Protein AF-A0A4V5NDC3-F1 (afdb_monomer)

InterPro domains:
  IPR002625 Smr domain [PS50828] (465-559)
  IPR002625 Smr domain [SM00463] (462-559)
  IPR013899 Domain of unknown function DUF1771 [PF08590] (383-455)
  IPR013899 Domain of unknown function DUF1771 [SM01162] (382-456)
  IPR036063 Smr domain superfamily [G3DSA:3.30.1370.110] (439-559)
  IPR036063 Smr domain superfamily [SSF160443] (463-558)
  IPR053020 Smr domain-containing protein [PTHR47417] (372-498)

Structure (mmCIF, N/CA/C/O backbone):
data_AF-A0A4V5NDC3-F1
#
_entry.id   AF-A0A4V5NDC3-F1
#
loop_
_atom_site.group_PDB
_atom_site.id
_atom_site.type_symbol
_atom_site.label_atom_id
_atom_site.label_alt_id
_atom_site.label_comp_id
_atom_site.label_asym_id
_atom_site.label_entity_id
_atom_site.label_seq_id
_atom_site.pdbx_PDB_ins_code
_atom_site.Cartn_x
_atom_site.Cartn_y
_atom_site.Cartn_z
_atom_site.occupancy
_atom_site.B_iso_or_equiv
_atom_site.auth_seq_id
_atom_site.auth_comp_id
_atom_site.auth_asym_id
_atom_site.auth_atom_id
_atom_site.pdbx_PDB_model_num
ATOM 1 N N . MET A 1 1 ? 42.941 26.832 -2.303 1.00 35.41 1 MET A N 1
ATOM 2 C CA . MET A 1 1 ? 43.098 27.082 -3.750 1.00 35.41 1 MET A CA 1
ATOM 3 C C . MET A 1 1 ? 43.048 25.733 -4.449 1.00 35.41 1 MET A C 1
ATOM 5 O O . MET A 1 1 ? 44.017 24.991 -4.386 1.00 35.41 1 MET A O 1
ATOM 9 N N . MET A 1 2 ? 41.876 25.358 -4.972 1.00 37.81 2 MET A N 1
ATOM 10 C CA . MET A 1 2 ? 41.701 24.132 -5.755 1.00 37.81 2 MET A CA 1
ATOM 11 C C . MET A 1 2 ? 42.568 24.240 -7.010 1.00 37.81 2 MET A C 1
ATOM 13 O O . MET A 1 2 ? 42.322 25.101 -7.852 1.00 37.81 2 MET A O 1
ATOM 17 N N . ILE A 1 3 ? 43.592 23.397 -7.117 1.00 46.31 3 ILE A N 1
ATOM 18 C CA . ILE A 1 3 ? 44.354 23.224 -8.354 1.00 46.31 3 ILE A CA 1
ATOM 19 C C . ILE A 1 3 ? 43.431 22.452 -9.299 1.00 46.31 3 ILE A C 1
ATOM 21 O O . ILE A 1 3 ? 43.367 21.227 -9.270 1.00 46.31 3 ILE A O 1
ATOM 25 N N . PHE A 1 4 ? 42.626 23.194 -10.057 1.00 55.38 4 PHE A N 1
ATOM 26 C CA . PHE A 1 4 ? 41.799 22.645 -11.121 1.00 55.38 4 PHE A CA 1
ATOM 27 C C . PHE A 1 4 ? 42.724 22.112 -12.224 1.00 55.38 4 PHE A C 1
ATOM 29 O O . PHE A 1 4 ? 43.710 22.757 -12.585 1.00 55.38 4 PHE A O 1
ATOM 36 N N . LEU A 1 5 ? 42.421 20.902 -12.691 1.00 50.72 5 LEU A N 1
ATOM 37 C CA . LEU A 1 5 ? 43.172 20.109 -13.666 1.00 50.72 5 LEU A CA 1
ATOM 38 C C . LEU A 1 5 ? 43.708 20.963 -14.825 1.00 50.72 5 LEU A C 1
ATOM 40 O O . LEU A 1 5 ? 42.941 21.583 -15.557 1.00 50.72 5 LEU A O 1
ATOM 44 N N . LYS A 1 6 ? 45.036 20.984 -14.993 1.00 56.81 6 LYS A N 1
ATOM 45 C CA . LYS A 1 6 ? 45.716 21.796 -16.016 1.00 56.81 6 LYS A CA 1
ATOM 46 C C . LYS A 1 6 ? 45.683 21.156 -17.411 1.00 56.81 6 LYS A C 1
ATOM 48 O O . LYS A 1 6 ? 45.799 21.876 -18.392 1.00 56.81 6 LYS A O 1
ATOM 53 N N . ASN A 1 7 ? 45.484 19.837 -17.489 1.00 52.25 7 ASN A N 1
ATOM 54 C CA . ASN A 1 7 ? 45.302 19.071 -18.722 1.00 52.25 7 ASN A CA 1
ATOM 55 C C . ASN A 1 7 ? 44.159 18.066 -18.529 1.00 52.25 7 ASN A C 1
ATOM 57 O O . ASN A 1 7 ? 44.172 17.281 -17.584 1.00 52.25 7 ASN A O 1
ATOM 61 N N . TYR A 1 8 ? 43.174 18.076 -19.428 1.00 56.72 8 TYR A N 1
ATOM 62 C CA . TYR A 1 8 ? 42.046 17.139 -19.379 1.00 56.72 8 TYR A CA 1
ATOM 63 C C . TYR A 1 8 ? 42.469 15.692 -19.682 1.00 56.72 8 TYR A C 1
ATOM 65 O O . TYR A 1 8 ? 41.808 14.772 -19.226 1.00 56.72 8 TYR A O 1
ATOM 73 N N . SER A 1 9 ? 43.591 15.474 -20.377 1.00 53.72 9 SER A N 1
ATOM 74 C CA . SER A 1 9 ? 44.081 14.153 -20.809 1.00 53.72 9 SER A CA 1
ATOM 75 C C . SER A 1 9 ? 44.438 13.172 -19.684 1.00 53.72 9 SER A C 1
ATOM 77 O O . SER A 1 9 ? 44.513 11.975 -19.948 1.00 53.72 9 SER A O 1
ATOM 79 N N . ASP A 1 10 ? 44.632 13.649 -18.451 1.00 51.53 10 ASP A N 1
ATOM 80 C CA . ASP A 1 10 ? 44.987 12.803 -17.298 1.00 51.53 10 ASP A CA 1
ATOM 81 C C . ASP A 1 10 ? 43.757 12.291 -16.528 1.00 51.53 10 ASP A C 1
ATOM 83 O O . ASP A 1 10 ? 43.873 11.492 -15.596 1.00 51.53 10 ASP A O 1
ATOM 87 N N . LEU A 1 11 ? 42.556 12.727 -16.917 1.00 55.31 11 LEU A N 1
ATOM 88 C CA . LEU A 1 11 ? 41.309 12.294 -16.304 1.00 55.31 11 LEU A CA 1
ATOM 89 C C . LEU A 1 11 ? 40.883 10.936 -16.890 1.00 55.31 11 LEU A C 1
ATOM 91 O O . LEU A 1 11 ? 40.073 10.878 -17.808 1.00 55.31 11 LEU A O 1
ATOM 95 N N . ARG A 1 12 ? 41.405 9.816 -16.376 1.00 54.25 12 ARG A N 1
ATOM 96 C CA . ARG A 1 12 ? 40.835 8.490 -16.684 1.00 54.25 12 ARG A CA 1
ATOM 97 C C . ARG A 1 12 ? 39.505 8.330 -15.949 1.00 54.25 12 ARG A C 1
ATOM 99 O O . ARG A 1 12 ? 39.478 8.052 -14.753 1.00 54.25 12 ARG A O 1
ATOM 106 N N . LEU A 1 13 ? 38.393 8.543 -16.648 1.00 61.22 13 LEU A N 1
ATOM 107 C CA . LEU A 1 13 ? 37.051 8.408 -16.082 1.00 61.22 13 LEU A CA 1
ATOM 108 C C . LEU A 1 13 ? 36.567 6.948 -16.132 1.00 61.22 13 LEU A C 1
ATOM 110 O O . LEU A 1 13 ? 35.492 6.662 -16.656 1.00 61.22 13 LEU A O 1
ATOM 114 N N . ASP A 1 14 ? 37.279 6.031 -15.469 1.00 60.78 14 ASP A N 1
ATOM 115 C CA . ASP A 1 14 ? 36.770 4.667 -15.200 1.00 60.78 14 ASP A CA 1
ATOM 116 C C . ASP A 1 14 ? 35.414 4.702 -14.440 1.00 60.78 14 ASP A C 1
ATOM 118 O O . ASP A 1 14 ? 34.658 3.734 -14.394 1.00 60.78 14 ASP A O 1
ATOM 122 N N . ILE A 1 15 ? 35.062 5.875 -13.900 1.00 71.31 15 ILE A N 1
ATOM 123 C CA . ILE A 1 15 ? 33.800 6.239 -13.249 1.00 71.31 15 ILE A CA 1
ATOM 124 C C . ILE A 1 15 ? 32.589 6.222 -14.206 1.00 71.31 15 ILE A C 1
ATOM 126 O O . ILE A 1 15 ? 31.470 5.975 -13.751 1.00 71.31 15 ILE A O 1
ATOM 130 N N . VAL A 1 16 ? 32.753 6.451 -15.519 1.00 78.56 16 VAL A N 1
ATOM 131 C CA . VAL A 1 16 ? 31.592 6.551 -16.435 1.00 78.56 16 VAL A CA 1
ATOM 132 C C . VAL A 1 16 ? 30.824 5.230 -16.526 1.00 78.56 16 VAL A C 1
ATOM 134 O O . VAL A 1 16 ? 29.593 5.235 -16.537 1.00 78.56 16 VAL A O 1
ATOM 137 N N . GLY A 1 17 ? 31.529 4.095 -16.509 1.00 81.00 17 GLY A N 1
ATOM 138 C CA . GLY A 1 17 ? 30.901 2.772 -16.481 1.00 81.00 17 GLY A CA 1
ATOM 139 C C . GLY A 1 17 ? 30.006 2.567 -15.254 1.00 81.00 17 GLY A C 1
ATOM 140 O O . GLY A 1 17 ? 28.920 2.001 -15.366 1.00 81.00 17 GLY A O 1
ATOM 141 N N . PHE A 1 18 ? 30.399 3.111 -14.097 1.00 85.50 18 PHE A N 1
ATOM 142 C CA . PHE A 1 18 ? 29.582 3.057 -12.884 1.00 85.50 18 PHE A CA 1
ATOM 143 C C . PHE A 1 18 ? 28.307 3.898 -13.002 1.00 85.50 18 PHE A C 1
ATOM 145 O O . PHE A 1 18 ? 27.253 3.447 -12.566 1.00 85.50 18 PHE A O 1
ATOM 152 N N . LEU A 1 19 ? 28.348 5.072 -13.643 1.00 86.75 19 LEU A N 1
ATOM 153 C CA . LEU A 1 19 ? 27.149 5.900 -13.866 1.00 86.75 19 LEU A CA 1
ATOM 154 C C . LEU A 1 19 ? 26.082 5.192 -14.712 1.00 86.75 19 LEU A C 1
ATOM 156 O O . LEU A 1 19 ? 24.890 5.420 -14.498 1.00 86.75 19 LEU A O 1
ATOM 160 N N . ALA A 1 20 ? 26.499 4.322 -15.636 1.00 87.56 20 ALA A N 1
ATOM 161 C CA . ALA A 1 20 ? 25.584 3.501 -16.425 1.00 87.56 20 ALA A CA 1
ATOM 162 C C . ALA A 1 20 ? 24.888 2.411 -15.587 1.00 87.56 20 ALA A C 1
ATOM 164 O O . ALA A 1 20 ? 23.780 1.999 -15.922 1.00 87.56 20 ALA A O 1
ATOM 165 N N . ILE A 1 21 ? 25.520 1.960 -14.499 1.00 89.31 21 ILE A N 1
ATOM 166 C CA . ILE A 1 21 ? 25.045 0.881 -13.615 1.00 89.31 21 ILE A CA 1
ATOM 167 C C . ILE A 1 21 ? 24.306 1.448 -12.387 1.00 89.31 21 ILE A C 1
ATOM 169 O O . ILE A 1 21 ? 23.481 0.759 -11.790 1.00 89.31 21 ILE A O 1
ATOM 173 N N . LEU A 1 22 ? 24.551 2.706 -12.018 1.00 90.75 22 LEU A N 1
ATOM 174 C CA . LEU A 1 22 ? 23.858 3.403 -10.935 1.00 90.75 22 LEU A CA 1
ATOM 175 C C . LEU A 1 22 ? 22.402 3.737 -11.302 1.00 90.75 22 LEU A C 1
ATOM 177 O O . LEU A 1 22 ? 22.063 3.896 -12.472 1.00 90.75 22 LEU A O 1
ATOM 181 N N . GLY A 1 23 ? 21.548 3.856 -10.278 1.00 87.75 23 GLY A N 1
ATOM 182 C CA . GLY A 1 23 ? 20.134 4.231 -10.433 1.00 87.75 23 GLY A CA 1
ATOM 183 C C . GLY A 1 23 ? 19.128 3.078 -10.371 1.00 87.75 23 GLY A C 1
ATOM 184 O O . GLY A 1 23 ? 17.956 3.286 -10.685 1.00 87.75 23 GLY A O 1
ATOM 185 N N . GLU A 1 24 ? 19.548 1.884 -9.935 1.00 92.50 24 GLU A N 1
ATOM 186 C CA . GLU A 1 24 ? 18.703 0.680 -9.859 1.00 92.50 24 GLU A CA 1
ATOM 187 C C . GLU A 1 24 ? 17.352 0.931 -9.171 1.00 92.50 24 GLU A C 1
ATOM 189 O O . GLU A 1 24 ? 16.311 0.599 -9.736 1.00 92.50 24 GLU A O 1
ATOM 194 N N . GLY A 1 25 ? 17.336 1.590 -8.006 1.00 89.62 25 GLY A N 1
ATOM 195 C CA . GLY A 1 25 ? 16.095 1.877 -7.277 1.00 89.62 25 GLY A CA 1
ATOM 196 C C . GLY A 1 25 ? 15.080 2.698 -8.087 1.00 89.62 25 GLY A C 1
ATOM 197 O O . GLY A 1 25 ? 13.900 2.351 -8.128 1.00 89.62 25 GLY A O 1
ATOM 198 N N . SER A 1 26 ? 15.536 3.737 -8.793 1.00 90.31 26 SER A N 1
ATOM 199 C CA . SER A 1 26 ? 14.678 4.616 -9.606 1.00 90.31 26 SER A CA 1
ATOM 200 C C . SER A 1 26 ? 14.093 3.899 -10.827 1.00 90.31 26 SER A C 1
ATOM 202 O O . SER A 1 26 ? 12.954 4.152 -11.231 1.00 90.31 26 SER A O 1
ATOM 204 N N . VAL A 1 27 ? 14.869 2.992 -11.425 1.00 91.19 27 VAL A N 1
ATOM 205 C CA . VAL A 1 27 ? 14.442 2.191 -12.580 1.00 91.19 27 VAL A CA 1
ATOM 206 C C . VAL A 1 27 ? 13.472 1.098 -12.141 1.00 91.19 27 VAL A C 1
ATOM 208 O O . VAL A 1 27 ? 12.432 0.917 -12.776 1.00 91.19 27 VAL A O 1
ATOM 211 N N . LEU A 1 28 ? 13.754 0.421 -11.023 1.00 90.50 28 LEU A N 1
ATOM 212 C CA . LEU A 1 28 ? 12.879 -0.606 -10.457 1.00 90.50 28 LEU A CA 1
ATOM 213 C C . LEU A 1 28 ? 11.522 -0.058 -10.023 1.00 90.50 28 LEU A C 1
ATOM 215 O O . LEU A 1 28 ? 10.511 -0.707 -10.290 1.00 90.50 28 LEU A O 1
ATOM 219 N N . ALA A 1 29 ? 11.481 1.144 -9.442 1.00 87.06 29 ALA A N 1
ATOM 220 C CA . ALA A 1 29 ? 10.236 1.807 -9.048 1.00 87.06 29 ALA A CA 1
ATOM 221 C C . ALA A 1 29 ? 9.253 1.990 -10.221 1.00 87.06 29 ALA A C 1
ATOM 223 O O . ALA A 1 29 ? 8.039 1.991 -10.029 1.00 87.06 29 ALA A O 1
ATOM 224 N N . ASN A 1 30 ? 9.772 2.098 -11.448 1.00 87.75 30 ASN A N 1
ATOM 225 C CA . ASN A 1 30 ? 8.984 2.299 -12.664 1.00 87.75 30 ASN A CA 1
ATOM 226 C C . ASN A 1 30 ? 8.946 1.071 -13.587 1.00 87.75 30 ASN A C 1
ATOM 228 O O . ASN A 1 30 ? 8.315 1.121 -14.645 1.00 87.75 30 ASN A O 1
ATOM 232 N N . ALA A 1 31 ? 9.604 -0.033 -13.218 1.00 87.25 31 ALA A N 1
ATOM 233 C CA . ALA A 1 31 ? 9.833 -1.181 -14.094 1.00 87.25 31 ALA A CA 1
ATOM 234 C C . ALA A 1 31 ? 8.535 -1.818 -14.607 1.00 87.25 31 ALA A C 1
ATOM 236 O O . ALA A 1 31 ? 8.437 -2.144 -15.792 1.00 87.25 31 ALA A O 1
ATOM 237 N N . GLN A 1 32 ? 7.530 -1.952 -13.735 1.00 86.50 32 GLN A N 1
ATOM 238 C CA . GLN A 1 32 ? 6.230 -2.546 -14.068 1.00 86.50 32 GLN A CA 1
ATOM 239 C C . GLN A 1 32 ? 5.517 -1.744 -15.166 1.00 86.50 32 GLN A C 1
ATOM 241 O O . GLN A 1 32 ? 5.103 -2.300 -16.180 1.00 86.50 32 GLN A O 1
ATOM 246 N N . VAL A 1 33 ? 5.448 -0.416 -15.029 1.00 85.69 33 VAL A N 1
ATOM 247 C CA . VAL A 1 33 ? 4.772 0.428 -16.028 1.00 85.69 33 VAL A CA 1
ATOM 248 C C . VAL A 1 33 ? 5.618 0.622 -17.285 1.00 85.69 33 VAL A C 1
ATOM 250 O O . VAL A 1 33 ? 5.081 0.695 -18.393 1.00 85.69 33 VAL A O 1
ATOM 253 N N . ALA A 1 34 ? 6.946 0.667 -17.138 1.00 86.38 34 ALA A N 1
ATOM 254 C CA . ALA A 1 34 ? 7.872 0.763 -18.261 1.00 86.38 34 ALA A CA 1
ATOM 255 C C . ALA A 1 34 ? 7.699 -0.426 -19.210 1.00 86.38 34 ALA A C 1
ATOM 257 O O . ALA A 1 34 ? 7.495 -0.228 -20.406 1.00 86.38 34 ALA A O 1
ATOM 258 N N . SER A 1 35 ? 7.701 -1.644 -18.666 1.00 86.81 35 SER A N 1
ATOM 259 C CA . SER A 1 35 ? 7.533 -2.887 -19.425 1.00 86.81 35 SER A CA 1
ATOM 260 C C . SER A 1 35 ? 6.139 -3.032 -20.050 1.00 86.81 35 SER A C 1
ATOM 262 O O . SER A 1 35 ? 5.998 -3.585 -21.144 1.00 86.81 35 SER A O 1
ATOM 264 N N . LEU A 1 36 ? 5.105 -2.431 -19.456 1.00 86.62 36 LEU A N 1
ATOM 265 C CA . LEU A 1 36 ? 3.763 -2.372 -20.042 1.00 86.62 36 LEU A CA 1
ATOM 266 C C . LEU A 1 36 ? 3.677 -1.423 -21.262 1.00 86.62 36 LEU A C 1
ATOM 268 O O . LEU A 1 36 ? 2.870 -1.646 -22.171 1.00 86.62 36 LEU A O 1
ATOM 272 N N . SER A 1 37 ? 4.548 -0.413 -21.372 1.00 88.19 37 SER A N 1
ATOM 273 C CA . SER A 1 37 ? 4.581 0.523 -22.510 1.00 88.19 37 SER A CA 1
ATOM 274 C C . SER A 1 37 ? 5.154 -0.098 -23.792 1.00 88.19 37 SER A C 1
ATOM 276 O O . SER A 1 37 ? 6.009 -0.980 -23.762 1.00 88.19 37 SER A O 1
ATOM 278 N N . ARG A 1 38 ? 4.693 0.354 -24.967 1.00 86.62 38 ARG A N 1
ATOM 279 C CA . ARG A 1 38 ? 5.287 -0.037 -26.265 1.00 86.62 38 ARG A CA 1
ATOM 280 C C . ARG A 1 38 ? 6.624 0.657 -26.532 1.00 86.62 38 ARG A C 1
ATOM 282 O O . ARG A 1 38 ? 7.448 0.114 -27.255 1.00 86.62 38 ARG A O 1
ATOM 289 N N . LEU A 1 39 ? 6.866 1.810 -25.905 1.00 87.25 39 LEU A N 1
ATOM 290 C CA . LEU A 1 39 ? 8.145 2.527 -26.005 1.00 87.25 39 LEU A CA 1
ATOM 291 C C . LEU A 1 39 ? 9.305 1.752 -25.379 1.00 87.25 39 LEU A C 1
ATOM 293 O O . LEU A 1 39 ? 10.461 2.109 -25.565 1.00 87.25 39 LEU A O 1
ATOM 297 N N . PHE A 1 40 ? 9.008 0.677 -24.654 1.00 84.50 40 PHE A N 1
ATOM 298 C CA . PHE A 1 40 ? 10.022 -0.148 -24.032 1.00 84.50 40 PHE A CA 1
ATOM 299 C C . PHE A 1 40 ? 10.909 -0.884 -25.052 1.00 84.50 40 PHE A C 1
ATOM 301 O O . PHE A 1 40 ? 12.070 -1.129 -24.743 1.00 84.50 40 PHE A O 1
ATOM 308 N N . TYR A 1 41 ? 10.416 -1.130 -26.275 1.00 89.94 41 TYR A N 1
ATOM 309 C CA . TYR A 1 41 ? 11.205 -1.690 -27.384 1.00 89.94 41 TYR A CA 1
ATOM 310 C C . TYR A 1 41 ? 12.146 -0.686 -28.061 1.00 89.94 41 TYR A C 1
ATOM 312 O O . TYR A 1 41 ? 13.013 -1.096 -28.829 1.00 89.94 41 TYR A O 1
ATOM 3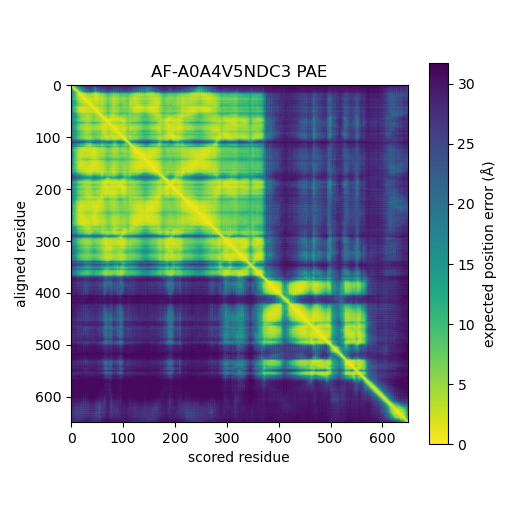20 N N . LEU A 1 42 ? 11.967 0.615 -27.823 1.00 93.06 42 LEU A N 1
ATOM 321 C CA . LEU A 1 42 ? 12.774 1.653 -28.457 1.00 93.06 42 LEU A CA 1
ATOM 322 C C . LEU A 1 42 ? 14.234 1.551 -27.977 1.00 93.06 42 LEU A C 1
ATOM 324 O O . LEU A 1 42 ? 14.437 1.644 -26.758 1.00 93.06 42 LEU A O 1
ATOM 328 N N . PRO A 1 43 ? 15.221 1.416 -28.889 1.00 95.00 43 PRO A N 1
ATOM 329 C CA . PRO A 1 43 ? 16.633 1.461 -28.531 1.00 95.00 43 PRO A CA 1
ATOM 330 C C . PRO A 1 43 ? 16.961 2.806 -27.886 1.00 95.00 43 PRO A C 1
ATOM 332 O O . PRO A 1 43 ? 16.733 3.864 -28.473 1.00 95.00 43 PRO A O 1
ATOM 335 N N . ARG A 1 44 ? 17.453 2.771 -26.653 1.00 95.25 44 ARG A N 1
ATOM 336 C CA . ARG A 1 44 ? 17.748 3.957 -25.850 1.00 95.25 44 ARG A CA 1
ATOM 337 C C . ARG A 1 44 ? 18.791 3.653 -24.792 1.00 95.25 44 ARG A C 1
ATOM 339 O O . ARG A 1 44 ? 18.903 2.517 -24.334 1.00 95.25 44 ARG A O 1
ATOM 346 N N . LEU A 1 45 ? 19.461 4.695 -24.314 1.00 94.88 45 LEU A N 1
ATOM 347 C CA . LEU A 1 45 ? 20.237 4.585 -23.086 1.00 94.88 45 LEU A CA 1
ATOM 348 C C . LEU A 1 45 ? 19.299 4.404 -21.886 1.00 94.88 45 LEU A C 1
ATOM 350 O O . LEU A 1 45 ? 18.375 5.191 -21.663 1.00 94.88 45 LEU A O 1
ATOM 354 N N . LEU A 1 46 ? 19.548 3.350 -21.117 1.00 93.69 46 LEU A N 1
ATOM 355 C CA . LEU A 1 46 ? 18.824 3.007 -19.900 1.00 93.69 46 LEU A CA 1
ATOM 356 C C . LEU A 1 46 ? 19.839 2.932 -18.749 1.00 93.69 46 LEU A C 1
ATOM 358 O O . LEU A 1 46 ? 20.777 2.143 -18.862 1.00 93.69 46 LEU A O 1
ATOM 362 N N . PRO A 1 47 ? 19.695 3.734 -17.679 1.00 93.38 47 PRO A N 1
ATOM 363 C CA . PRO A 1 47 ? 20.490 3.559 -16.465 1.00 93.38 47 PRO A CA 1
ATOM 364 C C . PRO A 1 47 ? 20.163 2.230 -15.779 1.00 93.38 47 PRO A C 1
ATOM 366 O O . PRO A 1 47 ? 19.040 1.742 -15.894 1.00 93.38 47 PRO A O 1
ATOM 369 N N . ALA A 1 48 ? 21.131 1.654 -15.073 1.00 93.62 48 ALA A N 1
ATOM 370 C CA . ALA A 1 48 ? 21.005 0.413 -14.308 1.00 93.62 48 ALA A CA 1
ATOM 371 C C . ALA A 1 48 ? 20.201 -0.715 -15.004 1.00 93.62 48 ALA A C 1
ATOM 373 O O . ALA A 1 48 ? 19.291 -1.293 -14.398 1.00 93.62 48 ALA A O 1
ATOM 374 N N . PRO A 1 49 ? 20.490 -1.057 -16.275 1.00 92.88 49 PRO A N 1
ATOM 375 C CA . PRO A 1 49 ? 19.692 -2.022 -17.034 1.00 92.88 49 PRO A CA 1
ATOM 376 C C . PRO A 1 49 ? 19.706 -3.429 -16.412 1.00 92.88 49 PRO A C 1
ATOM 378 O O . PRO A 1 49 ? 18.741 -4.179 -16.566 1.00 92.88 49 PRO A O 1
ATOM 381 N N . GLN A 1 50 ? 20.750 -3.771 -15.648 1.00 92.62 50 GLN A N 1
ATOM 382 C CA . GLN A 1 50 ? 20.860 -5.034 -14.913 1.00 92.62 50 GLN A CA 1
ATOM 383 C C . GLN A 1 50 ? 19.713 -5.268 -13.923 1.00 92.62 50 GLN A C 1
ATOM 385 O O . GLN A 1 50 ? 19.327 -6.411 -13.695 1.00 92.62 50 GLN A O 1
ATOM 390 N N . ALA A 1 51 ? 19.103 -4.201 -13.397 1.00 91.56 51 ALA A N 1
ATOM 391 C CA . ALA A 1 51 ? 17.974 -4.293 -12.474 1.00 91.56 51 ALA A CA 1
ATOM 392 C C . ALA A 1 51 ? 16.752 -5.006 -13.091 1.00 91.56 51 ALA A C 1
ATOM 394 O O . ALA A 1 51 ? 15.913 -5.588 -12.395 1.00 91.56 51 ALA A O 1
ATOM 395 N N . LEU A 1 52 ? 16.655 -4.967 -14.424 1.00 91.38 52 LEU A N 1
ATOM 396 C CA . LEU A 1 52 ? 15.577 -5.559 -15.212 1.00 91.38 52 LEU A CA 1
ATOM 397 C C . LEU A 1 52 ? 15.947 -6.934 -15.787 1.00 91.38 52 LEU A C 1
ATOM 399 O O . LEU A 1 52 ? 15.130 -7.537 -16.474 1.00 91.38 52 LEU A O 1
ATOM 403 N N . LEU A 1 53 ? 17.141 -7.459 -15.505 1.00 88.94 53 LEU A N 1
ATOM 404 C CA . LEU A 1 53 ? 17.631 -8.759 -15.981 1.00 88.94 53 LEU A CA 1
ATOM 405 C C . LEU A 1 53 ? 17.574 -9.817 -14.867 1.00 88.94 53 LEU A C 1
ATOM 407 O O . LEU A 1 53 ? 18.543 -10.515 -14.578 1.00 88.94 53 LEU A O 1
ATOM 411 N N . ARG A 1 54 ? 16.424 -9.930 -14.197 1.00 85.12 54 ARG A N 1
ATOM 412 C CA . ARG A 1 54 ? 16.264 -10.837 -13.048 1.00 85.12 54 ARG A CA 1
ATOM 413 C C . ARG A 1 54 ? 16.283 -12.310 -13.483 1.00 85.12 54 ARG A C 1
ATOM 415 O O . ARG A 1 54 ? 15.677 -12.624 -14.506 1.00 85.12 54 ARG A O 1
ATOM 422 N N . PRO A 1 55 ? 16.880 -13.238 -12.712 1.00 80.94 55 PRO A N 1
ATOM 423 C CA . PRO A 1 55 ? 16.851 -14.670 -13.037 1.00 80.94 55 PRO A CA 1
ATOM 424 C C . PRO A 1 55 ? 15.431 -15.248 -13.111 1.00 80.94 55 PRO A C 1
ATOM 426 O O . PRO A 1 55 ? 15.140 -16.085 -13.966 1.00 80.94 55 PRO A O 1
ATOM 429 N N . SER A 1 56 ? 14.541 -14.763 -12.243 1.00 82.75 56 SER A N 1
ATOM 430 C CA . SER A 1 56 ? 13.112 -15.069 -12.226 1.00 82.75 56 SER A CA 1
ATOM 431 C C . SER A 1 56 ? 12.292 -13.783 -12.340 1.00 82.75 56 SER A C 1
ATOM 433 O O . SER A 1 56 ? 12.627 -12.747 -11.758 1.00 82.75 56 SER A O 1
ATOM 435 N N . ARG A 1 57 ? 11.220 -13.842 -13.135 1.00 88.31 57 ARG A N 1
ATOM 436 C CA . ARG A 1 57 ? 10.278 -12.732 -13.315 1.00 88.31 57 ARG A CA 1
ATOM 437 C C . ARG A 1 57 ? 9.123 -12.864 -12.315 1.00 88.31 57 ARG A C 1
ATOM 439 O O . ARG A 1 57 ? 8.725 -13.990 -12.035 1.00 88.31 57 ARG A O 1
ATOM 446 N N . PRO A 1 58 ? 8.604 -11.753 -11.768 1.00 86.62 58 PRO A N 1
ATOM 447 C CA . PRO A 1 58 ? 7.441 -11.794 -10.888 1.00 86.62 58 PRO A CA 1
ATOM 448 C C . PRO A 1 58 ? 6.181 -12.204 -11.663 1.00 86.62 58 PRO A C 1
ATOM 450 O O . PRO A 1 58 ? 5.912 -11.658 -12.723 1.00 86.62 58 PRO A O 1
ATOM 453 N N . GLU A 1 59 ? 5.398 -13.135 -11.125 1.00 85.31 59 GLU A N 1
ATOM 454 C CA . GLU A 1 59 ? 4.146 -13.606 -11.751 1.00 85.31 59 GLU A CA 1
ATOM 455 C C . GLU A 1 59 ? 2.933 -12.746 -11.372 1.00 85.31 59 GLU A C 1
ATOM 457 O O . GLU A 1 59 ? 1.928 -12.730 -12.078 1.00 85.31 59 GLU A O 1
ATOM 462 N N . ILE A 1 60 ? 3.050 -11.997 -10.274 1.00 86.25 60 ILE A N 1
ATOM 463 C CA . ILE A 1 60 ? 2.018 -11.102 -9.752 1.00 86.25 60 ILE A CA 1
ATOM 464 C C . ILE A 1 60 ? 2.580 -9.700 -9.536 1.00 86.25 60 ILE A C 1
ATOM 466 O O . ILE A 1 60 ? 3.777 -9.514 -9.280 1.00 86.25 60 ILE A O 1
ATOM 470 N N . LEU A 1 61 ? 1.708 -8.697 -9.612 1.00 87.94 61 LEU A N 1
ATOM 471 C CA . LEU A 1 61 ? 2.065 -7.337 -9.221 1.00 87.94 61 LEU A CA 1
ATOM 472 C C . LEU A 1 61 ? 2.299 -7.262 -7.707 1.00 87.94 61 LEU A C 1
ATOM 474 O O . LEU A 1 61 ? 1.699 -7.998 -6.929 1.00 87.94 61 LEU A O 1
ATOM 478 N N . ALA A 1 62 ? 3.202 -6.371 -7.293 1.00 87.19 62 ALA A N 1
ATOM 479 C CA . ALA A 1 62 ? 3.563 -6.214 -5.887 1.00 87.19 62 ALA A CA 1
ATOM 480 C C . ALA A 1 62 ? 2.364 -5.653 -5.094 1.00 87.19 62 ALA A C 1
ATOM 482 O O . ALA A 1 62 ? 1.968 -4.510 -5.342 1.00 87.19 62 ALA A O 1
ATOM 483 N N . PRO A 1 63 ? 1.782 -6.427 -4.160 1.00 90.25 63 PRO A N 1
ATOM 484 C CA . PRO A 1 63 ? 0.621 -5.982 -3.405 1.00 90.25 63 PRO A CA 1
ATOM 485 C C . PRO A 1 63 ? 1.019 -5.022 -2.277 1.00 90.25 63 PRO A C 1
ATOM 487 O O . PRO A 1 63 ? 2.170 -5.000 -1.836 1.00 90.25 63 PRO A O 1
ATOM 490 N N . HIS A 1 64 ? 0.047 -4.268 -1.765 1.00 91.50 64 HIS A N 1
ATOM 491 C CA . HIS A 1 64 ? 0.241 -3.343 -0.645 1.00 91.50 64 HIS A CA 1
ATOM 492 C C . HIS A 1 64 ? -0.438 -3.859 0.629 1.00 91.50 64 HIS A C 1
ATOM 494 O O . HIS A 1 64 ? -1.489 -4.498 0.581 1.00 91.50 64 HIS A O 1
ATOM 500 N N . ILE A 1 65 ? 0.158 -3.571 1.787 1.00 93.19 65 ILE A N 1
ATOM 501 C CA . ILE A 1 65 ? -0.326 -4.058 3.085 1.00 93.19 65 ILE A CA 1
ATOM 502 C C . ILE A 1 65 ? -1.603 -3.305 3.477 1.00 93.19 65 ILE A C 1
ATOM 504 O O . ILE A 1 65 ? -1.566 -2.108 3.761 1.00 93.19 65 ILE A O 1
ATOM 508 N N . ALA A 1 66 ? -2.723 -4.021 3.514 1.00 94.06 66 ALA A N 1
ATOM 509 C CA . ALA A 1 66 ? -4.022 -3.547 3.983 1.00 94.06 66 ALA A CA 1
ATOM 510 C C . ALA A 1 66 ? -4.935 -4.753 4.236 1.00 94.06 66 ALA A C 1
ATOM 512 O O . ALA A 1 66 ? -4.825 -5.749 3.529 1.00 94.06 66 ALA A O 1
ATOM 513 N N . ASP A 1 67 ? -5.857 -4.672 5.189 1.00 94.56 67 ASP A N 1
ATOM 514 C CA . ASP A 1 67 ? -6.888 -5.699 5.358 1.00 94.56 67 ASP A CA 1
ATOM 515 C C . ASP A 1 67 ? -8.109 -5.333 4.517 1.00 94.56 67 ASP A C 1
ATOM 517 O O . ASP A 1 67 ? -8.725 -4.288 4.719 1.00 94.56 67 ASP A O 1
ATOM 521 N N . VAL A 1 68 ? -8.448 -6.192 3.565 1.00 95.56 68 VAL A N 1
ATOM 522 C CA . VAL A 1 68 ? -9.554 -6.024 2.626 1.00 95.56 68 VAL A CA 1
ATOM 523 C C . VAL A 1 68 ? -10.628 -7.047 2.962 1.00 95.56 68 VAL A C 1
ATOM 525 O O . VAL A 1 68 ? -10.375 -8.251 2.899 1.00 95.56 68 VAL A O 1
ATOM 528 N N . ALA A 1 69 ? -11.823 -6.582 3.309 1.00 95.12 69 ALA A N 1
ATOM 529 C CA . ALA A 1 69 ? -12.961 -7.423 3.664 1.00 95.12 69 ALA A CA 1
ATOM 530 C C . ALA A 1 69 ? -14.189 -7.047 2.827 1.00 95.12 69 ALA A C 1
ATOM 532 O O . ALA A 1 69 ? -14.533 -5.873 2.702 1.00 95.12 69 ALA A O 1
ATOM 533 N N . GLY A 1 70 ? -14.858 -8.043 2.254 1.00 94.06 70 GLY A N 1
ATOM 534 C CA . GLY A 1 70 ? -16.154 -7.867 1.610 1.00 94.06 70 GLY A CA 1
ATOM 535 C C . GLY A 1 70 ? -17.243 -7.697 2.663 1.00 94.06 70 GLY A C 1
ATOM 536 O O . GLY A 1 70 ? -17.292 -8.462 3.625 1.00 94.06 70 GLY A O 1
ATOM 537 N N . VAL A 1 71 ? -18.118 -6.706 2.486 1.00 92.25 71 VAL A N 1
ATOM 538 C CA . VAL A 1 71 ? -19.188 -6.390 3.449 1.00 92.25 71 VAL A CA 1
ATOM 539 C C . VAL A 1 71 ? -20.203 -7.526 3.531 1.00 92.25 71 VAL A C 1
ATOM 541 O O . VAL A 1 71 ? -20.583 -7.929 4.625 1.00 92.25 71 VAL A O 1
ATOM 544 N N . GLN A 1 72 ? -20.625 -8.046 2.375 1.00 89.44 72 GLN A N 1
ATOM 545 C CA . GLN A 1 72 ? -21.667 -9.076 2.278 1.00 89.44 72 GLN A CA 1
ATOM 546 C C . GLN A 1 72 ? -21.159 -10.397 1.693 1.00 89.44 72 GLN A C 1
ATOM 548 O O . GLN A 1 72 ? -21.730 -11.447 1.967 1.00 89.44 72 GLN A O 1
ATOM 553 N N . SER A 1 73 ? -20.080 -10.368 0.905 1.00 86.44 73 SER A N 1
ATOM 554 C CA . SER A 1 73 ? -19.521 -11.570 0.273 1.00 86.44 73 SER A CA 1
ATOM 555 C C . SER A 1 73 ? -18.733 -12.459 1.237 1.00 86.44 73 SER A C 1
ATOM 557 O O . SER A 1 73 ? -18.473 -13.616 0.925 1.00 86.44 73 SER A O 1
ATOM 559 N N . GLY A 1 74 ? -18.318 -11.929 2.393 1.00 86.88 74 GLY A N 1
ATOM 560 C CA . GLY A 1 74 ? -17.490 -12.643 3.368 1.00 86.88 74 GLY A CA 1
ATOM 561 C C . GLY A 1 74 ? -16.044 -12.900 2.916 1.00 86.88 74 GLY A C 1
ATOM 562 O O . GLY A 1 74 ? -15.260 -13.503 3.650 1.00 86.88 74 GLY A O 1
ATOM 563 N N . ASN A 1 75 ? -15.664 -12.427 1.725 1.00 91.44 75 ASN A N 1
ATOM 564 C CA . ASN A 1 75 ? -14.307 -12.550 1.206 1.00 91.44 75 ASN A CA 1
ATOM 565 C C . ASN A 1 75 ? -13.335 -11.696 2.023 1.00 91.44 75 ASN A C 1
ATOM 567 O O . ASN A 1 75 ? -13.652 -10.573 2.415 1.00 91.44 75 ASN A O 1
ATOM 571 N N . HIS A 1 76 ? -12.121 -12.200 2.247 1.00 93.81 76 HIS A N 1
ATOM 572 C CA . HIS A 1 76 ? -11.111 -11.472 3.005 1.00 93.81 76 HIS A CA 1
ATOM 573 C C . HIS A 1 76 ? -9.695 -11.734 2.512 1.00 93.81 76 HIS A C 1
ATOM 575 O O . HIS A 1 76 ? -9.313 -12.870 2.226 1.00 93.81 76 HIS A O 1
ATOM 581 N N . LYS A 1 77 ? -8.899 -10.666 2.454 1.00 93.62 77 LYS A N 1
ATOM 582 C CA . LYS A 1 77 ? -7.520 -10.672 1.974 1.00 93.62 77 LYS A CA 1
ATOM 583 C C . LYS A 1 77 ? -6.690 -9.701 2.808 1.00 93.62 77 LYS A C 1
ATOM 585 O O . LYS A 1 77 ? -7.121 -8.593 3.084 1.00 93.62 77 LYS A O 1
ATOM 590 N N . ARG A 1 78 ? -5.477 -10.102 3.194 1.00 93.56 78 ARG A N 1
ATOM 591 C CA . ARG A 1 78 ? -4.567 -9.285 4.032 1.00 93.56 78 ARG A CA 1
ATOM 592 C C . ARG A 1 78 ? -3.670 -8.334 3.236 1.00 93.56 78 ARG A C 1
ATOM 594 O O . ARG A 1 78 ? -2.608 -7.925 3.705 1.00 93.56 78 ARG A O 1
AT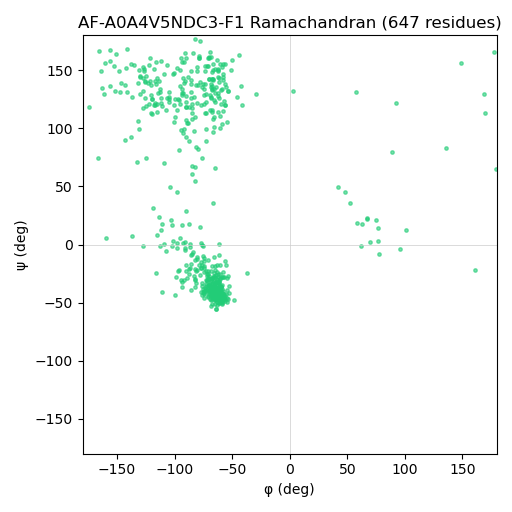OM 601 N N . HIS A 1 79 ? -4.039 -8.073 1.991 1.00 93.88 79 HIS A N 1
ATOM 602 C CA . HIS A 1 79 ? -3.380 -7.088 1.155 1.00 93.88 79 HIS A CA 1
ATOM 603 C C . HIS A 1 79 ? -4.361 -6.537 0.131 1.00 93.88 79 HIS A C 1
ATOM 605 O O . HIS A 1 79 ? -5.301 -7.223 -0.278 1.00 93.88 79 HIS A O 1
ATOM 611 N N . VAL A 1 80 ? -4.100 -5.311 -0.311 1.00 94.19 80 VAL A N 1
ATOM 612 C CA . VAL A 1 80 ? -4.759 -4.720 -1.469 1.00 94.19 80 VAL A CA 1
ATOM 613 C C . VAL A 1 80 ? -3.903 -4.965 -2.710 1.00 94.19 80 VAL A C 1
ATOM 615 O O . VAL A 1 80 ? -2.680 -4.801 -2.702 1.00 94.19 80 VAL A O 1
ATOM 618 N N . ASN A 1 81 ? -4.570 -5.397 -3.770 1.00 93.06 81 ASN A N 1
ATO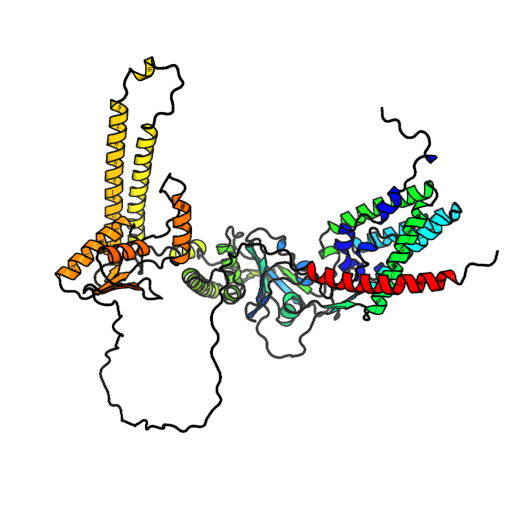M 619 C CA . ASN A 1 81 ? -4.003 -5.581 -5.098 1.00 93.06 81 ASN A CA 1
ATOM 620 C C . ASN A 1 81 ? -3.418 -4.263 -5.653 1.00 93.06 81 ASN A C 1
ATOM 622 O O . ASN A 1 81 ? -3.853 -3.167 -5.276 1.00 93.06 81 ASN A O 1
ATOM 626 N N . HIS A 1 82 ? -2.425 -4.349 -6.540 1.00 91.25 82 HIS A N 1
ATOM 627 C CA . HIS A 1 82 ? -1.659 -3.183 -6.978 1.00 91.25 82 HIS A CA 1
ATOM 628 C C . HIS A 1 82 ? -2.512 -2.201 -7.783 1.00 91.25 82 HIS A C 1
ATOM 630 O O . HIS A 1 82 ? -2.486 -1.002 -7.510 1.00 91.25 82 HIS A O 1
ATOM 636 N N . VAL A 1 83 ? -3.312 -2.682 -8.740 1.00 89.56 83 VAL A N 1
ATOM 637 C CA . VAL A 1 83 ? -4.151 -1.813 -9.581 1.00 89.56 83 VAL A CA 1
ATOM 638 C C . VAL A 1 83 ? -5.175 -1.069 -8.735 1.00 89.56 83 VAL A C 1
ATOM 640 O O . VAL A 1 83 ? -5.381 0.130 -8.929 1.00 89.56 83 VAL A O 1
ATOM 643 N N . ALA A 1 84 ? -5.769 -1.749 -7.754 1.00 91.00 84 ALA A N 1
ATOM 644 C CA . ALA A 1 84 ? -6.716 -1.136 -6.835 1.00 91.00 84 ALA A CA 1
ATOM 645 C C . ALA A 1 84 ? -6.059 -0.052 -5.960 1.00 91.00 84 ALA A C 1
ATOM 647 O O . ALA A 1 84 ? -6.631 1.025 -5.780 1.00 91.00 84 ALA A O 1
ATOM 648 N N . HIS A 1 85 ? -4.833 -0.290 -5.480 1.00 91.69 85 HIS A N 1
ATOM 649 C CA . HIS A 1 85 ? -4.056 0.710 -4.743 1.00 91.69 85 HIS A CA 1
ATOM 650 C C . HIS A 1 85 ? -3.658 1.912 -5.618 1.00 91.69 85 HIS A C 1
ATOM 652 O O . HIS A 1 85 ? -3.710 3.059 -5.171 1.00 91.69 85 HIS A O 1
ATOM 658 N N . VAL A 1 86 ? -3.294 1.682 -6.884 1.00 89.31 86 VAL A N 1
ATOM 659 C CA . VAL A 1 86 ? -3.006 2.771 -7.829 1.00 89.31 86 VAL A CA 1
ATOM 660 C C . VAL A 1 86 ? -4.268 3.580 -8.118 1.00 89.31 86 VAL A C 1
ATOM 662 O O . VAL A 1 86 ? -4.182 4.804 -8.197 1.00 89.31 86 VAL A O 1
ATOM 665 N N . LEU A 1 87 ? -5.436 2.942 -8.241 1.00 89.50 87 LEU A N 1
ATOM 666 C CA . LEU A 1 87 ? -6.708 3.625 -8.481 1.00 89.50 87 LEU A CA 1
ATOM 667 C C . LEU A 1 87 ? -7.054 4.575 -7.325 1.00 89.50 87 LEU A C 1
ATOM 669 O O . LEU A 1 87 ? -7.288 5.770 -7.540 1.00 89.50 87 LEU A O 1
ATOM 673 N N . ILE A 1 88 ? -7.000 4.076 -6.088 1.00 90.81 88 ILE A N 1
ATOM 674 C CA . ILE A 1 88 ? -7.238 4.854 -4.870 1.00 90.81 88 ILE A CA 1
ATOM 675 C C . ILE A 1 88 ? -6.113 4.564 -3.878 1.00 90.81 88 ILE A C 1
ATOM 677 O O . ILE A 1 88 ? -6.075 3.514 -3.238 1.00 90.81 88 ILE A O 1
ATOM 681 N N . ASN A 1 89 ? -5.209 5.535 -3.716 1.00 89.31 89 ASN A N 1
ATOM 682 C CA . ASN A 1 89 ? -4.128 5.428 -2.746 1.00 89.31 89 ASN A CA 1
ATOM 683 C C . ASN A 1 89 ? -4.653 5.757 -1.342 1.00 89.31 89 ASN A C 1
ATOM 685 O O . ASN A 1 89 ? -4.502 6.880 -0.858 1.00 89.31 89 ASN A O 1
ATOM 689 N N . GLY A 1 90 ? -5.271 4.765 -0.702 1.00 86.25 90 GLY A N 1
ATOM 690 C CA . GLY A 1 90 ? -5.788 4.916 0.653 1.00 86.25 90 GLY A CA 1
ATOM 691 C C . GLY A 1 90 ? -4.712 5.011 1.737 1.00 86.25 90 GLY A C 1
ATOM 692 O O . GLY A 1 90 ? -5.002 5.455 2.843 1.00 86.25 90 GLY A O 1
ATOM 693 N N . GLU A 1 91 ? -3.456 4.679 1.433 1.00 88.31 91 GLU A N 1
ATOM 694 C CA . GLU A 1 91 ? -2.340 4.838 2.373 1.00 88.31 91 GLU A CA 1
ATOM 695 C C . GLU A 1 91 ? -1.964 6.315 2.580 1.00 88.31 91 GLU A C 1
ATOM 697 O O . GLU A 1 91 ? -1.461 6.695 3.643 1.00 88.31 91 GLU A O 1
ATOM 702 N N . ALA A 1 92 ? -2.229 7.167 1.586 1.00 89.50 92 ALA A N 1
ATOM 703 C CA . ALA A 1 92 ? -1.977 8.604 1.663 1.00 89.50 92 ALA A CA 1
ATOM 704 C C . ALA A 1 92 ? -2.987 9.359 2.546 1.00 89.50 92 ALA A C 1
ATOM 706 O O . ALA A 1 92 ? -2.760 10.528 2.855 1.00 89.50 92 ALA A O 1
ATOM 707 N N . PHE A 1 93 ? -4.089 8.723 2.953 1.00 91.12 93 PHE A N 1
ATOM 708 C CA . PHE A 1 93 ? -5.117 9.387 3.747 1.00 91.12 93 PHE A CA 1
ATOM 709 C C . PHE A 1 93 ? -4.661 9.666 5.194 1.00 91.12 93 PHE A C 1
ATOM 711 O O . PHE A 1 93 ? -3.784 8.963 5.718 1.00 91.12 93 PHE A O 1
ATOM 718 N N . PRO A 1 94 ? -5.233 10.695 5.857 1.00 90.62 94 PRO A N 1
ATOM 719 C CA . PRO A 1 94 ? -4.935 11.004 7.252 1.00 90.62 94 PRO A CA 1
ATOM 720 C C . PRO A 1 94 ? -5.227 9.831 8.191 1.00 90.62 94 PRO A C 1
ATOM 722 O O . PRO A 1 94 ? -6.075 8.977 7.914 1.00 90.62 94 PRO A O 1
ATOM 725 N N . LYS A 1 95 ? -4.538 9.807 9.335 1.00 92.38 95 LYS A N 1
ATOM 726 C CA . LYS A 1 95 ? -4.739 8.794 10.377 1.00 92.38 95 LYS A CA 1
ATOM 727 C C . LYS A 1 95 ? -6.209 8.771 10.808 1.00 92.38 95 LYS A C 1
ATOM 729 O O . LYS A 1 95 ? -6.793 9.828 11.000 1.00 92.38 95 LYS A O 1
ATOM 734 N N . HIS A 1 96 ? -6.777 7.574 10.953 1.00 91.00 96 HIS A N 1
ATOM 735 C CA . HIS A 1 96 ? -8.179 7.348 11.330 1.00 91.00 96 HIS A CA 1
ATOM 736 C C . HIS A 1 96 ? -9.242 7.892 10.360 1.00 91.00 96 HIS A C 1
ATOM 738 O O . HIS A 1 96 ? -10.413 7.643 10.581 1.00 91.00 96 HIS A O 1
ATOM 744 N N . SER A 1 97 ? -8.894 8.551 9.254 1.00 92.19 97 SER A N 1
ATOM 745 C CA . SER A 1 97 ? -9.909 9.052 8.316 1.00 92.19 97 SER A CA 1
ATOM 746 C C . SER A 1 97 ? -10.752 7.931 7.690 1.00 92.19 97 SER A C 1
ATOM 748 O O . SER A 1 97 ? -10.283 6.803 7.502 1.00 92.19 97 SER A O 1
ATOM 750 N N . VAL A 1 98 ? -11.996 8.259 7.339 1.00 92.31 98 VAL A N 1
ATOM 751 C CA . VAL A 1 98 ? -12.900 7.371 6.601 1.00 92.31 98 VAL A CA 1
ATOM 752 C C . VAL A 1 98 ? -13.270 8.037 5.291 1.00 92.31 98 VAL A C 1
ATOM 754 O O . VAL A 1 98 ? -13.741 9.172 5.282 1.00 92.31 98 VAL A O 1
ATOM 757 N N . ARG A 1 99 ? -13.047 7.339 4.178 1.00 92.12 99 ARG A N 1
ATOM 758 C CA . ARG A 1 99 ? -13.467 7.805 2.853 1.00 92.12 99 ARG A CA 1
ATOM 759 C C . ARG A 1 99 ? -14.324 6.771 2.160 1.00 92.12 99 ARG A C 1
ATOM 761 O O . ARG A 1 99 ? -14.081 5.572 2.294 1.00 92.12 99 ARG A O 1
ATOM 768 N N . VAL A 1 100 ? -15.301 7.256 1.405 1.00 91.75 100 VAL A N 1
ATOM 769 C CA . VAL A 1 100 ? -16.247 6.423 0.672 1.00 91.75 100 VAL A CA 1
ATOM 770 C C . VAL A 1 100 ? -16.117 6.745 -0.804 1.00 91.75 100 VAL A C 1
ATOM 772 O O . VAL A 1 100 ? -16.221 7.903 -1.200 1.00 91.75 100 VAL A O 1
ATOM 775 N N . TYR A 1 101 ? -15.870 5.722 -1.610 1.00 92.38 101 TYR A N 1
ATOM 776 C CA . TYR A 1 101 ? -15.790 5.857 -3.056 1.00 92.38 101 TYR A CA 1
ATOM 777 C C . TYR A 1 101 ? -16.735 4.879 -3.724 1.00 92.38 101 TYR A C 1
ATOM 779 O O . TYR A 1 101 ? -16.846 3.726 -3.313 1.00 92.38 101 TYR A O 1
ATOM 787 N N . GLU A 1 102 ? -17.372 5.328 -4.789 1.00 91.81 102 GLU A N 1
ATOM 788 C CA . GLU A 1 102 ? -18.127 4.477 -5.682 1.00 91.81 102 GLU A CA 1
ATOM 789 C C . GLU A 1 102 ? -17.288 4.167 -6.918 1.00 91.81 102 GLU A C 1
ATOM 791 O O . GLU A 1 102 ? -16.762 5.070 -7.572 1.00 91.81 102 GLU A O 1
ATOM 796 N N . ILE A 1 103 ? -17.118 2.875 -7.210 1.00 92.06 103 ILE A N 1
ATOM 797 C CA . ILE A 1 103 ? -16.341 2.408 -8.357 1.00 92.06 103 ILE A CA 1
ATOM 798 C C . ILE A 1 103 ? -17.261 1.661 -9.310 1.00 92.06 103 ILE A C 1
ATOM 800 O O . ILE A 1 103 ? -17.834 0.621 -8.975 1.00 92.06 103 ILE A O 1
ATOM 804 N N . ARG A 1 104 ? -17.351 2.172 -10.538 1.00 88.19 104 ARG A N 1
ATOM 805 C CA . ARG A 1 104 ? -18.138 1.577 -11.619 1.00 88.19 104 ARG A CA 1
ATOM 806 C C . ARG A 1 104 ? -17.244 1.258 -12.806 1.00 88.19 104 ARG A C 1
ATOM 808 O O . ARG A 1 104 ? -16.367 2.039 -13.171 1.00 88.19 104 ARG A O 1
ATOM 815 N N . ARG A 1 105 ? -17.475 0.116 -13.454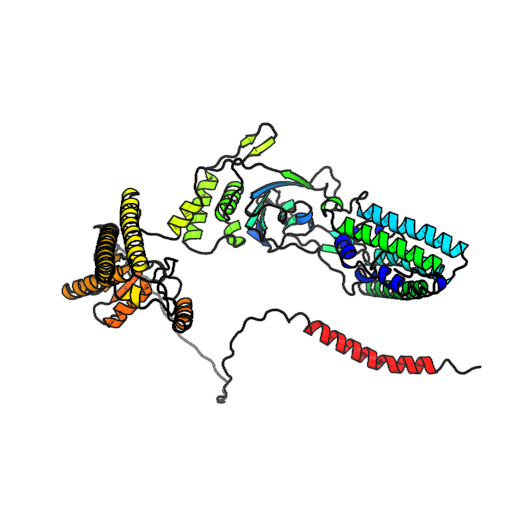 1.00 84.56 105 ARG A N 1
ATOM 816 C CA . ARG A 1 105 ? -16.820 -0.193 -14.729 1.00 84.56 105 ARG A CA 1
ATOM 817 C C . ARG A 1 105 ? -17.437 0.668 -15.830 1.00 84.56 105 ARG A C 1
ATOM 819 O O . ARG A 1 105 ? -18.656 0.706 -15.975 1.00 84.56 105 ARG A O 1
ATOM 826 N N . ASN A 1 106 ? -16.606 1.346 -16.613 1.00 81.81 106 ASN A N 1
ATOM 827 C CA . ASN A 1 106 ? -17.073 2.138 -17.745 1.00 81.81 106 ASN A CA 1
ATOM 828 C C . ASN A 1 106 ? -17.491 1.208 -18.897 1.00 81.81 106 ASN A C 1
ATOM 830 O O . ASN A 1 106 ? -16.640 0.547 -19.487 1.00 81.81 106 ASN A O 1
ATOM 834 N N . ALA A 1 107 ? -18.785 1.172 -19.227 1.00 70.00 107 ALA A N 1
ATOM 835 C CA . ALA A 1 107 ? -19.323 0.343 -20.311 1.00 70.00 107 ALA A CA 1
ATOM 836 C C . ALA A 1 107 ? -18.931 0.836 -21.719 1.00 70.00 107 ALA A C 1
ATOM 838 O O . ALA A 1 107 ? -18.929 0.051 -22.664 1.00 70.00 107 ALA A O 1
ATOM 839 N N . ASN A 1 108 ? -18.589 2.123 -21.853 1.00 66.44 108 ASN A N 1
ATOM 840 C CA . ASN A 1 108 ? -18.224 2.756 -23.125 1.00 66.44 108 ASN A CA 1
ATOM 841 C C . ASN A 1 108 ? -16.719 2.684 -23.411 1.00 66.44 108 ASN A C 1
ATOM 843 O O . ASN A 1 108 ? -16.288 2.875 -24.549 1.00 66.44 108 ASN A O 1
ATOM 847 N N . ALA A 1 109 ? -15.904 2.417 -22.389 1.00 60.75 109 ALA A N 1
ATOM 848 C CA . ALA A 1 109 ? -14.536 1.996 -22.621 1.00 60.75 109 ALA A CA 1
ATOM 849 C C . ALA A 1 109 ? -14.598 0.584 -23.221 1.00 60.75 109 ALA A C 1
ATOM 851 O O . ALA A 1 109 ? -15.264 -0.292 -22.674 1.00 60.75 109 ALA A O 1
ATOM 852 N N . ALA A 1 110 ? -13.913 0.363 -24.348 1.00 53.28 110 ALA A N 1
ATOM 853 C CA . ALA A 1 110 ? -13.669 -0.972 -24.902 1.00 53.28 110 ALA A CA 1
ATOM 854 C C . ALA A 1 110 ? -13.238 -1.957 -23.784 1.00 53.28 110 ALA A C 1
ATOM 856 O O . ALA A 1 110 ? -12.805 -1.496 -22.724 1.00 53.28 110 ALA A O 1
ATOM 857 N N . PRO A 1 111 ? -13.286 -3.292 -23.980 1.00 58.75 111 PRO A N 1
ATOM 858 C CA . PRO A 1 111 ? -12.857 -4.301 -22.991 1.00 58.75 111 PRO A CA 1
ATOM 859 C C . PRO A 1 111 ? -11.337 -4.287 -22.702 1.00 58.75 111 PRO A C 1
ATOM 861 O O . PRO A 1 111 ? -10.707 -5.321 -22.499 1.00 58.75 111 PRO A O 1
ATOM 864 N N . ASP A 1 112 ? -10.736 -3.108 -22.701 1.00 59.88 112 ASP A N 1
ATOM 865 C CA . ASP A 1 112 ? -9.351 -2.814 -22.464 1.00 59.88 112 ASP A CA 1
ATOM 866 C C . ASP A 1 112 ? -9.031 -2.946 -20.976 1.00 59.88 112 A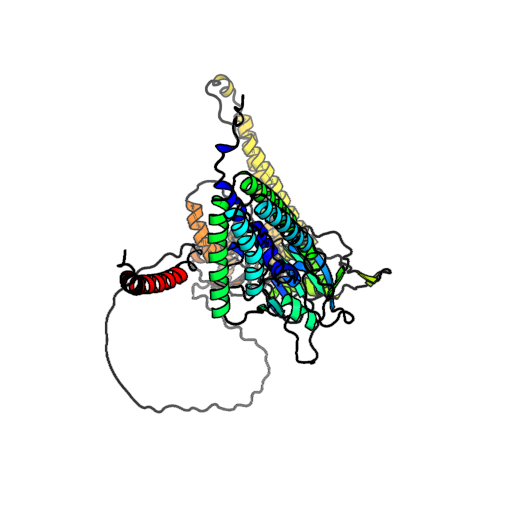SP A C 1
ATOM 868 O O . ASP A 1 112 ? -9.580 -2.265 -20.107 1.00 59.88 112 ASP A O 1
ATOM 872 N N . LEU A 1 113 ? -8.092 -3.847 -20.712 1.00 70.19 113 LEU A N 1
ATOM 873 C CA . LEU A 1 113 ? -7.397 -3.997 -19.440 1.00 70.19 113 LEU A CA 1
ATOM 874 C C . LEU A 1 113 ? -6.592 -2.717 -19.132 1.00 70.19 113 LEU A C 1
ATOM 876 O O . LEU A 1 113 ? -6.264 -1.967 -20.060 1.00 70.19 113 LEU A O 1
ATOM 880 N N . PRO A 1 114 ? -6.245 -2.457 -17.858 1.00 75.38 114 PRO A N 1
ATOM 881 C CA . PRO A 1 114 ? -5.313 -1.396 -17.483 1.00 75.38 114 PRO A CA 1
ATOM 882 C C . PRO A 1 114 ? -4.061 -1.381 -18.372 1.00 75.38 114 PRO A C 1
ATOM 884 O O . PRO A 1 114 ? -3.380 -2.393 -18.539 1.00 75.38 114 PRO A O 1
ATOM 887 N N . LYS A 1 115 ? -3.751 -0.223 -18.964 1.00 81.56 115 LYS A N 1
ATOM 888 C CA . LYS A 1 115 ? -2.613 -0.037 -19.887 1.00 81.56 115 LYS A CA 1
ATOM 889 C C . LYS A 1 115 ? -1.663 1.032 -19.359 1.00 81.56 115 LYS A C 1
ATOM 891 O O . LYS A 1 115 ? -2.052 1.900 -18.585 1.00 81.56 115 LYS A O 1
ATOM 896 N N . ALA A 1 116 ? -0.422 1.031 -19.841 1.00 79.56 116 ALA A N 1
ATOM 897 C CA . ALA A 1 116 ? 0.477 2.161 -19.629 1.00 79.56 116 ALA A CA 1
ATOM 898 C C . ALA A 1 116 ? -0.040 3.382 -20.404 1.00 79.56 116 ALA A C 1
ATOM 900 O O . ALA A 1 116 ? -0.396 3.279 -21.583 1.00 79.56 116 ALA A O 1
ATOM 901 N N . LYS A 1 117 ? -0.069 4.550 -19.760 1.00 80.31 117 LYS A N 1
ATOM 902 C CA . LYS A 1 117 ? -0.508 5.793 -20.398 1.00 80.31 117 LYS A CA 1
ATOM 903 C C . LYS A 1 117 ? 0.502 6.217 -21.468 1.00 80.31 117 LYS A C 1
ATOM 905 O O . LYS A 1 117 ? 1.691 6.355 -21.198 1.00 80.31 117 LYS A O 1
ATOM 910 N N . THR A 1 118 ? 0.019 6.463 -22.688 1.00 74.00 118 THR A N 1
ATOM 911 C CA . THR A 1 118 ? 0.866 6.789 -23.853 1.00 74.00 118 THR A CA 1
ATOM 912 C C . THR A 1 118 ? 1.626 8.108 -23.689 1.00 74.00 118 THR A C 1
ATOM 914 O O . THR A 1 118 ? 2.757 8.230 -24.142 1.00 74.00 118 THR A O 1
ATOM 917 N N . LYS A 1 119 ? 1.017 9.095 -23.019 1.00 77.50 119 LYS A N 1
ATOM 918 C CA . LYS A 1 119 ? 1.638 10.376 -22.649 1.00 77.50 119 LYS A CA 1
ATOM 919 C C . LYS A 1 119 ? 1.872 10.414 -21.137 1.00 77.50 119 LYS A C 1
ATOM 921 O O . LYS A 1 119 ? 1.162 11.106 -20.412 1.00 77.50 119 LYS A O 1
ATOM 926 N N . ALA A 1 120 ? 2.815 9.604 -20.665 1.00 83.88 120 ALA A N 1
ATOM 927 C CA . ALA A 1 120 ? 3.264 9.603 -19.273 1.00 83.88 120 ALA A CA 1
ATOM 928 C C . ALA A 1 120 ? 4.660 10.240 -19.155 1.00 83.88 120 ALA A C 1
ATOM 930 O O . ALA A 1 120 ? 5.436 10.135 -20.108 1.00 83.88 120 ALA A O 1
ATOM 931 N N . PRO A 1 121 ? 5.046 10.805 -17.995 1.00 87.56 121 PRO A N 1
ATOM 932 C CA . PRO A 1 121 ? 6.409 11.309 -17.782 1.00 87.56 121 PRO A CA 1
ATOM 933 C C . PRO A 1 121 ? 7.487 10.260 -18.101 1.00 87.56 121 PRO A C 1
ATOM 935 O O . PRO A 1 121 ? 8.495 10.557 -18.730 1.00 87.56 121 PRO A O 1
ATOM 938 N N . LEU A 1 122 ? 7.208 8.989 -17.799 1.00 87.69 122 LEU A N 1
ATOM 939 C CA . LEU A 1 122 ? 8.068 7.856 -18.147 1.00 87.69 122 LEU A CA 1
ATOM 940 C C . LEU A 1 122 ? 8.275 7.680 -19.664 1.00 87.69 122 LEU A C 1
ATOM 942 O O . LEU A 1 122 ? 9.350 7.285 -20.103 1.00 87.69 122 LEU A O 1
ATOM 946 N N . SER A 1 123 ? 7.262 8.004 -20.476 1.00 89.56 123 SER A N 1
ATOM 947 C CA . SER A 1 123 ? 7.373 7.978 -21.941 1.00 89.56 123 SER A CA 1
ATOM 948 C C . SER A 1 123 ? 8.316 9.072 -22.443 1.00 89.56 123 SER A C 1
ATOM 950 O O . SER A 1 123 ? 9.102 8.825 -23.351 1.00 89.56 123 SER A O 1
ATOM 952 N N . ILE A 1 124 ? 8.291 10.251 -21.812 1.00 91.06 124 ILE A N 1
ATOM 953 C CA . ILE A 1 124 ? 9.215 11.353 -22.116 1.00 91.06 124 ILE A CA 1
ATOM 954 C C . ILE A 1 124 ? 10.649 10.942 -21.777 1.00 91.06 124 ILE A C 1
ATOM 956 O O . ILE A 1 124 ? 11.537 11.123 -22.601 1.00 91.06 124 ILE A O 1
ATOM 960 N N . VAL A 1 125 ? 10.877 10.322 -20.614 1.00 92.25 125 VAL A N 1
ATOM 961 C CA . VAL A 1 125 ? 12.213 9.839 -20.222 1.00 92.25 125 VAL A CA 1
ATOM 962 C C . VAL A 1 125 ? 12.724 8.747 -21.168 1.00 92.25 125 VAL A C 1
ATOM 964 O O . VAL A 1 125 ? 13.898 8.752 -21.535 1.00 92.25 125 VAL A O 1
ATOM 967 N N . ALA A 1 126 ? 11.852 7.846 -21.631 1.00 91.69 126 ALA A N 1
ATOM 968 C CA . ALA A 1 126 ? 12.225 6.845 -22.630 1.00 91.69 126 ALA A CA 1
ATOM 969 C C . ALA A 1 126 ? 12.645 7.485 -23.968 1.00 91.69 126 ALA A C 1
ATOM 971 O O . ALA A 1 126 ? 13.658 7.088 -24.547 1.00 91.69 126 ALA A O 1
ATOM 972 N N . LEU A 1 127 ? 11.906 8.497 -24.434 1.00 93.56 127 LEU A N 1
ATOM 973 C CA . LEU A 1 127 ? 12.254 9.260 -25.637 1.00 93.56 127 LEU A CA 1
ATOM 974 C C . LEU A 1 127 ? 13.540 10.069 -25.450 1.00 93.56 127 LEU A C 1
ATOM 976 O O . LEU A 1 127 ? 14.347 10.131 -26.369 1.00 93.56 127 LEU A O 1
ATOM 980 N N . LEU A 1 128 ? 13.769 10.630 -24.263 1.00 94.19 128 LEU A N 1
ATOM 981 C CA . LEU A 1 128 ? 14.987 11.363 -23.920 1.00 94.19 128 LEU A CA 1
ATOM 982 C C . LEU A 1 128 ? 16.220 10.447 -23.946 1.00 94.19 128 LEU A C 1
ATOM 984 O O . LEU A 1 128 ? 17.248 10.826 -24.497 1.00 94.19 128 LEU A O 1
ATOM 988 N N . GLY A 1 129 ? 16.105 9.205 -23.464 1.00 94.50 129 GLY A N 1
ATOM 989 C CA . GLY A 1 129 ? 17.174 8.208 -23.595 1.00 94.50 129 GLY A CA 1
ATOM 990 C C . GLY A 1 129 ? 17.512 7.869 -25.051 1.00 94.50 129 GLY A C 1
ATOM 991 O O . GLY A 1 129 ? 18.684 7.700 -25.384 1.00 94.50 129 GLY A O 1
ATOM 992 N N . CYS A 1 130 ? 16.504 7.809 -25.927 1.00 95.25 130 CYS A N 1
ATOM 993 C CA . CYS A 1 130 ? 16.705 7.626 -27.369 1.00 95.25 130 CYS A CA 1
ATOM 994 C C . CYS A 1 130 ? 17.321 8.883 -28.010 1.00 95.25 130 CYS A C 1
ATOM 996 O O . CYS A 1 130 ? 18.217 8.801 -28.853 1.00 95.25 130 CYS A O 1
ATOM 998 N N . ALA A 1 131 ? 16.866 10.061 -27.582 1.00 95.31 131 ALA A N 1
ATOM 999 C CA . ALA A 1 131 ? 17.374 11.343 -28.042 1.00 95.31 131 ALA A CA 1
ATOM 1000 C C . ALA A 1 131 ? 18.828 11.578 -27.619 1.00 95.31 131 ALA A C 1
ATOM 1002 O O . ALA A 1 131 ? 19.529 12.277 -28.331 1.00 95.31 131 ALA A O 1
ATOM 1003 N N . PHE A 1 132 ? 19.304 10.985 -26.520 1.00 95.25 132 PHE A N 1
ATOM 1004 C CA . PHE A 1 132 ? 20.721 11.017 -26.140 1.00 95.25 132 PHE A CA 1
ATOM 1005 C C . PHE A 1 132 ? 21.564 9.974 -26.878 1.00 95.25 132 PHE A C 1
ATOM 1007 O O . PHE A 1 132 ? 22.714 10.257 -27.209 1.00 95.25 132 PHE A O 1
ATOM 1014 N N . SER A 1 133 ? 21.011 8.801 -27.212 1.00 95.25 133 SER A N 1
ATOM 1015 C CA . SER A 1 133 ? 21.759 7.806 -27.994 1.00 95.25 133 SER A CA 1
ATOM 1016 C C . SER A 1 133 ? 22.093 8.277 -29.414 1.00 95.25 133 SER A C 1
ATOM 1018 O O . SER A 1 133 ? 23.158 7.936 -29.919 1.00 95.25 133 SER A O 1
ATOM 1020 N N . LEU A 1 134 ? 21.234 9.081 -30.058 1.00 95.12 134 LEU A N 1
ATOM 1021 C CA . LEU A 1 134 ? 21.445 9.521 -31.445 1.00 95.12 134 LEU A CA 1
ATOM 1022 C C . LEU A 1 134 ? 22.647 10.480 -31.608 1.00 95.12 134 LEU A C 1
ATOM 1024 O O . LEU A 1 134 ? 23.516 10.182 -32.426 1.00 95.12 134 LEU A O 1
ATOM 1028 N N . PRO A 1 135 ? 22.781 11.579 -30.837 1.00 94.69 135 PRO A N 1
ATOM 1029 C CA . PRO A 1 135 ? 23.968 12.429 -30.867 1.00 94.69 135 PRO A CA 1
ATOM 1030 C C . PRO A 1 135 ? 25.239 11.678 -30.488 1.00 94.69 135 PRO A C 1
ATOM 1032 O O . PRO A 1 135 ? 26.259 11.878 -31.134 1.00 94.69 135 PRO A O 1
ATOM 1035 N N . LEU A 1 136 ? 25.192 10.789 -29.489 1.00 95.00 136 LEU A N 1
ATOM 1036 C CA . LEU A 1 136 ? 26.358 9.984 -29.113 1.00 95.00 136 LEU A CA 1
ATOM 1037 C C . LEU A 1 136 ? 26.804 9.063 -30.252 1.00 95.00 136 LEU A C 1
ATOM 1039 O O . LEU A 1 136 ? 28.002 8.924 -30.486 1.00 95.00 136 LEU A O 1
ATOM 1043 N N . LEU A 1 137 ? 25.856 8.492 -31.000 1.00 95.31 137 LEU A N 1
ATOM 1044 C CA . LEU A 1 137 ? 26.154 7.686 -32.181 1.00 95.31 137 LEU A CA 1
ATOM 1045 C C . LEU A 1 137 ? 26.813 8.535 -33.278 1.00 95.31 137 LEU A C 1
ATOM 1047 O O . LEU A 1 137 ? 27.849 8.151 -33.815 1.00 95.31 137 LEU A O 1
ATOM 1051 N N . ILE A 1 138 ? 26.245 9.710 -33.572 1.00 95.50 138 ILE A N 1
ATOM 1052 C CA . ILE A 1 138 ? 26.770 10.641 -34.584 1.00 95.50 138 ILE A CA 1
ATOM 1053 C C . ILE A 1 138 ? 28.176 11.123 -34.206 1.00 95.50 138 ILE A C 1
ATOM 1055 O O . ILE A 1 138 ? 29.070 11.117 -35.049 1.00 95.50 138 ILE A O 1
ATOM 1059 N N . LEU A 1 139 ? 28.393 11.502 -32.944 1.00 94.06 139 LEU A N 1
ATOM 1060 C CA . LEU A 1 139 ? 29.695 11.951 -32.453 1.00 94.06 139 LEU A CA 1
ATOM 1061 C C . LEU A 1 139 ? 30.730 10.824 -32.486 1.00 94.06 139 LEU A C 1
ATOM 1063 O O . LEU A 1 139 ? 31.859 11.063 -32.902 1.00 94.06 139 LEU A O 1
ATOM 1067 N N . SER A 1 140 ? 30.346 9.593 -32.136 1.00 95.12 140 SER A N 1
ATOM 1068 C CA . SER A 1 140 ? 31.245 8.432 -32.217 1.00 95.12 140 SER A CA 1
ATOM 1069 C C . SER A 1 140 ? 31.725 8.176 -33.647 1.00 95.12 140 SER A C 1
ATOM 1071 O O . SER A 1 140 ? 32.910 7.926 -33.864 1.00 95.12 140 SER A O 1
ATOM 1073 N N . ILE A 1 141 ? 30.830 8.312 -34.635 1.00 95.31 141 ILE A N 1
ATOM 1074 C CA . ILE A 1 141 ? 31.174 8.198 -36.061 1.00 95.31 141 ILE A CA 1
ATOM 1075 C C . ILE A 1 141 ? 32.050 9.378 -36.499 1.00 95.31 141 ILE A C 1
ATOM 1077 O O . ILE A 1 141 ? 33.090 9.175 -37.117 1.00 95.31 141 ILE A O 1
ATOM 1081 N N . SER A 1 142 ? 31.669 10.610 -36.151 1.00 94.88 142 SER A N 1
ATOM 1082 C CA . SER A 1 142 ? 32.405 11.816 -36.548 1.00 94.88 142 SER A CA 1
ATOM 1083 C C . SER A 1 142 ? 33.821 11.874 -35.971 1.00 94.88 142 SER A C 1
ATOM 1085 O O . SER A 1 142 ? 34.700 12.470 -36.589 1.00 94.88 142 SER A O 1
ATOM 1087 N N . MET A 1 143 ? 34.040 11.296 -34.789 1.00 92.12 143 MET A N 1
ATOM 1088 C CA . MET A 1 143 ? 35.342 11.257 -34.118 1.00 92.12 143 MET A CA 1
ATOM 1089 C C . MET A 1 143 ? 36.147 9.987 -34.440 1.00 92.12 143 MET A C 1
ATOM 1091 O O . MET A 1 143 ? 37.253 9.840 -33.928 1.00 92.12 143 MET A O 1
ATOM 1095 N N . ASN A 1 144 ? 35.625 9.092 -35.293 1.00 93.88 144 ASN A N 1
ATOM 1096 C CA . ASN A 1 144 ? 36.226 7.797 -35.642 1.00 93.88 144 ASN A CA 1
ATOM 1097 C C . ASN A 1 144 ? 36.600 6.936 -34.415 1.00 93.88 144 ASN A C 1
ATOM 1099 O O . ASN A 1 144 ? 37.602 6.220 -34.426 1.00 93.88 144 ASN A O 1
ATOM 1103 N N . ASP A 1 145 ? 35.793 6.992 -33.352 1.00 93.50 145 ASP A N 1
ATOM 1104 C CA . ASP A 1 145 ? 36.000 6.205 -32.135 1.00 93.50 145 ASP A CA 1
ATOM 1105 C C . ASP A 1 145 ? 35.190 4.902 -32.202 1.00 93.50 145 ASP A C 1
ATOM 1107 O O . ASP A 1 145 ? 33.987 4.862 -31.924 1.00 93.50 145 ASP A O 1
ATOM 1111 N N . GLY A 1 146 ? 35.867 3.816 -32.581 1.00 93.25 146 GLY A N 1
ATOM 1112 C CA . GLY A 1 146 ? 35.251 2.494 -32.699 1.00 93.25 146 GLY A CA 1
ATOM 1113 C C . GLY A 1 146 ? 34.743 1.931 -31.368 1.00 93.25 146 GLY A C 1
ATOM 1114 O O . GLY A 1 146 ? 33.722 1.243 -31.350 1.00 93.25 146 GLY A O 1
ATOM 1115 N N . MET A 1 147 ? 35.402 2.245 -30.247 1.00 93.56 147 MET A N 1
ATOM 1116 C CA . MET A 1 147 ? 34.996 1.740 -28.931 1.00 93.56 147 MET A CA 1
ATOM 1117 C C . MET A 1 147 ? 33.748 2.467 -28.434 1.00 93.56 147 MET A C 1
ATOM 1119 O O . MET A 1 147 ? 32.810 1.819 -27.965 1.00 93.56 147 MET A O 1
ATOM 1123 N N . ALA A 1 148 ? 33.678 3.787 -28.623 1.00 93.81 148 ALA A N 1
ATOM 1124 C CA . ALA A 1 148 ? 32.468 4.552 -28.337 1.00 93.81 148 ALA A CA 1
ATOM 1125 C C . ALA A 1 148 ? 31.291 4.129 -29.229 1.00 93.81 148 ALA A C 1
ATOM 1127 O O . ALA A 1 148 ? 30.185 3.950 -28.724 1.00 93.81 148 ALA A O 1
ATOM 1128 N N . LEU A 1 149 ? 31.535 3.881 -30.523 1.00 96.06 149 LEU A N 1
ATOM 1129 C CA . LEU A 1 149 ? 30.516 3.397 -31.457 1.00 96.06 149 LEU A CA 1
ATOM 1130 C C . LEU A 1 149 ? 29.911 2.063 -30.994 1.00 96.06 149 LEU A C 1
ATOM 1132 O O . LEU A 1 149 ? 28.686 1.929 -30.910 1.00 96.06 149 LEU A O 1
ATOM 1136 N N . LEU A 1 150 ? 30.763 1.089 -30.654 1.00 95.81 150 LEU A N 1
ATOM 1137 C CA . LEU A 1 150 ? 30.323 -0.204 -30.124 1.00 95.81 150 LEU A CA 1
ATOM 1138 C C . LEU A 1 150 ? 29.566 -0.041 -28.803 1.00 95.81 150 LEU A C 1
ATOM 1140 O O . LEU A 1 150 ? 28.511 -0.653 -28.631 1.00 95.81 150 LEU A O 1
ATOM 1144 N N . ALA A 1 151 ? 30.047 0.819 -27.900 1.00 95.06 151 ALA A N 1
ATOM 1145 C CA . ALA A 1 151 ? 29.369 1.108 -26.640 1.00 95.06 151 ALA A CA 1
ATOM 1146 C C . ALA A 1 151 ? 27.969 1.702 -26.865 1.00 95.06 151 ALA A C 1
ATOM 1148 O O . ALA A 1 151 ? 27.005 1.224 -26.266 1.00 95.06 151 ALA A O 1
ATOM 1149 N N . THR A 1 152 ? 27.820 2.694 -27.754 1.00 95.69 152 THR A N 1
ATOM 1150 C CA . THR A 1 152 ? 26.515 3.300 -28.061 1.00 95.69 152 THR A CA 1
ATOM 1151 C C . THR A 1 152 ? 25.542 2.265 -28.610 1.00 95.69 152 THR A C 1
ATOM 1153 O O . THR A 1 152 ? 24.396 2.219 -28.159 1.00 95.69 152 THR A O 1
ATOM 1156 N N . ILE A 1 153 ? 25.978 1.419 -29.548 1.00 96.12 153 ILE A N 1
ATOM 1157 C CA . ILE A 1 153 ? 25.131 0.376 -30.141 1.00 96.12 153 ILE A CA 1
ATOM 1158 C C . ILE A 1 153 ? 24.720 -0.635 -29.067 1.00 96.12 153 ILE A C 1
ATOM 1160 O O . ILE A 1 153 ? 23.527 -0.830 -28.836 1.00 96.12 153 ILE A O 1
ATOM 1164 N N . LEU A 1 154 ? 25.681 -1.235 -28.360 1.00 96.62 154 LEU A N 1
ATOM 1165 C CA . LEU A 1 154 ? 25.398 -2.266 -27.359 1.00 96.62 154 LEU A CA 1
ATOM 1166 C C . LEU A 1 154 ? 24.478 -1.747 -26.248 1.00 96.62 154 LEU A C 1
ATOM 1168 O O . LEU A 1 154 ? 23.468 -2.382 -25.953 1.00 96.62 154 LEU A O 1
ATOM 1172 N N . LEU A 1 155 ? 24.768 -0.574 -25.677 1.00 95.38 155 LEU A N 1
ATOM 1173 C CA . LEU A 1 155 ? 23.991 -0.014 -24.566 1.00 95.38 155 LEU A CA 1
ATOM 1174 C C . LEU A 1 155 ? 22.608 0.491 -25.002 1.00 95.38 155 LEU A C 1
ATOM 1176 O O . LEU A 1 155 ? 21.661 0.407 -24.220 1.00 95.38 155 LEU A O 1
ATOM 1180 N N . SER A 1 156 ? 22.453 0.960 -26.245 1.00 95.81 156 SER A N 1
ATOM 1181 C CA . SER A 1 156 ? 21.143 1.384 -26.759 1.00 95.81 156 SER A CA 1
ATOM 1182 C C . SER A 1 156 ? 20.251 0.186 -27.083 1.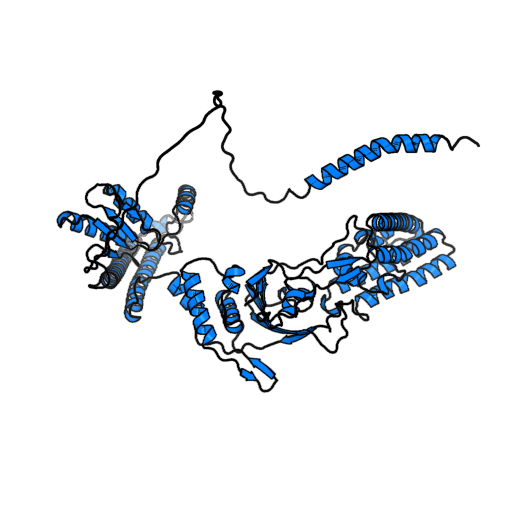00 95.81 156 SER A C 1
ATOM 1184 O O . SER A 1 156 ? 19.092 0.147 -26.664 1.00 95.81 156 SER A O 1
ATOM 1186 N N . PHE A 1 157 ? 20.783 -0.827 -27.773 1.00 95.94 157 PHE A N 1
ATOM 1187 C CA . PHE A 1 157 ? 20.031 -2.039 -28.119 1.00 95.94 157 PHE A CA 1
ATOM 1188 C C . PHE A 1 157 ? 19.782 -2.957 -26.918 1.00 95.94 157 PHE A C 1
ATOM 1190 O O . PHE A 1 157 ? 18.796 -3.695 -26.916 1.00 95.94 157 PHE A O 1
ATOM 1197 N N . LEU A 1 158 ? 20.599 -2.870 -25.865 1.00 95.50 158 LEU A N 1
ATOM 1198 C CA . LEU A 1 158 ? 20.357 -3.568 -24.602 1.00 95.50 158 LEU A CA 1
ATOM 1199 C C . LEU A 1 158 ? 18.950 -3.282 -24.054 1.00 95.50 158 LEU A C 1
ATOM 1201 O O . LEU A 1 158 ? 18.255 -4.200 -23.619 1.00 95.50 158 LEU A O 1
ATOM 1205 N N . SER A 1 159 ? 18.494 -2.029 -24.126 1.00 94.25 159 SER A N 1
ATOM 1206 C CA . SER A 1 159 ? 17.145 -1.657 -23.680 1.00 94.25 159 SER A CA 1
ATOM 1207 C C . SER A 1 159 ? 16.035 -2.371 -24.468 1.00 94.25 159 SER A C 1
ATOM 1209 O O . SER A 1 159 ? 15.034 -2.778 -23.879 1.00 94.25 159 SER A O 1
ATOM 1211 N N . THR A 1 160 ? 16.231 -2.596 -25.770 1.00 94.62 160 THR A N 1
ATOM 1212 C CA . THR A 1 160 ? 15.306 -3.346 -26.631 1.00 94.62 160 THR A CA 1
ATOM 1213 C C . THR A 1 160 ? 15.302 -4.833 -26.288 1.00 94.62 160 THR A C 1
ATOM 1215 O O . THR A 1 160 ? 14.227 -5.425 -26.199 1.00 94.62 160 THR A O 1
ATOM 1218 N N . VAL A 1 161 ? 16.472 -5.434 -26.042 1.00 95.00 161 VAL A N 1
ATOM 1219 C CA . VAL A 1 161 ? 16.594 -6.847 -25.628 1.00 95.00 161 VAL A CA 1
ATOM 1220 C C . VAL A 1 161 ? 15.881 -7.084 -24.297 1.00 95.00 161 VAL A C 1
ATOM 1222 O O . VAL A 1 161 ? 15.054 -7.993 -24.189 1.00 95.00 161 VAL A O 1
ATOM 1225 N N . ILE A 1 162 ? 16.115 -6.210 -23.314 1.00 93.19 162 ILE A N 1
ATOM 1226 C CA . ILE A 1 162 ? 15.374 -6.207 -22.045 1.00 93.19 162 ILE A CA 1
ATOM 1227 C C . ILE A 1 162 ? 13.876 -6.043 -22.308 1.00 93.19 162 ILE A C 1
ATOM 1229 O O . ILE A 1 162 ? 13.057 -6.716 -21.682 1.00 93.19 162 ILE A O 1
ATOM 1233 N N . GLY A 1 163 ? 13.508 -5.182 -23.258 1.00 91.75 163 GLY A N 1
ATOM 1234 C CA . GLY A 1 163 ? 12.117 -4.931 -23.595 1.00 91.75 163 GLY A CA 1
ATOM 1235 C C . GLY A 1 163 ? 11.364 -6.130 -24.144 1.00 91.75 163 GLY A C 1
ATOM 1236 O O . GLY A 1 163 ? 10.217 -6.346 -23.760 1.00 91.75 163 GLY A O 1
ATOM 1237 N N . ILE A 1 164 ? 12.019 -6.950 -24.960 1.00 92.19 164 ILE A N 1
ATOM 1238 C CA . ILE A 1 164 ? 11.460 -8.212 -25.453 1.00 92.19 164 ILE A CA 1
ATOM 1239 C C . ILE A 1 164 ? 11.283 -9.205 -24.299 1.00 92.19 164 ILE A C 1
ATOM 1241 O O . ILE A 1 164 ? 10.219 -9.808 -24.170 1.00 92.19 164 ILE A O 1
ATOM 1245 N N . GLY A 1 165 ? 12.289 -9.343 -23.429 1.00 90.38 165 GLY A N 1
ATOM 1246 C CA . GLY A 1 165 ? 12.245 -10.290 -22.311 1.00 90.38 165 GLY A CA 1
ATOM 1247 C C . GLY A 1 165 ? 11.235 -9.927 -21.217 1.00 90.38 165 GLY A C 1
ATOM 1248 O O . GLY A 1 165 ? 10.663 -10.820 -20.590 1.00 90.38 165 GLY A O 1
ATOM 1249 N N . GLN A 1 166 ? 11.000 -8.631 -20.997 1.00 90.44 166 GLN A N 1
ATOM 1250 C CA . GLN A 1 166 ? 10.137 -8.131 -19.924 1.00 90.44 166 GLN A CA 1
ATOM 1251 C C . GLN A 1 166 ? 8.751 -7.691 -20.384 1.00 90.44 166 GLN A C 1
ATOM 1253 O O . GLN A 1 166 ? 7.961 -7.272 -19.546 1.00 90.44 166 GLN A O 1
ATOM 1258 N N . LYS A 1 167 ? 8.411 -7.759 -21.677 1.00 91.38 167 LYS A N 1
ATOM 1259 C CA . LYS A 1 167 ? 7.075 -7.356 -22.119 1.00 91.38 167 LYS A CA 1
ATOM 1260 C C . LYS A 1 167 ? 6.000 -8.240 -21.494 1.00 91.38 167 LYS A C 1
ATOM 1262 O O . LYS A 1 167 ? 6.055 -9.461 -21.624 1.00 91.38 167 LYS A O 1
ATOM 1267 N N . TRP A 1 168 ? 4.978 -7.613 -20.924 1.00 91.25 168 TRP A N 1
ATOM 1268 C CA . TRP A 1 168 ? 3.830 -8.310 -20.357 1.00 91.25 168 TRP A CA 1
ATOM 1269 C C . TRP A 1 168 ? 2.507 -7.580 -20.615 1.00 91.25 168 TRP A C 1
ATOM 1271 O O . TRP A 1 168 ? 2.486 -6.432 -21.086 1.00 91.25 168 TRP A O 1
ATOM 1281 N N . LYS A 1 169 ? 1.409 -8.281 -20.331 1.00 87.94 169 LYS A N 1
ATOM 1282 C CA . LYS A 1 169 ? 0.033 -7.783 -20.291 1.00 87.94 169 LYS A CA 1
ATOM 1283 C C . LYS A 1 169 ? -0.615 -8.210 -18.976 1.00 87.94 169 LYS A C 1
ATOM 1285 O O . LYS A 1 169 ? -0.311 -9.279 -18.458 1.00 87.94 169 LYS A O 1
ATOM 1290 N N . LEU A 1 170 ? -1.477 -7.353 -18.441 1.00 86.56 170 LEU A N 1
ATOM 1291 C CA . LEU A 1 170 ? -2.238 -7.654 -17.234 1.00 86.56 170 LEU A CA 1
ATOM 1292 C C . LEU A 1 170 ? -3.474 -8.464 -17.607 1.00 86.56 170 LEU A C 1
ATOM 1294 O O . LEU A 1 170 ? -4.247 -7.980 -18.431 1.00 86.56 170 LEU A O 1
ATOM 1298 N N . GLU A 1 171 ? -3.696 -9.610 -16.974 1.00 82.38 171 GLU A N 1
ATOM 1299 C CA . GLU A 1 171 ? -4.962 -10.333 -17.066 1.00 82.38 171 GLU A CA 1
ATOM 1300 C C . GLU A 1 171 ? -5.760 -10.140 -15.775 1.00 82.38 171 GLU A C 1
ATOM 1302 O O . GLU A 1 171 ? -5.275 -10.368 -14.669 1.00 82.38 171 GLU A O 1
ATOM 1307 N N . LEU A 1 172 ? -6.997 -9.665 -15.918 1.00 79.31 172 LEU A N 1
ATOM 1308 C CA . LEU A 1 172 ? -7.916 -9.495 -14.802 1.00 79.31 172 LEU A CA 1
ATOM 1309 C C . LEU A 1 172 ? -9.002 -10.564 -14.900 1.00 79.31 172 LEU A C 1
ATOM 1311 O O . LEU A 1 172 ? -9.781 -10.586 -15.858 1.00 79.31 172 LEU A O 1
ATOM 1315 N N . THR A 1 173 ? -9.048 -11.451 -13.906 1.00 79.38 173 THR A N 1
ATOM 1316 C CA . THR A 1 173 ? -9.959 -12.601 -13.910 1.00 79.38 173 THR A CA 1
ATOM 1317 C C . THR A 1 173 ? -11.415 -12.140 -13.799 1.00 79.38 173 THR A C 1
ATOM 1319 O O . THR A 1 173 ? -11.847 -11.591 -12.781 1.00 79.38 173 THR A O 1
ATOM 1322 N N . LYS A 1 174 ? -12.207 -12.403 -14.843 1.00 75.00 174 LYS A N 1
ATOM 1323 C CA . LYS A 1 174 ? -13.643 -12.084 -14.888 1.00 75.00 174 LYS A CA 1
ATOM 1324 C C . LYS A 1 174 ? -14.493 -13.268 -14.443 1.00 75.00 174 LYS A C 1
ATOM 1326 O O . LYS A 1 174 ? -14.071 -14.418 -14.509 1.00 75.00 174 LYS A O 1
ATOM 1331 N N . ARG A 1 175 ? -15.720 -12.988 -13.995 1.00 72.50 175 ARG A N 1
ATOM 1332 C CA . ARG A 1 175 ? -16.690 -14.046 -13.684 1.00 72.50 175 ARG A CA 1
ATOM 1333 C C . ARG A 1 175 ? -17.200 -14.621 -14.989 1.00 72.50 175 ARG A C 1
ATOM 1335 O O . ARG A 1 175 ? -17.554 -13.860 -15.885 1.00 72.50 175 ARG A O 1
ATOM 1342 N N . THR A 1 176 ? -17.340 -15.935 -15.045 1.00 70.94 176 THR A N 1
ATOM 1343 C CA . THR A 1 176 ? -18.015 -16.595 -16.166 1.00 70.94 176 THR A CA 1
ATOM 1344 C C . THR A 1 176 ? -19.511 -16.797 -15.898 1.00 70.94 176 THR A C 1
ATOM 1346 O O . THR A 1 176 ? -20.300 -16.765 -16.838 1.00 70.94 176 THR A O 1
ATOM 1349 N N . SER A 1 177 ? -19.927 -16.977 -14.634 1.00 76.38 177 SER A N 1
ATOM 1350 C CA . SER A 1 177 ? -21.337 -17.212 -14.284 1.00 76.38 177 SER A CA 1
ATOM 1351 C C . SER A 1 177 ? -22.122 -15.914 -14.056 1.00 76.38 177 SER A C 1
ATOM 1353 O O . SER A 1 177 ? -21.588 -14.932 -13.543 1.00 76.38 177 SER A O 1
ATOM 1355 N N . LYS A 1 178 ? -23.402 -15.913 -14.451 1.00 74.62 178 LYS A N 1
ATOM 1356 C CA . LYS A 1 178 ? -24.318 -14.758 -14.370 1.00 74.62 178 LYS A CA 1
ATOM 1357 C C . LYS A 1 178 ? -25.305 -14.848 -13.200 1.00 74.62 178 LYS A C 1
ATOM 1359 O O . LYS A 1 178 ? -26.320 -14.160 -13.205 1.00 74.62 178 LYS A O 1
ATOM 1364 N N . ASP A 1 179 ? -25.043 -15.712 -12.221 1.00 80.12 179 ASP A N 1
ATOM 1365 C CA . ASP A 1 179 ? -25.979 -15.921 -11.112 1.00 80.12 179 ASP A CA 1
ATOM 1366 C C . ASP A 1 179 ? -26.082 -14.663 -10.247 1.00 80.12 179 ASP A C 1
ATOM 1368 O O . ASP A 1 179 ? -25.103 -13.919 -10.110 1.00 80.12 179 ASP A O 1
ATOM 1372 N N . ILE A 1 180 ? -27.250 -14.460 -9.635 1.00 77.88 180 ILE A N 1
ATOM 1373 C CA . ILE A 1 180 ? -27.493 -13.362 -8.696 1.00 77.88 180 ILE A CA 1
ATOM 1374 C C . ILE A 1 180 ? -26.476 -13.468 -7.558 1.00 77.88 180 ILE A C 1
ATOM 1376 O O . ILE A 1 180 ? -26.364 -14.502 -6.903 1.00 77.88 180 ILE A O 1
ATOM 1380 N N . VAL A 1 181 ? -25.716 -12.398 -7.357 1.00 81.81 181 VAL A N 1
ATOM 1381 C CA . VAL A 1 181 ? -24.682 -12.293 -6.326 1.00 81.81 181 VAL A CA 1
ATOM 1382 C C . VAL A 1 181 ? -25.020 -11.175 -5.357 1.00 81.81 181 VAL A C 1
ATOM 1384 O O . VAL A 1 181 ? -25.679 -10.209 -5.757 1.00 81.81 181 VAL A O 1
ATOM 1387 N N . PRO A 1 182 ? -24.578 -11.288 -4.094 1.00 83.69 182 PRO A N 1
ATOM 1388 C CA . PRO A 1 182 ? -24.702 -10.190 -3.155 1.00 83.69 182 PRO A CA 1
ATOM 1389 C C . PRO A 1 182 ? -23.938 -8.953 -3.665 1.00 83.69 182 PRO A C 1
ATOM 1391 O O . PRO A 1 182 ? -22.993 -9.087 -4.446 1.00 83.69 182 PRO A O 1
ATOM 1394 N N . PRO A 1 183 ? -24.336 -7.746 -3.236 1.00 86.19 183 PRO A N 1
ATOM 1395 C CA . PRO A 1 183 ? -23.563 -6.521 -3.397 1.00 86.19 183 PRO A CA 1
ATOM 1396 C C . PRO A 1 183 ? -22.062 -6.692 -3.116 1.00 86.19 183 PRO A C 1
ATOM 1398 O O . PRO A 1 183 ? -21.662 -7.303 -2.123 1.00 86.19 183 PRO A O 1
ATOM 1401 N N . GLY A 1 184 ? -21.236 -6.101 -3.981 1.00 87.94 184 GLY A N 1
ATOM 1402 C CA . GLY A 1 184 ? -19.777 -6.212 -3.949 1.00 87.94 184 GLY A CA 1
ATOM 1403 C C . GLY A 1 184 ? -19.089 -5.140 -3.118 1.00 87.94 184 GLY A C 1
ATOM 1404 O O . GLY A 1 184 ? -17.968 -4.757 -3.436 1.00 87.94 184 GLY A O 1
ATOM 1405 N N . ASP A 1 185 ? -19.748 -4.609 -2.094 1.00 93.81 185 ASP A N 1
ATOM 1406 C CA . ASP A 1 185 ? -19.164 -3.571 -1.249 1.00 93.81 185 ASP A CA 1
ATOM 1407 C C . ASP A 1 185 ? -17.932 -4.108 -0.505 1.00 93.81 185 ASP A C 1
ATOM 1409 O O . ASP A 1 185 ? -17.952 -5.208 0.059 1.00 93.81 185 ASP A O 1
ATOM 1413 N N . VAL A 1 186 ? -16.859 -3.317 -0.476 1.00 94.88 186 VAL A N 1
ATOM 1414 C CA . VAL A 1 186 ? -15.577 -3.691 0.136 1.00 94.88 186 VAL A CA 1
ATOM 1415 C C . VAL A 1 186 ? -15.149 -2.637 1.147 1.00 94.88 186 VAL A C 1
ATOM 1417 O O . VAL A 1 186 ? -15.262 -1.440 0.899 1.00 94.88 186 VAL A O 1
ATOM 1420 N N . VAL A 1 187 ? -14.608 -3.078 2.279 1.00 95.38 187 VAL A N 1
ATOM 1421 C CA . VAL A 1 187 ? -13.936 -2.216 3.253 1.00 95.38 187 VAL A CA 1
ATOM 1422 C C . VAL A 1 187 ? -12.460 -2.556 3.290 1.00 95.38 187 VAL A C 1
ATOM 1424 O O . VAL A 1 187 ? -12.072 -3.718 3.402 1.00 95.38 187 VAL A O 1
ATOM 1427 N N . ILE A 1 188 ? -11.635 -1.521 3.216 1.00 95.88 188 ILE A N 1
ATOM 1428 C CA . ILE A 1 188 ? -10.184 -1.619 3.249 1.00 95.88 188 ILE A CA 1
ATOM 1429 C C . ILE A 1 188 ? -9.693 -0.873 4.482 1.00 95.88 188 ILE A C 1
ATOM 1431 O O . ILE A 1 188 ? -9.917 0.330 4.623 1.00 95.88 188 ILE A O 1
ATOM 1435 N N . ARG A 1 189 ? -9.003 -1.582 5.372 1.00 94.94 189 ARG A N 1
ATOM 1436 C CA . ARG A 1 189 ? -8.343 -1.025 6.553 1.00 94.94 189 ARG A CA 1
ATOM 1437 C C . ARG A 1 189 ? -6.841 -0.965 6.314 1.00 94.94 189 ARG A C 1
ATOM 1439 O O . ARG A 1 189 ? -6.198 -1.991 6.095 1.00 94.94 189 ARG A O 1
ATOM 1446 N N . TYR A 1 190 ? -6.270 0.227 6.417 1.00 94.62 190 TYR A N 1
ATOM 1447 C CA . TYR A 1 190 ? -4.825 0.427 6.301 1.00 94.62 190 TYR A CA 1
ATOM 1448 C C . TYR A 1 190 ? -4.136 0.431 7.677 1.00 94.62 190 TYR A C 1
ATOM 1450 O O . TYR A 1 190 ? -4.782 0.707 8.693 1.00 94.62 190 TYR A O 1
ATOM 1458 N N . PRO A 1 191 ? -2.808 0.205 7.745 1.00 92.00 191 PRO A N 1
ATOM 1459 C CA . PRO A 1 191 ? -2.059 0.171 9.008 1.00 92.00 191 PRO A CA 1
ATOM 1460 C C . PRO A 1 191 ? -2.137 1.450 9.857 1.00 92.00 191 PRO A C 1
ATOM 1462 O O . PRO A 1 191 ? -1.964 1.393 11.071 1.00 92.00 191 PRO A O 1
ATOM 1465 N N . LYS A 1 192 ? -2.427 2.611 9.249 1.00 90.94 192 LYS A N 1
ATOM 1466 C CA . LYS A 1 192 ? -2.633 3.884 9.969 1.00 90.94 192 LYS A CA 1
ATOM 1467 C C . LYS A 1 192 ? -3.991 3.957 10.689 1.00 90.94 192 LYS A C 1
ATOM 1469 O O . LYS A 1 192 ? -4.284 4.965 11.328 1.00 90.94 192 LYS A O 1
ATOM 1474 N N . GLY A 1 193 ? -4.825 2.921 10.582 1.00 89.75 193 GLY A N 1
ATOM 1475 C CA . GLY A 1 193 ? -6.158 2.868 11.179 1.00 89.75 193 GLY A CA 1
ATOM 1476 C C . GLY A 1 193 ? -7.209 3.679 10.421 1.00 89.75 193 GLY A C 1
ATOM 1477 O O . GLY A 1 193 ? -8.265 3.942 10.980 1.00 89.75 193 GLY A O 1
ATOM 1478 N N . ASN A 1 194 ? -6.918 4.102 9.188 1.00 93.75 194 ASN A N 1
ATOM 1479 C CA . ASN A 1 194 ? -7.893 4.716 8.291 1.00 93.75 194 ASN A CA 1
ATOM 1480 C C . ASN A 1 194 ? -8.659 3.646 7.500 1.00 93.75 194 ASN A C 1
ATOM 1482 O O . ASN A 1 194 ? -8.116 2.578 7.188 1.00 93.75 194 ASN A O 1
ATOM 1486 N N . PHE A 1 195 ? -9.907 3.962 7.165 1.00 94.44 195 PHE A N 1
ATOM 1487 C CA . PHE A 1 195 ? -10.814 3.078 6.444 1.00 94.44 195 PHE A CA 1
ATOM 1488 C C . PHE A 1 195 ? -11.180 3.667 5.082 1.00 94.44 195 PHE A C 1
ATOM 1490 O O . PHE A 1 195 ? -11.452 4.858 4.937 1.00 94.44 195 PHE A O 1
ATOM 1497 N N . LEU A 1 196 ? -11.205 2.808 4.074 1.00 94.94 196 LEU A N 1
ATOM 1498 C CA . LEU A 1 196 ? -11.681 3.116 2.736 1.00 94.94 196 LEU A CA 1
ATOM 1499 C C . LEU A 1 196 ? -12.839 2.166 2.430 1.00 94.94 196 LEU A C 1
ATOM 1501 O O . LEU A 1 196 ? -12.640 0.957 2.331 1.00 94.94 196 LEU A O 1
ATOM 1505 N N . VAL A 1 197 ? -14.044 2.716 2.313 1.00 94.19 197 VAL A N 1
ATOM 1506 C CA . VAL A 1 197 ? -15.242 1.969 1.929 1.00 94.19 197 VAL A CA 1
ATOM 1507 C C . VAL A 1 197 ? -15.469 2.162 0.438 1.00 94.19 197 VAL A C 1
ATOM 1509 O O . VAL A 1 197 ? -15.540 3.286 -0.052 1.00 94.19 197 VAL A O 1
ATOM 1512 N N . VAL A 1 198 ? -15.570 1.060 -0.289 1.00 94.81 198 VAL A N 1
ATOM 1513 C CA . VAL A 1 198 ? -15.736 1.043 -1.737 1.00 94.81 198 VAL A CA 1
ATOM 1514 C C . VAL A 1 198 ? -17.090 0.436 -2.065 1.00 94.81 198 VAL A C 1
ATOM 1516 O O . VAL A 1 198 ? -17.322 -0.747 -1.817 1.00 94.81 198 VAL A O 1
ATOM 1519 N N . LYS A 1 199 ? -17.980 1.254 -2.623 1.00 92.62 199 LYS A N 1
ATOM 1520 C CA . LYS A 1 199 ? -19.274 0.835 -3.163 1.00 92.62 199 LYS A CA 1
ATOM 1521 C C . LYS A 1 199 ? -19.064 0.362 -4.594 1.00 92.62 199 LYS A C 1
ATOM 1523 O O . LYS A 1 199 ? -18.667 1.149 -5.454 1.00 92.62 199 LYS A O 1
ATOM 1528 N N . CYS A 1 200 ? -19.258 -0.928 -4.851 1.00 91.44 200 CYS A N 1
ATOM 1529 C CA . CYS A 1 200 ? -19.078 -1.476 -6.192 1.00 91.44 200 CYS A CA 1
ATOM 1530 C C . CYS A 1 200 ? -19.876 -2.766 -6.416 1.00 91.44 200 CYS A C 1
ATOM 1532 O O . CYS A 1 200 ? -20.412 -3.381 -5.496 1.00 91.44 200 CYS A O 1
ATOM 1534 N N . THR A 1 201 ? -19.975 -3.175 -7.679 1.00 90.25 201 THR A N 1
ATOM 1535 C CA . THR A 1 201 ? -20.587 -4.457 -8.053 1.00 90.25 201 THR A CA 1
ATOM 1536 C C . THR A 1 201 ? -19.657 -5.620 -7.707 1.00 90.25 201 THR A C 1
ATOM 1538 O O . THR A 1 201 ? -18.438 -5.463 -7.727 1.00 90.25 201 THR A O 1
ATOM 1541 N N . GLU A 1 202 ? -20.202 -6.814 -7.465 1.00 88.94 202 GLU A N 1
ATOM 1542 C CA . GLU A 1 202 ? -19.388 -7.991 -7.107 1.00 88.94 202 GLU A CA 1
ATOM 1543 C C . GLU A 1 202 ? -18.420 -8.432 -8.219 1.00 88.94 202 GLU A C 1
ATOM 1545 O O . GLU A 1 202 ? -17.379 -9.040 -7.978 1.00 88.94 202 GLU A O 1
ATOM 1550 N N . GLU A 1 203 ? -18.717 -8.097 -9.474 1.00 87.69 203 GLU A N 1
ATOM 1551 C CA . GLU A 1 203 ? -17.765 -8.305 -10.565 1.00 87.69 203 GLU A CA 1
ATOM 1552 C C . GLU A 1 203 ? -16.535 -7.407 -10.421 1.00 87.69 203 GLU A C 1
ATOM 1554 O O . GLU A 1 203 ? -15.413 -7.883 -10.582 1.00 87.69 203 GLU A O 1
ATOM 1559 N N . THR A 1 204 ? -16.752 -6.135 -10.074 1.00 89.12 204 THR A N 1
ATOM 1560 C CA . THR A 1 204 ? -15.688 -5.142 -9.881 1.00 89.12 204 THR A CA 1
ATOM 1561 C C . THR A 1 204 ? -14.900 -5.434 -8.606 1.00 89.12 204 THR A C 1
ATOM 1563 O O . THR A 1 204 ? -13.672 -5.365 -8.622 1.00 89.12 204 THR A O 1
ATOM 1566 N N . SER A 1 205 ? -15.586 -5.823 -7.525 1.00 91.31 205 SER A N 1
ATOM 1567 C CA . SER A 1 205 ? -14.966 -6.183 -6.247 1.00 91.31 205 SER A CA 1
ATOM 1568 C C . SER A 1 205 ? -14.003 -7.361 -6.420 1.00 91.31 205 SER A C 1
ATOM 1570 O O . SER A 1 205 ? -12.845 -7.304 -5.997 1.00 91.31 205 SER A O 1
ATOM 1572 N N . ARG A 1 206 ? -14.448 -8.419 -7.113 1.00 89.75 206 ARG A N 1
ATOM 1573 C CA . ARG A 1 206 ? -13.640 -9.610 -7.343 1.00 89.75 206 ARG A CA 1
ATOM 1574 C C . ARG A 1 206 ? -12.483 -9.304 -8.276 1.00 89.75 206 ARG A C 1
ATOM 1576 O O . ARG A 1 206 ? -11.378 -9.721 -7.967 1.00 89.75 206 ARG A O 1
ATOM 1583 N N . GLU A 1 207 ? -12.712 -8.571 -9.363 1.00 88.44 207 GLU A N 1
ATOM 1584 C CA . GLU A 1 207 ? -11.667 -8.221 -10.333 1.00 88.44 207 GLU A CA 1
ATOM 1585 C C . GLU A 1 207 ? -10.560 -7.354 -9.712 1.00 88.44 207 GLU A C 1
ATOM 1587 O O . GLU A 1 207 ? -9.382 -7.612 -9.944 1.00 88.44 207 GLU A O 1
ATOM 1592 N N . LEU A 1 208 ? -10.921 -6.346 -8.910 1.00 89.88 208 LEU A N 1
ATOM 1593 C CA . LEU A 1 208 ? -9.956 -5.400 -8.346 1.00 89.88 208 LEU A CA 1
ATOM 1594 C C . LEU A 1 208 ? -9.320 -5.872 -7.042 1.00 89.88 208 LEU A C 1
ATOM 1596 O O . LEU A 1 208 ? -8.136 -5.627 -6.844 1.00 89.88 208 LEU A O 1
ATOM 1600 N N . TYR A 1 209 ? -10.070 -6.511 -6.143 1.00 92.38 209 TYR A N 1
ATOM 1601 C CA . TYR A 1 209 ? -9.617 -6.730 -4.766 1.00 92.38 209 TYR A CA 1
ATOM 1602 C C . TYR A 1 209 ? -9.313 -8.190 -4.433 1.00 92.38 209 TYR A C 1
ATOM 1604 O O . TYR A 1 209 ? -8.327 -8.465 -3.747 1.00 92.38 209 TYR A O 1
ATOM 1612 N N . PHE A 1 210 ? -10.133 -9.135 -4.895 1.00 91.50 210 PHE A N 1
ATOM 1613 C CA . PHE A 1 210 ? -10.038 -10.525 -4.432 1.00 91.50 210 PHE A CA 1
ATOM 1614 C C . PHE A 1 210 ? -9.282 -11.441 -5.396 1.00 91.50 210 PHE A C 1
ATOM 1616 O O . PHE A 1 210 ? -8.414 -12.195 -4.946 1.00 91.50 210 PHE A O 1
ATOM 1623 N N . ALA A 1 211 ? -9.540 -11.342 -6.700 1.00 89.62 211 ALA A N 1
ATOM 1624 C CA . ALA A 1 211 ? -8.857 -12.121 -7.725 1.00 89.62 211 ALA A CA 1
ATOM 1625 C C . ALA A 1 211 ? -7.350 -11.804 -7.762 1.00 89.62 211 ALA A C 1
ATOM 1627 O O . ALA A 1 211 ? -6.940 -10.687 -7.420 1.00 89.62 211 ALA A O 1
ATOM 1628 N N . PRO A 1 212 ? -6.504 -12.779 -8.129 1.00 85.88 212 PRO A N 1
ATOM 1629 C CA . PRO A 1 212 ? -5.093 -12.523 -8.374 1.00 85.88 212 PRO A CA 1
ATOM 1630 C C . PRO A 1 212 ? -4.909 -11.636 -9.616 1.00 85.88 212 PRO A C 1
ATOM 1632 O O . PRO A 1 212 ? -5.623 -11.771 -10.608 1.00 85.88 212 PRO A O 1
ATOM 1635 N N . GLU A 1 213 ? -3.945 -10.718 -9.538 1.00 87.06 213 GLU A N 1
ATOM 1636 C CA . GLU A 1 213 ? -3.476 -9.919 -10.673 1.00 87.06 213 GLU A CA 1
ATOM 1637 C C . GLU A 1 213 ? -2.333 -10.675 -11.355 1.00 87.06 213 GLU A C 1
ATOM 1639 O O . GLU A 1 213 ? -1.175 -10.555 -10.945 1.00 87.06 213 GLU A O 1
ATOM 1644 N N . GLU A 1 214 ? -2.664 -11.484 -12.358 1.00 86.25 214 GLU A N 1
ATOM 1645 C CA . GLU A 1 214 ? -1.685 -12.311 -13.062 1.00 86.25 214 GLU A CA 1
ATOM 1646 C C . GLU A 1 214 ? -1.009 -11.533 -14.200 1.00 86.25 214 GLU A C 1
ATOM 1648 O O . GLU A 1 214 ? -1.629 -10.758 -14.941 1.00 86.25 214 GLU A O 1
ATOM 1653 N N . ILE A 1 215 ? 0.306 -11.724 -14.311 1.00 88.56 215 ILE A N 1
ATOM 1654 C CA . ILE A 1 215 ? 1.152 -11.107 -15.328 1.00 88.56 215 ILE A CA 1
ATOM 1655 C C . ILE A 1 215 ? 1.403 -12.124 -16.442 1.00 88.56 215 ILE A C 1
ATOM 1657 O O . ILE A 1 215 ? 2.186 -13.061 -16.284 1.00 88.56 215 ILE A O 1
ATOM 1661 N N . GLU A 1 216 ? 0.811 -11.892 -17.612 1.00 89.00 216 GLU A N 1
ATOM 1662 C CA . GLU A 1 216 ? 1.082 -12.703 -18.796 1.00 89.00 216 GLU A CA 1
ATOM 1663 C C . GLU A 1 216 ? 2.254 -12.098 -19.585 1.00 89.00 216 GLU A C 1
ATOM 1665 O O . GLU A 1 216 ? 2.149 -11.042 -20.225 1.00 89.00 216 GLU A O 1
ATOM 1670 N N . TYR A 1 217 ? 3.411 -12.758 -19.534 1.00 90.50 217 TYR A N 1
ATOM 1671 C CA . TYR A 1 217 ? 4.588 -12.354 -20.301 1.00 90.50 217 TYR A CA 1
ATOM 1672 C C . TYR A 1 217 ? 4.476 -12.764 -21.768 1.00 90.50 217 TYR A C 1
ATOM 1674 O O . TYR A 1 217 ? 4.116 -13.892 -22.087 1.00 90.50 217 TYR A O 1
ATOM 1682 N N . GLN A 1 218 ? 4.909 -11.884 -22.676 1.00 89.75 218 GLN A N 1
ATOM 1683 C CA . GLN A 1 218 ? 4.952 -12.198 -24.108 1.00 89.75 218 GLN A CA 1
ATOM 1684 C C . GLN A 1 218 ? 5.891 -13.377 -24.409 1.00 89.75 218 GLN A C 1
ATOM 1686 O O . GLN A 1 218 ? 5.613 -14.191 -25.286 1.00 89.75 218 GLN A O 1
ATOM 1691 N N . VAL A 1 219 ? 7.013 -13.462 -23.689 1.00 90.25 219 VAL A N 1
ATOM 1692 C CA . VAL A 1 219 ? 7.902 -14.628 -23.717 1.00 90.25 219 VAL A CA 1
ATOM 1693 C C . VAL A 1 219 ? 7.462 -15.573 -22.608 1.00 90.25 219 VAL A C 1
ATOM 1695 O O . VAL A 1 219 ? 7.809 -15.351 -21.447 1.00 90.25 219 VAL A O 1
ATOM 1698 N N . THR A 1 220 ? 6.708 -16.609 -22.963 1.00 87.50 220 THR A N 1
ATOM 1699 C CA . THR A 1 220 ? 6.143 -17.590 -22.023 1.00 87.50 220 THR A CA 1
ATOM 1700 C C . THR A 1 220 ? 7.185 -18.604 -21.547 1.00 87.50 220 THR A C 1
ATOM 1702 O O . THR A 1 220 ? 7.260 -18.905 -20.359 1.00 87.50 220 THR A O 1
ATOM 1705 N N . HIS A 1 221 ? 8.047 -19.087 -22.447 1.00 90.50 221 HIS A N 1
ATOM 1706 C CA . HIS A 1 221 ? 9.036 -20.121 -22.134 1.00 90.50 221 HIS A CA 1
ATOM 1707 C C . HIS A 1 221 ? 10.200 -19.588 -21.267 1.00 90.50 221 HIS A C 1
ATOM 1709 O O . HIS A 1 221 ? 10.932 -18.691 -21.710 1.00 90.50 221 HIS A O 1
ATOM 1715 N N . PRO A 1 222 ? 10.451 -20.168 -20.073 1.00 88.62 222 PRO A N 1
ATOM 1716 C CA . PRO A 1 222 ? 11.531 -19.731 -19.181 1.00 88.62 222 PRO A CA 1
ATOM 1717 C C . PRO A 1 222 ? 12.933 -19.854 -19.790 1.00 88.62 222 PRO A C 1
ATOM 1719 O O . PRO A 1 222 ? 13.807 -19.039 -19.504 1.00 88.62 222 PRO A O 1
ATOM 1722 N N . GLU A 1 223 ? 13.156 -20.851 -20.647 1.00 90.81 223 GLU A N 1
ATOM 1723 C CA . GLU A 1 223 ? 14.449 -21.093 -21.302 1.00 90.81 223 GLU A CA 1
ATOM 1724 C C . GLU A 1 223 ? 14.820 -19.964 -22.268 1.00 90.81 223 GLU A C 1
ATOM 1726 O O . GLU A 1 223 ? 15.938 -19.448 -22.230 1.00 90.81 223 GLU A O 1
ATOM 1731 N N . ILE A 1 224 ? 13.851 -19.511 -23.070 1.00 91.44 224 ILE A N 1
ATOM 1732 C CA . ILE A 1 224 ? 14.024 -18.386 -23.996 1.00 91.44 224 ILE A CA 1
ATOM 1733 C C . ILE A 1 224 ? 14.306 -17.107 -23.205 1.00 91.44 224 ILE A C 1
ATOM 1735 O O . ILE A 1 224 ? 15.211 -16.349 -23.553 1.00 91.44 224 ILE A O 1
ATOM 1739 N N . TYR A 1 225 ? 13.590 -16.884 -22.099 1.00 91.69 225 TYR A N 1
ATOM 1740 C CA . TYR A 1 225 ? 13.851 -15.742 -21.225 1.00 91.69 225 TYR A CA 1
ATOM 1741 C C . TYR A 1 225 ? 15.269 -15.771 -20.630 1.00 91.69 225 TYR A C 1
ATOM 1743 O O . TYR A 1 225 ? 15.951 -14.747 -20.635 1.00 91.69 225 TYR A O 1
ATOM 1751 N N . ARG A 1 226 ? 15.752 -16.935 -20.171 1.00 91.38 226 ARG A N 1
ATOM 1752 C CA . ARG A 1 226 ? 17.124 -17.083 -19.654 1.00 91.38 226 ARG A CA 1
ATOM 1753 C C . ARG A 1 226 ? 18.173 -16.773 -20.721 1.00 91.38 226 ARG A C 1
ATOM 1755 O O . ARG A 1 226 ? 19.158 -16.110 -20.409 1.00 91.38 226 ARG A O 1
ATOM 1762 N N . LEU A 1 227 ? 17.945 -17.180 -21.971 1.00 93.00 227 LEU A N 1
ATOM 1763 C CA . LEU A 1 227 ? 18.830 -16.848 -23.091 1.00 93.00 227 LEU A CA 1
ATOM 1764 C C . LEU A 1 227 ? 18.829 -15.343 -23.394 1.00 93.00 227 LEU A C 1
ATOM 1766 O O . LEU A 1 227 ? 19.896 -14.754 -23.552 1.00 93.00 227 LEU A O 1
ATOM 1770 N N . ILE A 1 228 ? 17.655 -14.704 -23.416 1.00 92.62 228 ILE A N 1
ATOM 1771 C CA . ILE A 1 228 ? 17.530 -13.247 -23.592 1.00 92.62 228 ILE A CA 1
ATOM 1772 C C . ILE A 1 228 ? 18.237 -12.502 -22.451 1.00 92.62 228 ILE A C 1
ATOM 1774 O O . ILE A 1 228 ? 18.945 -11.527 -22.698 1.00 92.62 228 ILE A O 1
ATOM 1778 N N . SER A 1 229 ? 18.087 -12.973 -21.211 1.00 92.19 229 SER A N 1
ATOM 1779 C CA . SER A 1 229 ? 18.734 -12.369 -20.045 1.00 92.19 229 SER A CA 1
ATOM 1780 C C . SER A 1 229 ? 20.259 -12.515 -20.087 1.00 92.19 229 SER A C 1
ATOM 1782 O O . SER A 1 229 ? 20.987 -11.552 -19.828 1.00 92.19 229 SER A O 1
ATOM 1784 N N . LEU A 1 230 ? 20.753 -13.688 -20.500 1.00 93.31 230 LEU A N 1
ATOM 1785 C CA . LEU A 1 230 ? 22.176 -13.928 -20.734 1.00 93.31 230 LEU A CA 1
ATOM 1786 C C . LEU A 1 230 ? 22.721 -12.988 -21.816 1.00 93.31 230 LEU A C 1
ATOM 1788 O O . LEU A 1 230 ? 23.739 -12.335 -21.597 1.00 93.31 230 LEU A O 1
ATOM 1792 N N . LEU A 1 231 ? 22.022 -12.873 -22.950 1.00 94.75 231 LEU A N 1
ATOM 1793 C CA . LEU A 1 231 ? 22.393 -11.963 -24.035 1.00 94.75 231 LEU A CA 1
ATOM 1794 C C . LEU A 1 231 ? 22.440 -10.508 -23.550 1.00 94.75 231 LEU A C 1
ATOM 1796 O O . LEU A 1 231 ? 23.426 -9.819 -23.793 1.00 94.75 231 LEU A O 1
ATOM 1800 N N . GLY A 1 232 ? 21.420 -10.055 -22.816 1.00 94.88 232 GLY A N 1
ATOM 1801 C CA . GLY A 1 232 ? 21.391 -8.714 -22.234 1.00 94.88 232 GLY A CA 1
ATOM 1802 C C . GLY A 1 232 ? 22.543 -8.468 -21.255 1.00 94.88 232 GLY A C 1
ATOM 1803 O O . GLY A 1 232 ? 23.192 -7.427 -21.308 1.00 94.88 232 GLY A O 1
ATOM 1804 N N . THR A 1 233 ? 22.866 -9.446 -20.408 1.00 94.06 233 THR A N 1
ATOM 1805 C CA . THR A 1 233 ? 23.984 -9.337 -19.457 1.00 94.06 233 THR A CA 1
ATOM 1806 C C . THR A 1 233 ? 25.329 -9.247 -20.182 1.00 94.06 233 THR A C 1
ATOM 1808 O O . THR A 1 233 ? 26.160 -8.408 -19.836 1.00 94.06 233 THR A O 1
ATOM 1811 N N . LEU A 1 234 ? 25.536 -10.048 -21.234 1.00 95.50 234 LEU A N 1
ATOM 1812 C CA . LEU A 1 234 ? 26.734 -9.967 -22.074 1.00 95.50 234 LEU A CA 1
ATOM 1813 C C . LEU A 1 234 ? 26.828 -8.609 -22.780 1.00 95.50 234 LEU A C 1
ATOM 1815 O O . LEU A 1 234 ? 27.878 -7.972 -22.730 1.00 95.50 234 LEU A O 1
ATOM 1819 N N . MET A 1 235 ? 25.734 -8.130 -23.381 1.00 95.88 235 MET A N 1
ATOM 1820 C CA . MET A 1 235 ? 25.682 -6.813 -24.028 1.00 95.88 235 MET A CA 1
ATOM 1821 C C . MET A 1 235 ? 25.999 -5.674 -23.055 1.00 95.88 235 MET A C 1
ATOM 1823 O O . MET A 1 235 ? 26.697 -4.738 -23.437 1.00 95.88 235 MET A O 1
ATOM 1827 N N . LEU A 1 236 ? 25.535 -5.759 -21.804 1.00 95.25 236 LEU A N 1
ATOM 1828 C CA . LEU A 1 236 ? 25.872 -4.789 -20.764 1.00 95.25 236 LEU A CA 1
ATOM 1829 C C . LEU A 1 236 ? 27.364 -4.815 -20.428 1.00 95.25 236 LEU A C 1
ATOM 1831 O O . LEU A 1 236 ? 28.005 -3.767 -20.445 1.00 95.25 236 LEU A O 1
ATOM 1835 N N . MET A 1 237 ? 27.924 -5.997 -20.147 1.00 93.94 237 MET A N 1
ATOM 1836 C CA . MET A 1 237 ? 29.341 -6.130 -19.792 1.00 93.94 237 MET A CA 1
ATOM 1837 C C . MET A 1 237 ? 30.246 -5.633 -20.922 1.00 93.94 237 MET A C 1
ATOM 1839 O O . MET A 1 237 ? 31.107 -4.788 -20.685 1.00 93.94 237 MET A O 1
ATOM 1843 N N . PHE A 1 238 ? 30.014 -6.082 -22.159 1.00 95.19 238 PHE A N 1
ATOM 1844 C CA . PHE A 1 238 ? 30.777 -5.608 -23.315 1.00 95.19 238 PHE A CA 1
ATOM 1845 C C . PHE A 1 238 ? 30.552 -4.117 -23.579 1.00 95.19 238 PHE A C 1
ATOM 1847 O O . PHE A 1 238 ? 31.514 -3.402 -23.840 1.00 95.19 238 PHE A O 1
ATOM 1854 N N . GLY A 1 239 ? 29.320 -3.619 -23.445 1.00 94.75 239 GLY A N 1
ATOM 1855 C CA . GLY A 1 239 ? 29.004 -2.202 -23.626 1.00 94.75 239 GLY A CA 1
ATOM 1856 C C . GLY A 1 239 ? 29.748 -1.296 -22.641 1.00 94.75 239 GLY A C 1
ATOM 1857 O O . GLY A 1 239 ? 30.312 -0.283 -23.048 1.00 94.75 239 GLY A O 1
ATOM 1858 N N . VAL A 1 240 ? 29.817 -1.681 -21.363 1.00 93.19 240 VAL A N 1
ATOM 1859 C CA . VAL A 1 240 ? 30.552 -0.936 -20.326 1.00 93.19 240 VAL A CA 1
ATOM 1860 C C . VAL A 1 240 ? 32.069 -1.035 -20.527 1.00 93.19 240 VAL A C 1
ATOM 1862 O O . VAL A 1 240 ? 32.762 -0.030 -20.376 1.00 93.19 240 VAL A O 1
ATOM 1865 N N . ILE A 1 241 ? 32.593 -2.199 -20.929 1.00 91.88 241 ILE A N 1
ATOM 1866 C CA . ILE A 1 241 ? 34.019 -2.360 -21.269 1.00 91.88 241 ILE A CA 1
ATOM 1867 C C . ILE A 1 241 ? 34.394 -1.477 -22.468 1.00 91.88 241 ILE A C 1
ATOM 1869 O O . ILE A 1 241 ? 35.426 -0.805 -22.439 1.00 91.88 241 ILE A O 1
ATOM 1873 N N . CYS A 1 242 ? 33.563 -1.437 -23.512 1.00 92.88 242 CYS A N 1
ATOM 1874 C CA . CYS A 1 242 ? 33.775 -0.559 -24.661 1.00 92.88 242 CYS A CA 1
ATOM 1875 C C . CYS A 1 242 ? 33.734 0.921 -24.257 1.00 92.88 242 CYS A C 1
ATOM 1877 O O . CYS A 1 242 ? 34.589 1.693 -24.681 1.00 92.88 242 CYS A O 1
ATOM 1879 N N . LEU A 1 243 ? 32.806 1.300 -23.374 1.00 92.25 243 LEU A N 1
ATOM 1880 C CA . LEU A 1 243 ? 32.687 2.662 -22.855 1.00 92.25 243 LEU A CA 1
ATOM 1881 C C . LEU A 1 243 ? 33.930 3.101 -22.062 1.00 92.25 243 LEU A C 1
ATOM 1883 O O . LEU A 1 243 ? 34.418 4.216 -22.248 1.00 92.25 243 LEU A O 1
ATOM 1887 N N . GLY A 1 244 ? 34.479 2.222 -21.218 1.00 88.94 244 GLY A N 1
ATOM 1888 C CA . GLY A 1 244 ? 35.703 2.493 -20.450 1.00 88.94 244 GLY A CA 1
ATOM 1889 C C . GLY A 1 244 ? 36.954 2.681 -21.316 1.00 88.94 244 GLY A C 1
ATOM 1890 O O . GLY A 1 244 ? 37.892 3.351 -20.901 1.00 88.94 244 GLY A O 1
ATOM 1891 N N . ASN A 1 245 ? 36.944 2.158 -22.544 1.00 89.50 245 ASN A N 1
ATOM 1892 C CA . ASN A 1 245 ? 38.040 2.292 -23.508 1.00 89.50 245 ASN A CA 1
ATOM 1893 C C . ASN A 1 245 ? 37.791 3.363 -24.588 1.00 89.50 245 ASN A C 1
ATOM 1895 O O . ASN A 1 245 ? 38.607 3.510 -25.496 1.00 89.50 245 ASN A O 1
ATOM 1899 N N . ALA A 1 246 ? 36.672 4.087 -24.524 1.00 90.12 246 ALA A N 1
ATOM 1900 C CA . ALA A 1 246 ? 36.381 5.191 -25.431 1.00 90.12 246 ALA A CA 1
ATOM 1901 C C . ALA A 1 246 ? 37.282 6.410 -25.166 1.00 90.12 246 ALA A C 1
ATOM 1903 O O . ALA A 1 246 ? 37.853 6.583 -24.088 1.00 90.12 246 ALA A O 1
ATOM 1904 N N . THR A 1 247 ? 37.366 7.301 -26.148 1.00 89.88 247 THR A N 1
ATOM 1905 C CA . THR A 1 247 ? 38.032 8.597 -26.016 1.00 89.88 247 THR A CA 1
ATOM 1906 C C . THR A 1 247 ? 37.410 9.425 -24.894 1.00 89.88 247 THR A C 1
ATOM 1908 O O . THR A 1 247 ? 36.194 9.435 -24.686 1.00 89.88 247 THR A O 1
ATOM 1911 N N . LEU A 1 248 ? 38.253 10.184 -24.190 1.00 85.81 248 LEU A N 1
ATOM 1912 C CA . LEU A 1 248 ? 37.835 10.984 -23.041 1.00 85.81 248 LEU A CA 1
ATOM 1913 C C . LEU A 1 248 ? 36.673 11.936 -23.364 1.00 85.81 248 LEU A C 1
ATOM 1915 O O . LEU A 1 248 ? 35.756 12.099 -22.562 1.00 85.81 248 LEU A O 1
ATOM 1919 N N . THR A 1 249 ? 36.685 12.549 -24.550 1.00 88.69 249 THR A N 1
ATOM 1920 C CA . THR A 1 249 ? 35.618 13.452 -24.994 1.00 88.69 249 THR A CA 1
ATOM 1921 C C . THR A 1 249 ? 34.262 12.748 -25.011 1.00 88.69 249 THR A C 1
ATOM 1923 O O . THR A 1 249 ? 33.295 13.266 -24.453 1.00 88.69 249 THR A O 1
ATOM 1926 N N . LEU A 1 250 ? 34.190 11.543 -25.586 1.00 90.81 250 LEU A N 1
ATOM 1927 C CA . LEU A 1 250 ? 32.947 10.777 -25.653 1.00 90.81 250 LEU A CA 1
ATOM 1928 C C . LEU A 1 250 ? 32.564 10.200 -24.291 1.00 90.81 250 LEU A C 1
ATOM 1930 O O . LEU A 1 250 ? 31.383 10.224 -23.947 1.00 90.81 250 LEU A O 1
ATOM 1934 N N . GLN A 1 251 ? 33.532 9.784 -23.470 1.00 91.31 251 GLN A N 1
ATOM 1935 C CA . GLN A 1 251 ? 33.272 9.379 -22.084 1.00 91.31 251 GLN A CA 1
ATOM 1936 C C . GLN A 1 251 ? 32.569 10.485 -21.287 1.00 91.31 251 GLN A C 1
ATOM 1938 O O . GLN A 1 251 ? 31.581 10.214 -20.604 1.00 91.31 251 GLN A O 1
ATOM 1943 N N . VAL A 1 252 ? 33.010 11.740 -21.416 1.00 90.38 252 VAL A N 1
ATOM 1944 C CA . VAL A 1 252 ? 32.358 12.888 -20.764 1.00 90.38 252 VAL A CA 1
ATOM 1945 C C . VAL A 1 252 ? 30.929 13.087 -21.283 1.00 90.38 252 VAL A C 1
ATOM 1947 O O . VAL A 1 252 ? 30.016 13.305 -20.484 1.00 90.38 252 VAL A O 1
ATOM 1950 N N . CYS A 1 253 ? 30.692 12.952 -22.593 1.00 92.94 253 CYS A N 1
ATOM 1951 C CA . CYS A 1 253 ? 29.342 13.034 -23.164 1.00 92.94 253 CYS A CA 1
ATOM 1952 C C . CYS A 1 253 ? 28.415 11.918 -22.646 1.00 92.94 253 CYS A C 1
ATOM 1954 O O . CYS A 1 253 ? 27.250 12.176 -22.323 1.00 92.94 253 CYS A O 1
ATOM 1956 N N . PHE A 1 254 ? 28.922 10.689 -22.521 1.00 93.50 254 PHE A N 1
ATOM 1957 C CA . PHE A 1 254 ? 28.194 9.575 -21.912 1.00 93.50 254 PHE A CA 1
ATOM 1958 C C . PHE A 1 254 ? 27.903 9.831 -20.433 1.00 93.50 254 PHE A C 1
ATOM 1960 O O . PHE A 1 254 ? 26.766 9.647 -20.001 1.00 93.50 254 PHE A O 1
ATOM 1967 N N . ALA A 1 255 ? 28.890 10.302 -19.665 1.00 92.31 255 ALA A N 1
ATOM 1968 C CA . ALA A 1 255 ? 28.716 10.639 -18.255 1.00 92.31 255 ALA A CA 1
ATOM 1969 C C . ALA A 1 255 ? 27.621 11.698 -18.071 1.00 92.31 255 ALA A C 1
ATOM 1971 O O . ALA A 1 255 ? 26.719 11.512 -17.256 1.00 92.31 255 ALA A O 1
ATOM 1972 N N . ALA A 1 256 ? 27.647 12.769 -18.871 1.00 93.06 256 ALA A N 1
ATOM 1973 C CA . ALA A 1 256 ? 26.613 13.802 -18.866 1.00 93.06 256 ALA A CA 1
ATOM 1974 C C . ALA A 1 256 ? 25.224 13.227 -19.190 1.00 93.06 256 ALA A C 1
ATOM 1976 O O . ALA A 1 256 ? 24.260 13.491 -18.470 1.00 93.06 256 ALA A O 1
ATOM 1977 N N . SER A 1 257 ? 25.133 12.382 -20.219 1.00 94.81 257 SER A N 1
ATOM 1978 C CA . SER A 1 257 ? 23.877 11.741 -20.627 1.00 94.81 257 SER A CA 1
ATOM 1979 C C . SER A 1 257 ? 23.310 10.838 -19.527 1.00 94.81 257 SER A C 1
ATOM 1981 O O . SER A 1 257 ? 22.127 10.934 -19.202 1.00 94.81 257 SER A O 1
ATOM 1983 N N . TYR A 1 258 ? 24.144 10.000 -18.904 1.00 95.00 258 TYR A N 1
ATOM 1984 C CA . TYR A 1 258 ? 23.726 9.120 -17.812 1.00 95.00 258 TYR A CA 1
ATOM 1985 C C . TYR A 1 258 ? 23.390 9.881 -16.530 1.00 95.00 258 TYR A C 1
ATOM 1987 O O . TYR A 1 258 ? 22.452 9.489 -15.842 1.00 95.00 258 TYR A O 1
ATOM 1995 N N . MET A 1 259 ? 24.087 10.973 -16.205 1.00 93.62 259 MET A N 1
ATOM 1996 C CA . MET A 1 259 ? 23.726 11.823 -15.064 1.00 93.62 259 MET A CA 1
ATOM 1997 C C . MET A 1 259 ? 22.348 12.463 -15.258 1.00 93.62 259 MET A C 1
ATOM 1999 O O . MET A 1 259 ? 21.505 12.387 -14.364 1.00 93.62 259 MET A O 1
ATOM 2003 N N . LEU A 1 260 ? 22.085 13.024 -16.443 1.00 95.25 260 LEU A N 1
ATOM 2004 C CA . LEU A 1 260 ? 20.783 13.606 -16.778 1.00 95.25 260 LEU A CA 1
ATOM 2005 C C . LEU A 1 260 ? 19.672 12.550 -16.791 1.00 95.25 260 LEU A C 1
ATOM 2007 O O . LEU A 1 260 ? 18.589 12.792 -16.261 1.00 95.25 260 LEU A O 1
ATOM 2011 N N . LEU A 1 261 ? 19.939 11.365 -17.346 1.00 94.81 261 LEU A N 1
ATOM 2012 C CA . LEU A 1 261 ? 18.984 10.258 -17.337 1.00 94.81 261 LEU A CA 1
ATOM 2013 C C . LEU A 1 261 ? 18.697 9.766 -15.921 1.00 94.81 261 LEU A C 1
ATOM 2015 O O . LEU A 1 261 ? 17.532 9.607 -15.573 1.00 94.81 261 LEU A O 1
ATOM 2019 N N . ASN A 1 262 ? 19.720 9.558 -15.091 1.00 94.38 262 ASN A N 1
ATOM 2020 C CA . ASN A 1 262 ? 19.539 9.149 -13.698 1.00 94.38 262 ASN A CA 1
ATOM 2021 C C . ASN A 1 262 ? 18.689 10.160 -12.919 1.00 94.38 262 ASN A C 1
ATOM 2023 O O . ASN A 1 262 ? 17.751 9.760 -12.228 1.00 94.38 262 ASN A O 1
ATOM 2027 N N . ALA A 1 263 ? 18.954 11.460 -13.087 1.00 94.62 263 ALA A N 1
ATOM 2028 C CA . ALA A 1 263 ? 18.135 12.515 -12.496 1.00 94.62 263 ALA A CA 1
ATOM 2029 C C . ALA A 1 263 ? 16.684 12.466 -13.008 1.00 94.62 263 ALA A C 1
ATOM 2031 O O . ALA A 1 263 ? 15.748 12.519 -12.213 1.00 94.62 263 ALA A O 1
ATOM 2032 N N . ALA A 1 264 ? 16.478 12.290 -14.316 1.00 94.44 264 ALA A N 1
ATOM 2033 C CA . ALA A 1 264 ? 15.145 12.197 -14.907 1.00 94.44 264 ALA A CA 1
ATOM 2034 C C . ALA A 1 264 ? 14.361 10.964 -14.415 1.00 94.44 264 ALA A C 1
ATOM 2036 O O . ALA A 1 264 ? 13.187 11.084 -14.066 1.00 94.44 264 ALA A O 1
ATOM 2037 N N . TYR A 1 265 ? 14.998 9.790 -14.332 1.00 92.81 265 TYR A N 1
ATOM 2038 C CA . TYR A 1 265 ? 14.384 8.578 -13.777 1.00 92.81 265 TYR A CA 1
ATOM 2039 C C . TYR A 1 265 ? 14.059 8.731 -12.291 1.00 92.81 265 TYR A C 1
ATOM 2041 O O . TYR A 1 265 ? 13.011 8.259 -11.857 1.00 92.81 265 TYR A O 1
ATOM 2049 N N . TRP A 1 266 ? 14.914 9.404 -11.518 1.00 93.69 266 TRP A N 1
ATOM 2050 C CA . TRP A 1 266 ? 14.645 9.695 -10.111 1.00 93.69 266 TRP A CA 1
ATOM 2051 C C . TRP A 1 266 ? 13.444 10.636 -9.938 1.00 93.69 266 TRP A C 1
ATOM 2053 O O . TRP A 1 266 ? 12.552 10.338 -9.149 1.00 93.69 266 TRP A O 1
ATOM 2063 N N . ILE A 1 267 ? 13.360 11.712 -10.733 1.00 93.31 267 ILE A N 1
ATOM 2064 C CA . ILE A 1 267 ? 12.205 12.626 -10.728 1.00 93.31 267 ILE A CA 1
ATOM 2065 C C . ILE A 1 267 ? 10.923 11.856 -11.050 1.00 93.31 267 ILE A C 1
ATOM 2067 O O . ILE A 1 267 ? 9.924 12.013 -10.357 1.00 93.31 267 ILE A O 1
ATOM 2071 N N . VAL A 1 268 ? 10.949 10.997 -12.073 1.00 90.81 268 VAL A N 1
ATOM 2072 C CA . VAL A 1 268 ? 9.783 10.183 -12.438 1.00 90.81 268 VAL A CA 1
ATOM 2073 C C . VAL A 1 268 ? 9.418 9.182 -11.341 1.00 90.81 268 VAL A C 1
ATOM 2075 O O . VAL A 1 268 ? 8.238 9.019 -11.062 1.00 90.81 268 VAL A O 1
ATOM 2078 N N . ALA A 1 269 ? 10.395 8.556 -10.680 1.00 88.44 269 ALA A N 1
ATOM 2079 C CA . ALA A 1 269 ? 10.147 7.662 -9.547 1.00 88.44 269 ALA A CA 1
ATOM 2080 C C . ALA A 1 269 ? 9.525 8.375 -8.332 1.00 88.44 269 ALA A C 1
ATOM 2082 O O . ALA A 1 269 ? 8.825 7.738 -7.552 1.00 88.44 269 ALA A O 1
ATOM 2083 N N . ALA A 1 270 ? 9.753 9.682 -8.177 1.00 88.56 270 ALA A N 1
ATOM 2084 C CA . ALA A 1 270 ? 9.143 10.488 -7.122 1.00 88.56 270 ALA A CA 1
ATOM 2085 C C . ALA A 1 270 ? 7.701 10.935 -7.442 1.00 88.56 270 ALA A C 1
ATOM 2087 O O . ALA A 1 270 ? 7.004 11.441 -6.561 1.00 88.56 270 ALA A O 1
ATOM 2088 N N . LEU A 1 271 ? 7.240 10.783 -8.689 1.00 88.56 271 LEU A N 1
ATOM 2089 C CA . LEU A 1 271 ? 5.892 11.182 -9.091 1.00 88.56 271 LEU A CA 1
ATOM 2090 C C . LEU A 1 271 ? 4.835 10.131 -8.699 1.00 88.56 271 LEU A C 1
ATOM 2092 O O . LEU A 1 271 ? 5.122 8.935 -8.656 1.00 88.56 271 LEU A O 1
ATOM 2096 N N . PRO A 1 272 ? 3.570 10.540 -8.474 1.00 84.31 272 PRO A N 1
ATOM 2097 C CA . PRO A 1 272 ? 2.496 9.604 -8.155 1.00 84.31 272 PRO A CA 1
ATOM 2098 C C . PRO A 1 272 ? 2.270 8.559 -9.258 1.00 84.31 272 PRO A C 1
ATOM 2100 O O . PRO A 1 272 ? 2.071 8.906 -10.426 1.00 84.31 272 PRO A O 1
ATOM 2103 N N . HIS A 1 273 ? 2.163 7.281 -8.875 1.00 80.62 273 HIS A N 1
ATOM 2104 C CA . HIS A 1 273 ? 1.951 6.161 -9.807 1.00 80.62 273 HIS A CA 1
ATOM 2105 C C . HIS A 1 273 ? 0.722 6.333 -10.721 1.00 80.62 273 HIS A C 1
ATOM 2107 O O . HIS A 1 273 ? 0.745 5.895 -11.874 1.00 80.62 273 HIS A O 1
ATOM 2113 N N . LYS A 1 274 ? -0.316 7.052 -10.266 1.00 81.75 274 LYS A N 1
ATOM 2114 C CA . LYS A 1 274 ? -1.518 7.399 -11.051 1.00 81.75 274 LYS A CA 1
ATOM 2115 C C . LYS A 1 274 ? -1.216 8.078 -12.392 1.00 81.75 274 LYS A C 1
ATOM 2117 O O . LYS A 1 274 ? -2.004 7.966 -13.323 1.00 81.75 274 LYS A O 1
ATOM 2122 N N . LEU A 1 275 ? -0.086 8.779 -12.518 1.00 82.00 275 LEU A N 1
ATOM 2123 C CA . LEU A 1 275 ? 0.288 9.466 -13.760 1.00 82.00 275 LEU A CA 1
ATOM 2124 C C . LEU A 1 275 ? 0.764 8.510 -14.863 1.00 82.00 275 LEU A C 1
ATOM 2126 O O . LEU A 1 275 ? 0.759 8.879 -16.041 1.00 82.00 275 LEU A O 1
ATOM 2130 N N . HIS A 1 276 ? 1.179 7.298 -14.494 1.00 82.69 276 HIS A N 1
ATOM 2131 C CA . HIS A 1 276 ? 1.776 6.322 -15.404 1.00 82.69 276 HIS A CA 1
ATOM 2132 C C . HIS A 1 276 ? 0.775 5.269 -15.889 1.00 82.69 276 HIS A C 1
ATOM 2134 O O . HIS A 1 276 ? 0.903 4.764 -17.009 1.00 82.69 276 HIS A O 1
ATOM 2140 N N . TRP A 1 277 ? -0.245 4.984 -15.085 1.00 86.44 277 TRP A N 1
ATOM 2141 C CA . TRP A 1 277 ? -1.297 4.028 -15.403 1.00 86.44 277 TRP A CA 1
ATOM 2142 C C . TRP A 1 277 ? -2.484 4.696 -16.097 1.00 86.44 277 TRP A C 1
ATOM 2144 O O . TRP A 1 277 ? -2.898 5.800 -15.751 1.00 86.44 277 TRP A O 1
ATOM 2154 N N . ASN A 1 278 ? -3.047 4.011 -17.088 1.00 83.94 278 ASN A N 1
ATOM 2155 C CA . ASN A 1 278 ? -4.330 4.356 -17.674 1.00 83.94 278 ASN A CA 1
ATOM 2156 C C . ASN A 1 278 ? -5.412 3.434 -17.097 1.00 83.94 278 ASN A C 1
ATOM 2158 O O . ASN A 1 278 ? -5.483 2.260 -17.464 1.00 83.94 278 ASN A O 1
ATOM 2162 N N . LEU A 1 279 ? -6.228 3.987 -16.197 1.00 83.69 279 LEU A N 1
ATOM 2163 C CA . LEU A 1 279 ? -7.308 3.295 -15.489 1.00 83.69 279 LEU A CA 1
ATOM 2164 C C . LEU A 1 279 ? -8.698 3.825 -15.878 1.00 83.69 279 LEU A C 1
ATOM 2166 O O . LEU A 1 279 ? -9.645 3.675 -15.117 1.00 83.69 279 LEU A O 1
ATOM 2170 N N . THR A 1 280 ? -8.851 4.424 -17.066 1.00 81.94 280 THR A N 1
ATOM 2171 C CA . THR A 1 280 ? -10.140 4.968 -17.554 1.00 81.94 280 THR A CA 1
ATOM 2172 C C . THR A 1 280 ? -11.246 3.919 -17.718 1.00 81.94 280 THR A C 1
ATOM 2174 O O . THR A 1 280 ? -12.397 4.271 -17.973 1.00 81.94 280 THR A O 1
ATOM 2177 N N . CYS A 1 281 ? -10.908 2.632 -17.601 1.00 83.00 281 CYS A N 1
ATOM 2178 C CA . CYS A 1 281 ? -11.868 1.536 -17.520 1.00 83.00 281 CYS A CA 1
ATOM 2179 C C . CYS A 1 281 ? -12.697 1.555 -16.221 1.00 83.00 281 CYS A C 1
ATOM 2181 O O . CYS A 1 281 ? -13.772 0.955 -16.195 1.00 83.00 281 CYS A O 1
ATOM 2183 N N . PHE A 1 282 ? -12.246 2.270 -15.184 1.00 86.81 282 PHE A N 1
ATOM 2184 C CA . PHE A 1 282 ? -12.966 2.469 -13.929 1.00 86.81 282 PHE A CA 1
ATOM 2185 C C . PHE A 1 282 ? -13.340 3.946 -13.750 1.00 86.81 282 PHE A C 1
ATOM 2187 O O . PHE A 1 282 ? -12.501 4.835 -13.886 1.00 86.81 282 PHE A O 1
ATOM 2194 N N . MET A 1 283 ? -14.608 4.200 -13.439 1.00 86.25 283 MET A N 1
ATOM 2195 C CA . MET A 1 283 ? -15.113 5.494 -12.983 1.00 86.25 283 MET A CA 1
ATOM 2196 C C . MET A 1 283 ? -15.102 5.489 -11.459 1.00 86.25 283 MET A C 1
ATOM 2198 O O . MET A 1 283 ? -15.554 4.519 -10.853 1.00 86.25 283 MET A O 1
ATOM 2202 N N . VAL A 1 284 ? -14.538 6.540 -10.866 1.00 89.19 284 VAL A N 1
ATOM 2203 C CA . VAL A 1 284 ? -14.367 6.677 -9.418 1.00 89.19 284 VAL A CA 1
ATOM 2204 C C . VAL A 1 284 ? -15.014 7.980 -8.983 1.00 89.19 284 VAL A C 1
ATOM 2206 O O . VAL A 1 284 ? -14.588 9.049 -9.421 1.00 89.19 284 VAL A O 1
ATOM 2209 N N . GLU A 1 285 ? -16.008 7.882 -8.111 1.00 88.12 285 GLU A N 1
ATOM 2210 C CA . GLU A 1 285 ? -16.752 9.019 -7.570 1.00 88.12 285 GLU A CA 1
ATOM 2211 C C . GLU A 1 285 ? -16.602 9.036 -6.045 1.00 88.12 285 GLU A C 1
ATOM 2213 O O . GLU A 1 285 ? -16.772 8.013 -5.385 1.00 88.12 285 GLU A O 1
ATOM 2218 N N . GLU A 1 286 ? -16.213 10.177 -5.473 1.00 88.06 286 GLU A N 1
ATOM 2219 C CA . GLU A 1 286 ? -16.075 10.331 -4.019 1.00 88.06 286 GLU A CA 1
ATOM 2220 C C . GLU A 1 286 ? -17.428 10.702 -3.407 1.00 88.06 286 GLU A C 1
ATOM 2222 O O . GLU A 1 286 ? -18.053 11.678 -3.822 1.00 88.06 286 GLU A O 1
ATOM 2227 N N . GLN A 1 287 ? -17.866 9.938 -2.407 1.00 85.31 287 GLN A N 1
ATOM 2228 C CA . GLN A 1 287 ? -19.071 10.221 -1.629 1.00 85.31 287 GLN A CA 1
ATOM 2229 C C . GLN A 1 287 ? -18.698 10.987 -0.350 1.00 85.31 287 GLN A C 1
ATOM 2231 O O . GLN A 1 287 ? -17.598 10.827 0.188 1.00 85.31 287 GLN A O 1
ATOM 2236 N N . LYS A 1 288 ? -19.607 11.834 0.150 1.00 79.94 288 LYS A N 1
ATOM 2237 C CA . LYS A 1 288 ? -19.355 12.694 1.319 1.00 79.94 288 LYS A CA 1
ATOM 2238 C C . LYS A 1 288 ? -19.975 12.123 2.596 1.00 79.94 288 LYS A C 1
ATOM 2240 O O . LYS A 1 288 ? -21.038 11.508 2.581 1.00 79.94 288 LYS A O 1
ATOM 2245 N N . ILE A 1 289 ? -19.306 12.372 3.719 1.00 78.75 289 ILE A N 1
ATOM 2246 C CA . ILE A 1 289 ? -19.800 12.098 5.074 1.00 78.75 289 ILE A CA 1
ATOM 2247 C C . ILE A 1 289 ? -20.012 13.456 5.757 1.00 78.75 289 ILE A C 1
ATOM 2249 O O . ILE A 1 289 ? -19.160 14.332 5.644 1.00 78.75 289 ILE A O 1
ATOM 2253 N N . GLU A 1 290 ? -21.152 13.646 6.427 1.00 67.75 290 GLU A N 1
ATOM 2254 C CA . GLU A 1 290 ? -21.595 14.965 6.913 1.00 67.75 290 GLU A CA 1
ATOM 2255 C C . GLU A 1 290 ? -20.804 15.498 8.129 1.00 67.75 290 GLU A C 1
ATOM 2257 O O . GLU A 1 290 ? -20.649 16.710 8.273 1.00 67.75 290 GLU A O 1
ATOM 2262 N N . LYS A 1 291 ? -20.280 14.625 9.007 1.00 68.06 291 LYS A N 1
ATOM 2263 C CA . LYS A 1 291 ? -19.537 15.040 10.222 1.00 68.06 291 LYS A CA 1
ATOM 2264 C C . LYS A 1 291 ? -18.026 15.183 9.993 1.00 68.06 291 LYS A C 1
ATOM 2266 O O . LYS A 1 291 ? -17.474 14.688 9.014 1.00 68.06 291 LYS A O 1
ATOM 2271 N N . SER A 1 292 ? -17.365 15.844 10.954 1.00 66.62 292 SER A N 1
ATOM 2272 C CA . SER A 1 292 ? -15.914 16.057 10.974 1.00 66.62 292 SER A CA 1
ATOM 2273 C C . SER A 1 292 ? -15.119 14.753 10.903 1.00 66.62 292 SER A C 1
ATOM 2275 O O . SER A 1 292 ? -15.583 13.690 11.327 1.00 66.62 292 SER A O 1
ATOM 2277 N N . GLU A 1 293 ? -13.883 14.864 10.410 1.00 79.50 293 GLU A N 1
ATOM 2278 C CA . GLU A 1 293 ? -12.944 13.748 10.384 1.00 79.50 293 GLU A CA 1
ATOM 2279 C C . GLU A 1 293 ? -12.788 13.147 11.795 1.00 79.50 293 GLU A C 1
ATOM 2281 O O . GLU A 1 293 ? -12.624 13.893 12.768 1.00 79.50 293 GLU A O 1
ATOM 2286 N N . PRO A 1 294 ? -12.877 11.814 11.927 1.00 83.00 294 PRO A N 1
ATOM 2287 C CA . PRO A 1 294 ? -12.768 11.138 13.211 1.00 83.00 294 PRO A CA 1
ATOM 2288 C C . PRO A 1 294 ? -11.352 11.292 13.771 1.00 83.00 294 PRO A C 1
ATOM 2290 O O . PRO A 1 294 ? -10.354 11.228 13.050 1.00 83.00 294 PRO A O 1
ATOM 2293 N N . THR A 1 295 ? -11.256 11.463 15.084 1.00 86.00 295 THR A N 1
ATOM 2294 C CA . THR A 1 295 ? -9.981 11.638 15.789 1.00 86.00 295 THR A CA 1
ATOM 2295 C C . THR A 1 295 ? -9.448 10.313 16.326 1.00 86.00 295 THR A C 1
ATOM 2297 O O . THR A 1 295 ? -8.229 10.097 16.386 1.00 86.00 295 THR A O 1
ATOM 2300 N N . THR A 1 296 ? -10.346 9.387 16.669 1.00 89.94 296 THR A N 1
ATOM 2301 C CA . THR A 1 296 ? -10.004 8.082 17.242 1.00 89.94 296 THR A CA 1
ATOM 2302 C C . THR A 1 296 ? -10.307 6.926 16.292 1.00 89.94 296 THR A C 1
ATOM 2304 O O . THR A 1 296 ? -11.137 7.017 15.391 1.00 89.94 296 THR A O 1
ATOM 2307 N N . PHE A 1 297 ? -9.632 5.793 16.507 1.00 91.38 297 PHE A N 1
ATOM 2308 C CA . PHE A 1 297 ? -9.895 4.570 15.746 1.00 91.38 297 PHE A CA 1
ATOM 2309 C C . PHE A 1 297 ? -11.336 4.072 15.931 1.00 91.38 297 PHE A C 1
ATOM 2311 O O . PHE A 1 297 ? -11.942 3.600 14.976 1.00 91.38 297 PHE A O 1
ATOM 2318 N N . THR A 1 298 ? -11.895 4.191 17.138 1.00 91.44 298 THR A N 1
ATOM 2319 C CA . THR A 1 298 ? -13.267 3.757 17.435 1.00 91.44 298 THR A CA 1
ATOM 2320 C C . THR A 1 298 ? -14.295 4.608 16.686 1.00 91.44 298 THR A C 1
ATOM 2322 O O . THR A 1 298 ? -15.237 4.058 16.125 1.00 91.44 298 THR A O 1
ATOM 2325 N N . GLU A 1 299 ? -14.083 5.926 16.595 1.00 90.62 299 GLU A N 1
ATOM 2326 C CA . GLU A 1 299 ? -14.908 6.820 15.767 1.00 90.62 299 GLU A CA 1
ATOM 2327 C C . GLU A 1 299 ? -14.802 6.483 14.275 1.00 90.62 299 GLU A C 1
ATOM 2329 O O . GLU A 1 299 ? -15.808 6.461 13.571 1.00 90.62 299 GLU A O 1
ATOM 2334 N N . ALA A 1 300 ? -13.598 6.177 13.791 1.00 92.25 300 ALA A N 1
ATOM 2335 C CA . ALA A 1 300 ? -13.376 5.777 12.405 1.00 92.25 300 ALA A CA 1
ATOM 2336 C C . ALA A 1 300 ? -14.062 4.447 12.065 1.00 92.25 300 ALA A C 1
ATOM 2338 O O . ALA A 1 300 ? -14.734 4.316 11.042 1.00 92.25 300 ALA A O 1
ATOM 2339 N N . LEU A 1 301 ? -13.931 3.460 12.953 1.00 93.44 301 LEU A N 1
ATOM 2340 C CA . LEU A 1 301 ? -14.605 2.174 12.827 1.00 93.44 301 LEU A CA 1
ATOM 2341 C C . LEU A 1 301 ? -16.125 2.363 12.831 1.00 93.44 301 LEU A C 1
ATOM 2343 O O . LEU A 1 301 ? -16.816 1.791 11.991 1.00 93.44 301 LEU A O 1
ATOM 2347 N N . TRP A 1 302 ? -16.633 3.214 13.721 1.00 91.44 302 TRP A N 1
ATOM 2348 C CA . TRP A 1 302 ? -18.043 3.574 13.778 1.00 91.44 302 TRP A CA 1
ATOM 2349 C C . TRP A 1 302 ? -18.542 4.187 12.466 1.00 91.44 302 TRP A C 1
ATOM 2351 O O . TRP A 1 302 ? -19.515 3.702 11.892 1.00 91.44 302 TRP A O 1
ATOM 2361 N N . GLN A 1 303 ? -17.846 5.194 11.934 1.00 90.62 303 GLN A N 1
ATOM 2362 C CA . GLN A 1 303 ? -18.207 5.812 10.656 1.00 90.62 303 GLN A CA 1
ATOM 2363 C C . GLN A 1 303 ? -18.221 4.790 9.507 1.00 90.62 303 GLN A C 1
ATOM 2365 O O . GLN A 1 303 ? -19.155 4.779 8.705 1.00 90.62 303 GLN A O 1
ATOM 2370 N N . ALA A 1 304 ? -17.243 3.881 9.452 1.00 92.00 304 ALA A N 1
ATOM 2371 C CA . ALA A 1 304 ? -17.227 2.807 8.459 1.00 92.00 304 ALA A CA 1
ATOM 2372 C C . ALA A 1 304 ? -18.426 1.846 8.613 1.00 92.00 304 ALA A C 1
ATOM 2374 O O . ALA A 1 304 ? -19.020 1.435 7.612 1.00 92.00 304 ALA A O 1
ATOM 2375 N N . ILE A 1 305 ? -18.834 1.520 9.845 1.00 92.12 305 ILE A N 1
ATOM 2376 C CA . ILE A 1 305 ? -20.027 0.700 10.126 1.00 92.12 305 ILE A CA 1
ATOM 2377 C C . ILE A 1 305 ? -21.308 1.427 9.688 1.00 92.12 305 ILE A C 1
ATOM 2379 O O . ILE A 1 305 ? -22.171 0.820 9.057 1.00 92.12 305 ILE A O 1
ATOM 2383 N N . VAL A 1 306 ? -21.418 2.738 9.918 1.00 90.06 306 VAL A N 1
ATOM 2384 C CA . VAL A 1 306 ? -22.582 3.541 9.489 1.00 90.06 306 VAL A CA 1
ATOM 2385 C C . VAL A 1 306 ? -22.746 3.563 7.969 1.00 90.06 306 VAL A C 1
ATOM 2387 O O . VAL A 1 306 ? -23.875 3.509 7.474 1.00 90.06 306 VAL A O 1
ATOM 2390 N N . VAL A 1 307 ? -21.641 3.607 7.221 1.00 89.31 307 VAL A N 1
ATOM 2391 C CA . VAL A 1 307 ? -21.654 3.577 5.747 1.00 89.31 307 VAL A CA 1
ATOM 2392 C C . VAL A 1 307 ? -21.986 2.177 5.211 1.00 89.31 307 VAL A C 1
ATOM 2394 O O . VAL A 1 307 ? -22.674 2.027 4.196 1.00 89.31 307 VAL A O 1
ATOM 2397 N N . THR A 1 308 ? -21.492 1.133 5.873 1.00 90.50 308 THR A N 1
ATOM 2398 C CA . THR A 1 308 ? -21.646 -0.262 5.423 1.00 90.50 308 THR A CA 1
ATOM 2399 C C . THR A 1 308 ? -22.932 -0.923 5.907 1.00 90.50 308 THR A C 1
ATOM 2401 O O . THR A 1 308 ? -23.376 -1.883 5.282 1.00 90.50 308 THR A O 1
ATOM 2404 N N . LYS A 1 309 ? -23.548 -0.408 6.981 1.00 89.56 309 LYS A N 1
ATOM 2405 C CA . LYS A 1 309 ? -24.762 -0.941 7.630 1.00 89.56 309 LYS A CA 1
ATOM 2406 C C . LYS A 1 309 ? -24.628 -2.392 8.120 1.00 89.56 309 LYS A C 1
ATOM 2408 O O . LYS A 1 309 ? -25.632 -3.064 8.344 1.00 89.56 309 LYS A O 1
ATOM 2413 N N . SER A 1 310 ? -23.399 -2.881 8.272 1.00 89.88 310 SER A N 1
ATOM 2414 C CA . SER A 1 310 ? -23.083 -4.256 8.662 1.00 89.88 310 SER A CA 1
ATOM 2415 C C . SER A 1 310 ? -21.793 -4.284 9.475 1.00 89.88 310 SER A C 1
ATOM 2417 O O . SER A 1 310 ? -20.899 -3.473 9.236 1.00 89.88 310 SER A O 1
ATOM 2419 N N . THR A 1 311 ? -21.683 -5.233 10.406 1.00 91.50 311 THR A N 1
ATOM 2420 C CA . THR A 1 311 ? -20.475 -5.451 11.221 1.00 91.50 311 THR A CA 1
ATOM 2421 C C . THR A 1 311 ? -19.759 -6.768 10.929 1.00 91.50 311 THR A C 1
ATOM 2423 O O . THR A 1 311 ? -18.687 -7.031 11.478 1.00 91.50 311 THR A O 1
ATOM 2426 N N . GLU A 1 312 ? -20.285 -7.590 10.018 1.00 89.06 312 GLU A N 1
ATOM 2427 C CA . GLU A 1 312 ? -19.717 -8.908 9.704 1.00 89.06 312 GLU A CA 1
ATOM 2428 C C . GLU A 1 312 ? -18.288 -8.802 9.152 1.00 89.06 312 GLU A C 1
ATOM 2430 O O . GLU A 1 312 ? -17.385 -9.531 9.572 1.00 89.06 312 GLU A O 1
ATOM 2435 N N . TRP A 1 313 ? -18.028 -7.802 8.307 1.00 92.19 313 TRP A N 1
ATOM 2436 C CA . TRP A 1 313 ? -16.683 -7.523 7.800 1.00 92.19 313 TRP A CA 1
ATOM 2437 C C . TRP A 1 313 ? -15.691 -7.144 8.912 1.00 92.19 313 TRP A C 1
ATOM 2439 O O . TRP A 1 313 ? -14.497 -7.423 8.780 1.00 92.19 313 TRP A O 1
ATOM 2449 N N . CYS A 1 314 ? -16.153 -6.565 10.029 1.00 91.38 314 CYS A N 1
ATOM 2450 C CA . CYS A 1 314 ? -15.297 -6.254 11.174 1.00 91.38 314 CYS A CA 1
ATOM 2451 C C . CYS A 1 314 ? -14.788 -7.533 11.849 1.00 91.38 314 CYS A C 1
ATOM 2453 O O . CYS A 1 314 ? -13.622 -7.595 12.245 1.00 91.38 314 CYS A O 1
ATOM 2455 N N . LYS A 1 315 ? -15.640 -8.562 11.950 1.00 87.44 315 LYS A N 1
ATOM 2456 C CA . LYS A 1 315 ? -15.285 -9.868 12.528 1.00 87.44 315 LYS A CA 1
ATOM 2457 C C . LYS A 1 315 ? -14.303 -10.611 11.625 1.00 87.44 315 LYS A C 1
ATOM 2459 O O . LYS A 1 315 ? -13.264 -11.081 12.089 1.00 87.44 315 LYS A O 1
ATOM 2464 N N . ILE A 1 316 ? -14.594 -10.650 10.324 1.00 88.00 316 ILE A N 1
ATOM 2465 C CA . ILE A 1 316 ? -13.772 -11.340 9.321 1.00 88.00 316 ILE A CA 1
ATOM 2466 C C . ILE A 1 316 ? -12.393 -10.675 9.195 1.00 88.00 316 ILE A C 1
ATOM 2468 O O . ILE A 1 316 ? -11.362 -11.349 9.264 1.00 88.00 316 ILE A O 1
ATOM 2472 N N . GLY A 1 317 ? -12.369 -9.345 9.075 1.00 85.00 317 GLY A N 1
ATOM 2473 C CA . GLY A 1 317 ? -11.147 -8.548 8.960 1.00 85.00 317 GLY A CA 1
ATOM 2474 C C . GLY A 1 317 ? -10.377 -8.363 10.269 1.00 85.00 317 GLY A C 1
ATOM 2475 O O . GLY A 1 317 ? -9.349 -7.687 10.279 1.00 85.00 317 GLY A O 1
ATOM 2476 N N . LYS A 1 318 ? -10.864 -8.924 11.390 1.00 87.50 318 LYS A N 1
ATOM 2477 C CA . LYS A 1 318 ? -10.310 -8.709 12.741 1.00 87.50 318 LYS A CA 1
ATOM 2478 C C . LYS A 1 318 ? -10.083 -7.215 13.018 1.00 87.50 318 LYS A C 1
ATOM 2480 O O . LYS A 1 318 ? -9.011 -6.789 13.464 1.00 87.50 318 LYS A O 1
ATOM 2485 N N . ALA A 1 319 ? -11.088 -6.410 12.668 1.00 87.69 319 ALA A N 1
ATOM 2486 C CA . ALA A 1 319 ? -11.080 -4.964 12.842 1.00 87.69 319 ALA A CA 1
ATOM 2487 C C . ALA A 1 319 ? -11.114 -4.579 14.328 1.00 87.69 319 ALA A C 1
ATOM 2489 O O . ALA A 1 319 ? -10.462 -3.613 14.719 1.00 87.69 319 ALA A O 1
ATOM 2490 N N . ALA A 1 320 ? -11.814 -5.381 15.135 1.00 88.31 320 ALA A N 1
ATOM 2491 C CA . ALA A 1 320 ? -11.955 -5.239 16.578 1.00 88.31 320 ALA A CA 1
ATOM 2492 C C . ALA A 1 320 ? -11.472 -6.505 17.324 1.00 88.31 320 ALA A C 1
ATOM 2494 O O . ALA A 1 320 ? -11.479 -7.600 16.747 1.00 88.31 320 ALA A O 1
ATOM 2495 N N . PRO A 1 321 ? -11.044 -6.383 18.595 1.00 87.12 321 PRO A N 1
ATOM 2496 C CA . PRO A 1 321 ? -10.771 -7.522 19.469 1.00 87.12 321 PRO A CA 1
ATOM 2497 C C . PRO A 1 321 ? -11.988 -8.439 19.645 1.00 87.12 321 PRO A C 1
ATOM 2499 O O . PRO A 1 321 ? -13.122 -7.982 19.714 1.00 87.12 321 PRO A O 1
ATOM 2502 N N . MET A 1 322 ? -11.739 -9.742 19.789 1.00 81.00 322 MET A N 1
ATOM 2503 C CA . MET A 1 322 ? -12.774 -10.741 20.080 1.00 81.00 322 MET A CA 1
ATOM 2504 C C . MET A 1 322 ? -13.027 -10.813 21.591 1.00 81.00 322 MET A C 1
ATOM 2506 O O . MET A 1 322 ? -12.660 -11.789 22.242 1.00 81.00 322 MET A O 1
ATOM 2510 N N . THR A 1 323 ? -13.587 -9.748 22.162 1.00 85.25 323 THR A N 1
ATOM 2511 C CA . THR A 1 323 ? -14.047 -9.722 23.559 1.00 85.25 323 THR A CA 1
ATOM 2512 C C . THR A 1 323 ? -15.554 -9.519 23.606 1.00 85.25 323 THR A C 1
ATOM 2514 O O . THR A 1 323 ? -16.139 -8.985 22.668 1.00 85.25 323 THR A O 1
ATOM 2517 N N . GLU A 1 324 ? -16.187 -9.922 24.705 1.00 82.12 324 GLU A N 1
ATOM 2518 C CA . GLU A 1 324 ? -17.632 -9.763 24.900 1.00 82.12 324 GLU A CA 1
ATOM 2519 C C . GLU A 1 324 ? -18.072 -8.296 24.790 1.00 82.12 324 GLU A C 1
ATOM 2521 O O . GLU A 1 324 ? -18.971 -7.991 24.013 1.00 82.12 324 GLU A O 1
ATOM 2526 N N . ALA A 1 325 ? -17.337 -7.378 25.428 1.00 83.69 325 ALA A N 1
ATOM 2527 C CA . ALA A 1 325 ? -17.565 -5.937 25.310 1.00 83.69 325 ALA A CA 1
ATOM 2528 C C . ALA A 1 325 ? -17.529 -5.437 23.853 1.00 83.69 325 ALA A C 1
ATOM 2530 O O . ALA A 1 325 ? -18.379 -4.653 23.444 1.00 83.69 325 ALA A O 1
ATOM 2531 N N . TRP A 1 326 ? -16.571 -5.902 23.041 1.00 87.38 326 TRP A N 1
ATOM 2532 C CA . TRP A 1 326 ? -16.497 -5.519 21.627 1.00 87.38 326 TRP A CA 1
ATOM 2533 C C . TRP A 1 326 ? -17.592 -6.174 20.784 1.00 87.38 326 TRP A C 1
ATOM 2535 O O . TRP A 1 326 ? -18.085 -5.547 19.852 1.00 87.38 326 TRP A O 1
ATOM 2545 N N . ASN A 1 327 ? -17.997 -7.403 21.104 1.00 88.25 327 ASN A N 1
ATOM 2546 C CA . ASN A 1 327 ? -19.109 -8.066 20.426 1.00 88.25 327 ASN A CA 1
ATOM 2547 C C . ASN A 1 327 ? -20.432 -7.335 20.685 1.00 88.25 327 ASN A C 1
ATOM 2549 O O . ASN A 1 327 ? -21.182 -7.108 19.736 1.00 88.25 327 ASN A O 1
ATOM 2553 N N . GLN A 1 328 ? -20.678 -6.921 21.932 1.00 87.62 328 GLN A N 1
ATOM 2554 C CA . GLN A 1 328 ? -21.847 -6.122 22.293 1.00 87.62 328 GLN A CA 1
ATOM 2555 C C . GLN A 1 328 ? -21.793 -4.742 21.629 1.00 87.62 328 GLN A C 1
ATOM 2557 O O . GLN A 1 328 ? -22.745 -4.345 20.967 1.00 87.62 328 GLN A O 1
ATOM 2562 N N . TRP A 1 329 ? -20.641 -4.065 21.680 1.00 92.44 329 TRP A N 1
ATOM 2563 C CA . TRP A 1 329 ? -20.457 -2.770 21.021 1.00 92.44 329 TRP A CA 1
ATOM 2564 C C . TRP A 1 329 ? -20.717 -2.836 19.510 1.00 92.44 329 TRP A C 1
ATOM 2566 O O . TRP A 1 329 ? -21.361 -1.951 18.954 1.00 92.44 329 TRP A O 1
ATOM 2576 N N . LEU A 1 330 ? -20.240 -3.889 18.831 1.00 92.19 330 LEU A N 1
ATOM 2577 C CA . LEU A 1 330 ? -20.514 -4.103 17.408 1.00 92.19 330 LEU A CA 1
ATOM 2578 C C . LEU A 1 330 ? -22.007 -4.345 17.159 1.00 92.19 330 LEU A C 1
ATOM 2580 O O . LEU A 1 330 ? -22.548 -3.821 16.190 1.00 92.19 330 LEU A O 1
ATOM 2584 N N . HIS A 1 331 ? -22.682 -5.103 18.023 1.00 90.56 331 HIS A N 1
ATOM 2585 C CA . HIS A 1 331 ? -24.122 -5.316 17.912 1.00 90.56 331 HIS A CA 1
ATOM 2586 C C . HIS A 1 331 ? -24.899 -3.996 18.030 1.00 90.56 331 HIS A C 1
ATOM 2588 O O . HIS A 1 331 ? -25.691 -3.671 17.143 1.00 90.56 331 HIS A O 1
ATOM 2594 N N . ASP A 1 332 ? -24.608 -3.204 19.061 1.00 89.31 332 ASP A N 1
ATOM 2595 C CA . ASP A 1 332 ? -25.253 -1.911 19.300 1.00 89.31 332 ASP A CA 1
ATOM 2596 C C . ASP A 1 332 ? -24.971 -0.936 18.148 1.00 89.31 332 ASP A C 1
ATOM 2598 O O . ASP A 1 332 ? -25.885 -0.288 17.629 1.00 89.31 332 ASP A O 1
ATOM 2602 N N . ALA A 1 333 ? -23.722 -0.899 17.670 1.00 90.50 333 ALA A N 1
ATOM 2603 C CA . ALA A 1 333 ? -23.333 -0.130 16.495 1.00 90.50 333 ALA A CA 1
ATOM 2604 C C . ALA A 1 333 ? -24.131 -0.555 15.250 1.00 90.50 333 ALA A C 1
ATOM 2606 O O . ALA A 1 333 ? -24.604 0.291 14.496 1.00 90.50 333 ALA A O 1
ATOM 2607 N N . GLU A 1 334 ? -24.329 -1.850 15.011 1.00 90.44 334 GLU A N 1
ATOM 2608 C CA . GLU A 1 334 ? -25.098 -2.312 13.855 1.00 90.44 334 GLU A CA 1
ATOM 2609 C C . GLU A 1 334 ? -26.563 -1.864 13.910 1.00 90.44 334 GLU A C 1
ATOM 2611 O O . GLU A 1 334 ? -27.120 -1.429 12.896 1.00 90.44 334 GLU A O 1
ATOM 2616 N N . VAL A 1 335 ? -27.181 -1.940 15.091 1.00 89.50 335 VAL A N 1
ATOM 2617 C CA . VAL A 1 335 ? -28.559 -1.485 15.311 1.00 89.50 335 VAL A CA 1
ATOM 2618 C C . VAL A 1 335 ? -28.668 0.014 15.031 1.00 89.50 335 VAL A C 1
ATOM 2620 O O . VAL A 1 335 ? -29.527 0.426 14.249 1.00 89.50 335 VAL A O 1
ATOM 2623 N N . GLN A 1 336 ? -27.755 0.821 15.580 1.00 87.44 336 GLN A N 1
ATOM 2624 C CA . GLN A 1 336 ? -27.719 2.269 15.347 1.00 87.44 336 GLN A CA 1
ATOM 2625 C C . GLN A 1 336 ? -27.387 2.626 13.894 1.00 87.44 336 GLN A C 1
ATOM 2627 O O . GLN A 1 336 ? -27.911 3.588 13.343 1.00 87.44 336 GLN A O 1
ATOM 2632 N N . ALA A 1 337 ? -26.543 1.850 13.218 1.00 86.88 337 ALA A N 1
ATOM 2633 C CA . ALA A 1 337 ? -26.233 2.091 11.816 1.00 86.88 337 ALA A CA 1
ATOM 2634 C C . ALA A 1 337 ? -27.468 1.893 10.926 1.00 86.88 337 ALA A C 1
ATOM 2636 O O . ALA A 1 337 ? -27.645 2.644 9.966 1.00 86.88 337 ALA A O 1
ATOM 2637 N N . LYS A 1 338 ? -28.340 0.924 11.231 1.00 86.00 338 LYS A N 1
ATOM 2638 C CA . LYS A 1 338 ? -29.544 0.620 10.436 1.00 86.00 338 LYS A CA 1
ATOM 2639 C C . LYS A 1 338 ? -30.650 1.675 10.546 1.00 86.00 338 LYS A C 1
ATOM 2641 O O . LYS A 1 338 ? -31.423 1.805 9.602 1.00 86.00 338 LYS A O 1
ATOM 2646 N N . THR A 1 339 ? -30.721 2.441 11.636 1.00 80.75 339 THR A N 1
ATOM 2647 C CA . THR A 1 339 ? -31.739 3.500 11.817 1.00 80.75 339 THR A CA 1
ATOM 2648 C C . THR A 1 339 ? -31.464 4.753 10.982 1.00 80.75 339 THR A C 1
ATOM 2650 O O . THR A 1 339 ? -32.355 5.564 10.742 1.00 80.75 339 THR A O 1
ATOM 2653 N N . VAL A 1 340 ? -30.229 4.909 10.516 1.00 74.25 340 VAL A N 1
ATOM 2654 C CA . VAL A 1 340 ? -29.735 6.113 9.850 1.00 74.25 340 VAL A CA 1
ATOM 2655 C C . VAL A 1 340 ? -30.069 6.111 8.359 1.00 74.25 340 VAL A C 1
ATOM 2657 O O . VAL A 1 340 ? -29.592 5.247 7.613 1.00 74.25 340 VAL A O 1
ATOM 2660 N N . GLY A 1 341 ? -30.807 7.132 7.920 1.00 66.38 341 GLY A N 1
ATOM 2661 C CA . GLY A 1 341 ? -31.118 7.385 6.513 1.00 66.38 341 GLY A CA 1
ATOM 2662 C C . GLY A 1 341 ? -29.920 7.867 5.683 1.00 66.38 341 GLY A C 1
ATOM 2663 O O . GLY A 1 341 ? -28.913 8.344 6.206 1.00 66.38 341 GLY A O 1
ATOM 2664 N N . GLN A 1 342 ? -30.040 7.730 4.364 1.00 72.94 342 GLN A N 1
ATOM 2665 C CA . GLN A 1 342 ? -29.135 8.312 3.368 1.00 72.94 342 GLN A CA 1
ATOM 2666 C C . GLN A 1 342 ? -29.945 9.297 2.526 1.00 72.94 342 GLN A C 1
ATOM 2668 O O . GLN A 1 342 ? -31.095 9.006 2.196 1.00 72.94 342 GLN A O 1
ATOM 2673 N N . TYR A 1 343 ? -29.359 10.438 2.170 1.00 66.19 343 TYR A N 1
ATOM 2674 C CA . TYR A 1 343 ? -29.965 11.366 1.216 1.00 66.19 343 TYR A CA 1
ATOM 2675 C C . TYR A 1 343 ? -28.971 11.685 0.102 1.00 66.19 343 TYR A C 1
ATOM 2677 O O . TYR A 1 343 ? -27.762 11.763 0.326 1.00 66.19 343 TYR A O 1
ATOM 2685 N N . VAL A 1 344 ? -29.488 11.830 -1.114 1.00 63.34 344 VAL A N 1
ATOM 2686 C CA . VAL A 1 344 ? -28.714 12.312 -2.258 1.00 63.34 344 VAL A CA 1
ATOM 2687 C C . VAL A 1 344 ? -28.858 13.829 -2.272 1.00 63.34 344 VAL A C 1
ATOM 2689 O O . VAL A 1 344 ? -29.975 14.343 -2.329 1.00 63.34 344 VAL A O 1
ATOM 2692 N N . ASP A 1 345 ? -27.744 14.540 -2.135 1.00 59.22 345 ASP A N 1
ATOM 2693 C CA . ASP A 1 345 ? -27.721 16.003 -2.189 1.00 59.22 345 ASP A CA 1
ATOM 2694 C C . ASP A 1 345 ? -27.989 16.493 -3.627 1.00 59.22 345 ASP A C 1
ATOM 2696 O O . ASP A 1 345 ? -27.781 15.755 -4.591 1.00 59.22 345 ASP A O 1
ATOM 2700 N N . GLY A 1 346 ? -28.400 17.752 -3.808 1.00 50.06 346 GLY A N 1
ATOM 2701 C CA . GLY A 1 346 ? -28.761 18.351 -5.108 1.00 50.06 346 GLY A CA 1
ATOM 2702 C C . GLY A 1 346 ? -27.638 18.400 -6.163 1.00 50.06 346 GLY A C 1
ATOM 2703 O O . GLY A 1 346 ? -27.858 18.890 -7.268 1.00 50.06 346 GLY A O 1
ATOM 2704 N N . MET A 1 347 ? -26.447 17.894 -5.829 1.00 54.59 347 MET A N 1
ATOM 2705 C CA . MET A 1 347 ? -25.282 17.704 -6.703 1.00 54.59 347 MET A CA 1
ATOM 2706 C C . MET A 1 347 ? -24.970 16.214 -6.985 1.00 54.59 347 MET A C 1
ATOM 2708 O O . MET A 1 347 ? -23.860 15.905 -7.403 1.00 54.59 347 MET A O 1
ATOM 2712 N N . ASP A 1 348 ? -25.927 15.306 -6.750 1.00 56.59 348 ASP A N 1
ATOM 2713 C CA . ASP A 1 348 ? -25.847 13.850 -7.004 1.00 56.59 348 ASP A CA 1
ATOM 2714 C C . ASP A 1 348 ? -24.835 13.085 -6.118 1.00 56.59 348 ASP A C 1
ATOM 2716 O O . ASP A 1 348 ? -24.387 11.987 -6.439 1.00 56.59 348 ASP A O 1
ATOM 2720 N N . TYR A 1 349 ? -24.478 13.652 -4.957 1.00 61.69 349 TYR A N 1
ATOM 2721 C CA . TYR A 1 349 ? -23.644 12.980 -3.953 1.00 61.69 349 TYR A CA 1
ATOM 2722 C C . TYR A 1 349 ? -24.508 12.322 -2.875 1.00 61.69 349 TYR A C 1
ATOM 2724 O O . TYR A 1 349 ? -25.268 13.000 -2.181 1.00 61.69 349 TYR A O 1
ATOM 2732 N N . THR A 1 350 ? -24.329 11.017 -2.661 1.00 67.25 350 THR A N 1
ATOM 2733 C CA . THR A 1 350 ? -24.901 10.321 -1.499 1.00 67.25 350 THR A CA 1
ATOM 2734 C C . THR A 1 350 ? -24.191 10.785 -0.231 1.00 67.25 350 THR A C 1
ATOM 2736 O O . THR A 1 350 ? -22.993 10.543 -0.064 1.00 67.25 350 THR A O 1
ATOM 2739 N N . THR A 1 351 ? -24.931 11.443 0.659 1.00 73.00 351 THR A N 1
ATOM 2740 C CA . THR A 1 351 ? -24.432 11.902 1.957 1.00 73.00 351 THR A CA 1
ATOM 2741 C C . THR A 1 351 ? -24.972 11.012 3.071 1.00 73.00 351 THR A C 1
ATOM 2743 O O . THR A 1 351 ? -26.168 10.711 3.142 1.00 73.00 351 THR A O 1
ATOM 2746 N N . TYR A 1 352 ? -24.069 10.570 3.947 1.00 75.38 352 TYR A N 1
ATOM 2747 C CA . TYR A 1 352 ? -24.398 9.733 5.099 1.00 75.38 352 TYR A CA 1
ATOM 2748 C C . TYR A 1 352 ? -24.513 10.607 6.347 1.00 75.38 352 TYR A C 1
ATOM 2750 O O . TYR A 1 352 ? -23.520 11.192 6.793 1.00 75.38 352 TYR A O 1
ATOM 2758 N N . GLN A 1 353 ? -25.716 10.663 6.923 1.00 75.12 353 GLN A N 1
ATOM 2759 C CA . GLN A 1 353 ? -25.925 11.262 8.239 1.00 75.12 353 GLN A CA 1
ATOM 2760 C C . GLN A 1 353 ? -25.287 10.362 9.297 1.00 75.12 353 GLN A C 1
ATOM 2762 O O . GLN A 1 353 ? -25.319 9.142 9.184 1.00 75.12 353 GLN A O 1
ATOM 2767 N N . LEU A 1 354 ? -24.684 10.942 10.327 1.00 75.38 354 LEU A N 1
ATOM 2768 C CA . LEU A 1 354 ? -24.177 10.189 11.474 1.00 75.38 354 LEU A CA 1
ATOM 2769 C C . LEU A 1 354 ? -25.109 10.457 12.654 1.00 75.38 354 LEU A C 1
ATOM 2771 O O . LEU A 1 354 ? -25.304 11.629 12.985 1.00 75.38 354 LEU A O 1
ATOM 2775 N N . PRO A 1 355 ? -25.661 9.422 13.306 1.00 74.94 355 PRO A N 1
ATOM 2776 C CA . PRO A 1 355 ? -26.588 9.623 14.407 1.00 74.94 355 PRO A CA 1
ATOM 2777 C C . PRO A 1 355 ? -25.843 10.203 15.616 1.00 74.94 355 PRO A C 1
ATOM 2779 O O . PRO A 1 355 ? -24.603 10.237 15.663 1.00 74.94 355 PRO A O 1
ATOM 2782 N N . ASP A 1 356 ? -26.607 10.700 16.582 1.00 77.75 356 ASP A N 1
ATOM 2783 C CA . ASP A 1 356 ? -26.081 11.232 17.838 1.00 77.75 356 ASP A CA 1
ATOM 2784 C C . ASP A 1 356 ? -25.803 10.086 18.824 1.00 77.75 356 ASP A C 1
ATOM 2786 O O . ASP A 1 356 ? -26.502 9.880 19.810 1.00 77.75 356 ASP A O 1
ATOM 2790 N N . TRP A 1 357 ? -24.819 9.257 18.476 1.00 82.44 357 TRP A N 1
ATOM 2791 C CA . TRP A 1 357 ? -24.335 8.153 19.298 1.00 82.44 357 TRP A CA 1
ATOM 2792 C C . TRP A 1 357 ? -22.827 8.303 19.481 1.00 82.44 357 TRP A C 1
ATOM 2794 O O . TRP A 1 357 ? -22.103 8.439 18.490 1.00 82.44 357 TRP A O 1
ATOM 2804 N N . ASP A 1 358 ? -22.363 8.304 20.734 1.00 85.50 358 ASP A N 1
ATOM 2805 C CA . ASP A 1 358 ? -20.941 8.399 21.075 1.00 85.50 358 ASP A CA 1
ATOM 2806 C C . ASP A 1 358 ? -20.323 6.988 21.140 1.00 85.50 358 ASP A C 1
ATOM 2808 O O . ASP A 1 358 ? -20.523 6.262 22.124 1.00 85.50 358 ASP A O 1
ATOM 2812 N N . PRO A 1 359 ? -19.538 6.590 20.121 1.00 87.06 359 PRO A N 1
ATOM 2813 C CA . PRO A 1 359 ? -18.966 5.253 20.056 1.00 87.06 359 PRO A CA 1
ATOM 2814 C C . PRO A 1 359 ? -17.919 5.006 21.147 1.00 87.06 359 PRO A C 1
ATOM 2816 O O . PRO A 1 359 ? -17.715 3.862 21.558 1.00 87.06 359 PRO A O 1
ATOM 2819 N N . GLN A 1 360 ? -17.225 6.050 21.611 1.00 86.56 360 GLN A N 1
ATOM 2820 C CA . GLN A 1 360 ? -16.153 5.909 22.587 1.00 86.56 360 GLN A CA 1
ATOM 2821 C C . GLN A 1 360 ? -16.703 5.812 24.007 1.00 86.56 360 GLN A C 1
ATOM 2823 O O . GLN A 1 360 ? -16.166 5.041 24.806 1.00 86.56 360 GLN A O 1
ATOM 2828 N N . LYS A 1 361 ? -17.773 6.550 24.315 1.00 86.69 361 LYS A N 1
ATOM 2829 C CA . LYS A 1 361 ? -18.490 6.416 25.587 1.00 86.69 361 LYS A CA 1
ATOM 2830 C C . LYS A 1 361 ? -19.102 5.020 25.733 1.00 86.69 361 LYS A C 1
ATOM 2832 O O . LYS A 1 361 ? -18.801 4.353 26.718 1.00 86.69 361 LYS A O 1
ATOM 2837 N N . ALA A 1 362 ? -19.820 4.540 24.713 1.00 85.75 362 ALA A N 1
ATOM 2838 C CA . ALA A 1 362 ? -20.435 3.209 24.727 1.00 85.75 362 ALA A CA 1
ATOM 2839 C C . ALA A 1 362 ? -19.405 2.085 24.956 1.00 85.75 362 ALA A C 1
ATOM 2841 O O . ALA A 1 362 ? -19.617 1.176 25.755 1.00 85.75 362 ALA A O 1
ATOM 2842 N N . LEU A 1 363 ? -18.235 2.163 24.308 1.00 85.81 363 LEU A N 1
ATOM 2843 C CA . LEU A 1 363 ? -17.174 1.176 24.524 1.00 85.81 363 LEU A CA 1
ATOM 2844 C C . LEU A 1 363 ? -16.597 1.237 25.948 1.00 85.81 363 LEU A C 1
ATOM 2846 O O . LEU A 1 363 ? -16.254 0.201 26.513 1.00 85.81 363 LEU A O 1
ATOM 2850 N N . ARG A 1 364 ? -16.461 2.435 26.534 1.00 83.94 364 ARG A N 1
ATOM 2851 C CA . ARG A 1 364 ? -15.953 2.594 27.907 1.00 83.94 364 ARG A CA 1
ATOM 2852 C C . ARG A 1 364 ? -16.895 1.973 28.935 1.00 83.94 364 ARG A C 1
ATOM 2854 O O . ARG A 1 364 ? -16.401 1.300 29.835 1.00 83.94 364 ARG A O 1
ATOM 2861 N N . GLU A 1 365 ? -18.200 2.174 28.771 1.00 81.00 365 GLU A N 1
ATOM 2862 C CA . GLU A 1 365 ? -19.241 1.584 29.625 1.00 81.00 365 GLU A CA 1
ATOM 2863 C C . GLU A 1 365 ? -19.185 0.047 29.571 1.00 81.00 365 GLU A C 1
ATOM 2865 O O . GLU A 1 365 ? -19.124 -0.609 30.606 1.00 81.00 365 GLU A O 1
ATOM 2870 N N . LEU A 1 366 ? -19.060 -0.533 28.371 1.00 79.56 366 LEU A N 1
ATOM 2871 C CA . LEU A 1 366 ? -18.970 -1.988 28.187 1.00 79.56 366 LEU A CA 1
ATOM 2872 C C . LEU A 1 366 ? -17.648 -2.604 28.680 1.00 79.56 366 LEU A C 1
ATOM 2874 O O . LEU A 1 366 ? -17.607 -3.777 29.049 1.00 79.56 366 LEU A O 1
ATOM 2878 N N . MET A 1 367 ? -16.542 -1.855 28.653 1.00 73.69 367 MET A N 1
ATOM 2879 C CA . MET A 1 367 ? -15.230 -2.356 29.089 1.00 73.69 367 MET A CA 1
ATOM 2880 C C . MET A 1 367 ? -15.017 -2.284 30.604 1.00 73.69 367 MET A C 1
ATOM 2882 O O . MET A 1 367 ? -14.237 -3.074 31.134 1.00 73.69 367 MET A O 1
ATOM 2886 N N . ASN A 1 368 ? -15.677 -1.348 31.285 1.00 68.88 368 ASN A N 1
ATOM 2887 C CA . ASN A 1 368 ? -15.619 -1.187 32.734 1.00 68.88 368 ASN A CA 1
ATOM 2888 C C . ASN A 1 368 ? -17.044 -1.227 33.306 1.00 68.88 368 ASN A C 1
ATOM 2890 O O . ASN A 1 368 ? -17.555 -0.175 33.692 1.00 68.88 368 ASN A O 1
ATOM 2894 N N . PRO A 1 369 ? -17.685 -2.408 33.387 1.00 58.78 369 PRO A N 1
ATOM 2895 C CA . PRO A 1 369 ? -18.970 -2.519 34.060 1.00 58.78 369 PRO A CA 1
ATOM 2896 C C . PRO A 1 369 ? -18.760 -2.252 35.558 1.00 58.78 369 PRO A C 1
ATOM 2898 O O . PRO A 1 369 ? -18.312 -3.117 36.312 1.00 58.78 369 PRO A O 1
ATOM 2901 N N . THR A 1 370 ? -19.006 -1.012 35.986 1.00 52.94 370 THR A N 1
ATOM 2902 C CA . THR A 1 370 ? -19.002 -0.620 37.407 1.00 52.94 370 THR A CA 1
ATOM 2903 C C . THR A 1 370 ? -20.187 -1.259 38.140 1.00 52.94 370 THR A C 1
ATOM 2905 O O . THR A 1 370 ? -20.075 -1.600 39.317 1.00 52.94 370 THR A O 1
ATOM 2908 N N . PHE A 1 371 ? -21.286 -1.492 37.420 1.00 52.78 371 PHE A N 1
ATOM 2909 C CA . PHE A 1 371 ? -22.511 -2.125 37.894 1.00 52.78 371 PHE A CA 1
ATOM 2910 C C . PHE A 1 371 ? -22.779 -3.390 37.071 1.00 52.78 371 PHE A C 1
ATOM 2912 O O . PHE A 1 371 ? -22.614 -3.395 35.854 1.00 52.78 371 PHE A O 1
ATOM 2919 N N . ASN A 1 372 ? -23.178 -4.472 37.739 1.00 49.06 372 ASN A N 1
ATOM 2920 C CA . ASN A 1 372 ? -23.502 -5.759 37.107 1.00 49.06 372 ASN A CA 1
ATOM 2921 C C . ASN A 1 372 ? -24.960 -5.806 36.583 1.00 49.06 372 ASN A C 1
ATOM 2923 O O . ASN A 1 372 ? -25.374 -6.756 35.923 1.00 49.06 372 ASN A O 1
ATOM 2927 N N . HIS A 1 373 ? -25.748 -4.769 36.886 1.00 55.94 373 HIS A N 1
ATOM 2928 C CA . HIS A 1 373 ? -27.164 -4.625 36.542 1.00 55.94 373 HIS A CA 1
ATOM 2929 C C . HIS A 1 373 ? -27.456 -3.193 36.070 1.00 55.94 373 HIS A C 1
ATOM 2931 O O . HIS A 1 373 ? -26.754 -2.272 36.491 1.00 55.94 373 HIS A O 1
ATOM 2937 N N . ASP A 1 374 ? -28.515 -2.998 35.269 1.00 50.16 374 ASP A N 1
ATOM 2938 C CA . ASP A 1 374 ? -28.998 -1.671 34.854 1.00 50.16 374 ASP A CA 1
ATOM 2939 C C . ASP A 1 374 ? -29.267 -0.797 36.090 1.00 50.16 374 ASP A C 1
ATOM 2941 O O . ASP A 1 374 ? -30.235 -0.991 36.835 1.00 50.16 374 ASP A O 1
ATOM 2945 N N . SER A 1 375 ? -28.372 0.156 36.339 1.00 54.50 375 SER A N 1
ATOM 2946 C CA . SER A 1 375 ? -28.475 1.092 37.449 1.00 54.50 375 SER A CA 1
ATOM 2947 C C . SER A 1 375 ? -29.067 2.419 36.956 1.00 54.50 375 SER A C 1
ATOM 2949 O O . SER A 1 375 ? -28.969 2.776 35.781 1.00 54.50 375 SER A O 1
ATOM 2951 N N . SER A 1 376 ? -29.758 3.160 37.828 1.00 59.12 376 SER A N 1
ATOM 2952 C CA . SER A 1 376 ? -30.208 4.506 37.468 1.00 59.12 376 SER A CA 1
ATOM 2953 C C . SER A 1 376 ? -28.981 5.413 37.353 1.00 59.12 376 SER A C 1
ATOM 2955 O O . SER A 1 376 ? -28.131 5.396 38.237 1.00 59.12 376 SER A O 1
ATOM 2957 N N . GLY A 1 377 ? -28.888 6.257 36.319 1.00 59.22 377 GLY A N 1
ATOM 2958 C CA . GLY A 1 377 ? -27.727 7.150 36.136 1.00 59.22 377 GLY A CA 1
ATOM 2959 C C . GLY A 1 377 ? -27.424 8.070 37.335 1.00 59.22 377 GLY A C 1
ATOM 2960 O O . GLY A 1 377 ? -26.314 8.575 37.468 1.00 59.22 377 GLY A O 1
ATOM 2961 N N . SER A 1 378 ? -28.381 8.258 38.253 1.00 68.25 378 SER A N 1
ATOM 2962 C CA . SER A 1 378 ? -28.163 8.925 39.541 1.00 68.25 378 SER A CA 1
ATOM 2963 C C . SER A 1 378 ? -27.298 8.123 40.524 1.00 68.25 378 SER A C 1
ATOM 2965 O O . SER A 1 378 ? -26.583 8.726 41.317 1.00 68.25 378 SER A O 1
ATOM 2967 N N . ALA A 1 379 ? -27.371 6.788 40.499 1.00 70.12 379 ALA A N 1
ATOM 2968 C CA . ALA A 1 379 ? -26.601 5.913 41.379 1.00 70.12 379 ALA A CA 1
ATOM 2969 C C . ALA A 1 379 ? -25.125 5.846 40.964 1.00 70.12 379 ALA A C 1
ATOM 2971 O O . ALA A 1 379 ? -24.239 5.931 41.814 1.00 70.12 379 ALA A O 1
ATOM 2972 N N . GLU A 1 380 ? -24.855 5.790 39.658 1.00 68.81 380 GLU A N 1
ATOM 2973 C CA . GLU A 1 380 ? -23.485 5.849 39.132 1.00 68.81 380 GLU A CA 1
ATOM 2974 C C . GLU A 1 380 ? -22.823 7.188 39.462 1.00 68.81 380 GLU A C 1
ATOM 2976 O O . GLU A 1 380 ? -21.701 7.223 39.964 1.00 68.81 380 GLU A O 1
ATOM 2981 N N . ALA A 1 381 ? -23.558 8.290 39.274 1.00 75.38 381 ALA A N 1
ATOM 2982 C CA . ALA A 1 381 ? -23.066 9.631 39.568 1.00 75.38 381 ALA A CA 1
ATOM 2983 C C . ALA A 1 381 ? -22.712 9.828 41.052 1.00 75.38 381 ALA A C 1
ATOM 2985 O O . ALA A 1 381 ? -21.714 10.483 41.358 1.00 75.38 381 ALA A O 1
ATOM 2986 N N . GLU A 1 382 ? -23.495 9.266 41.980 1.00 81.88 382 GLU A N 1
ATOM 2987 C CA . GLU A 1 382 ? -23.196 9.371 43.413 1.00 81.88 382 GLU A CA 1
ATOM 2988 C C . GLU A 1 382 ? -21.989 8.509 43.811 1.00 81.88 382 GLU A C 1
ATOM 2990 O O . GLU A 1 382 ? -21.136 8.964 44.575 1.00 81.88 382 GLU A O 1
ATOM 2995 N N . TYR A 1 383 ? -21.860 7.301 43.251 1.00 80.75 383 TYR A N 1
ATOM 2996 C CA . TYR A 1 383 ? -20.676 6.462 43.456 1.00 80.75 383 TYR A CA 1
ATOM 2997 C C . TYR A 1 383 ? -19.397 7.150 42.954 1.00 80.75 383 TYR A C 1
ATOM 2999 O O . TYR A 1 383 ? -18.410 7.249 43.694 1.00 80.75 383 TYR A O 1
ATOM 3007 N N . ASP A 1 384 ? -19.425 7.681 41.729 1.00 78.19 384 ASP A N 1
ATOM 3008 C CA . ASP A 1 384 ? -18.289 8.388 41.138 1.00 78.19 384 ASP A CA 1
ATOM 3009 C C . ASP A 1 384 ? -17.937 9.643 41.938 1.00 78.19 384 ASP A C 1
ATOM 3011 O O . ASP A 1 384 ? -16.762 9.872 42.237 1.00 78.19 384 ASP A O 1
ATOM 3015 N N . ARG A 1 385 ? -18.944 10.405 42.388 1.00 88.69 385 ARG A N 1
ATOM 3016 C CA . ARG A 1 385 ? -18.756 11.559 43.276 1.00 88.69 385 ARG A CA 1
ATOM 3017 C C . ARG A 1 385 ? -18.020 11.169 44.561 1.00 88.69 385 ARG A C 1
ATOM 3019 O O . ARG A 1 385 ? -17.078 11.861 44.950 1.00 88.69 385 ARG A O 1
ATOM 3026 N N . LEU A 1 386 ? -18.421 10.082 45.224 1.00 85.69 386 LEU A N 1
ATOM 3027 C CA . LEU A 1 386 ? -17.777 9.619 46.459 1.00 85.69 386 LEU A CA 1
ATOM 3028 C C . LEU A 1 386 ? -16.334 9.148 46.209 1.00 85.69 386 LEU A C 1
ATOM 3030 O O . LEU A 1 386 ? -15.428 9.500 46.972 1.00 85.69 386 LEU A O 1
ATOM 3034 N N . ARG A 1 387 ? -16.081 8.420 45.111 1.00 85.12 387 ARG A N 1
ATOM 3035 C CA . ARG A 1 387 ? -14.720 8.007 44.719 1.00 85.12 387 ARG A CA 1
ATOM 3036 C C . ARG A 1 387 ? -13.841 9.199 44.340 1.00 85.12 387 ARG A C 1
ATOM 3038 O O . ARG A 1 387 ? -12.653 9.205 44.665 1.00 85.12 387 ARG A O 1
ATOM 3045 N N . ASP A 1 388 ? -14.399 10.226 43.710 1.00 83.44 388 ASP A N 1
ATOM 3046 C CA . ASP A 1 388 ? -13.682 11.457 43.383 1.00 83.44 388 ASP A CA 1
ATOM 3047 C C . ASP A 1 388 ? -13.316 12.272 44.617 1.00 83.44 388 ASP A C 1
ATOM 3049 O O . ASP A 1 388 ? -12.180 12.739 44.714 1.00 83.44 388 ASP A O 1
ATOM 3053 N N . LEU A 1 389 ? -14.219 12.389 45.592 1.00 87.56 389 LEU A N 1
ATOM 3054 C CA . LEU A 1 389 ? -13.901 13.009 46.880 1.00 87.56 389 LEU A CA 1
ATOM 3055 C C . LEU A 1 389 ? -12.752 12.268 47.578 1.00 87.56 389 LEU A C 1
ATOM 3057 O O . LEU A 1 389 ? -11.799 12.905 48.029 1.00 87.56 389 LEU A O 1
ATOM 3061 N N . ALA A 1 390 ? -12.762 10.930 47.575 1.00 83.88 390 ALA A N 1
ATOM 3062 C CA . ALA A 1 390 ? -11.654 10.140 48.112 1.00 83.88 390 ALA A CA 1
ATOM 3063 C C . ALA A 1 390 ? -10.329 10.408 47.368 1.00 83.88 390 ALA A C 1
ATOM 3065 O O . ALA A 1 390 ? -9.289 10.601 48.002 1.00 83.88 390 ALA A O 1
ATOM 3066 N N . ARG A 1 391 ? -10.352 10.491 46.028 1.00 84.38 391 ARG A N 1
ATOM 3067 C CA . ARG A 1 391 ? -9.172 10.840 45.210 1.00 84.38 391 ARG A CA 1
ATOM 3068 C C . ARG A 1 391 ? -8.644 12.244 45.520 1.00 84.38 391 ARG A C 1
ATOM 3070 O O . ARG A 1 391 ? -7.430 12.437 45.597 1.00 84.38 391 ARG A O 1
ATOM 3077 N N . GLN A 1 392 ? -9.530 13.217 45.722 1.00 87.56 392 GLN A N 1
ATOM 3078 C CA . GLN A 1 392 ? -9.146 14.580 46.094 1.00 87.56 392 GLN A CA 1
ATOM 3079 C C . GLN A 1 392 ? -8.453 14.613 47.461 1.00 87.56 392 GLN A C 1
ATOM 3081 O O . GLN A 1 392 ? -7.393 15.227 47.594 1.00 87.56 392 GLN A O 1
ATOM 3086 N N . GLU A 1 393 ? -8.999 13.916 48.461 1.00 87.69 393 GLU A N 1
ATOM 3087 C CA . GLU A 1 393 ? -8.380 13.805 49.788 1.00 87.69 393 GLU A CA 1
ATOM 3088 C C . GLU A 1 393 ? -7.039 13.054 49.740 1.00 87.69 393 GLU A C 1
ATOM 3090 O O . GLU A 1 393 ? -6.077 13.462 50.394 1.00 87.69 393 GLU A O 1
ATOM 3095 N N . GLN A 1 394 ? -6.907 12.029 48.889 1.00 82.25 394 GLN A N 1
ATOM 3096 C CA . GLN A 1 394 ? -5.626 11.361 48.635 1.00 82.25 394 GLN A CA 1
ATOM 3097 C C . GLN A 1 394 ? -4.580 12.328 48.055 1.00 82.25 394 GLN A C 1
ATOM 3099 O O . GLN A 1 394 ? -3.421 12.310 48.478 1.00 82.25 394 GLN A O 1
ATOM 3104 N N . GLY A 1 395 ? -4.979 13.185 47.110 1.00 82.25 395 GLY A N 1
ATOM 3105 C CA . GLY A 1 395 ? -4.117 14.225 46.546 1.00 82.25 395 GLY A CA 1
ATOM 3106 C C . GLY A 1 395 ? -3.648 15.229 47.602 1.00 82.25 395 GLY A C 1
ATOM 3107 O O . GLY A 1 395 ? -2.456 15.530 47.675 1.00 82.25 395 GLY A O 1
ATOM 3108 N N . LYS A 1 396 ? -4.554 15.686 48.479 1.00 86.19 396 LYS A N 1
ATOM 3109 C CA . LYS A 1 396 ? -4.219 16.574 49.609 1.00 86.19 396 LYS A CA 1
ATOM 3110 C C . LYS A 1 396 ? -3.263 15.902 50.593 1.00 86.19 396 LYS A C 1
ATOM 3112 O O . LYS A 1 396 ? -2.259 16.497 50.969 1.00 86.19 396 LYS A O 1
ATOM 3117 N N . ARG A 1 397 ? -3.508 14.633 50.933 1.00 82.31 397 ARG A N 1
ATOM 3118 C CA . ARG A 1 397 ? -2.609 13.820 51.762 1.00 82.31 397 ARG A CA 1
ATOM 3119 C C . ARG A 1 397 ? -1.205 13.749 51.160 1.00 82.31 397 ARG A C 1
ATOM 3121 O O . ARG A 1 397 ? -0.229 13.970 51.873 1.00 82.31 397 ARG A O 1
ATOM 3128 N N . GLN A 1 398 ? -1.096 13.443 49.867 1.00 77.69 398 GLN A N 1
ATOM 3129 C CA . GLN A 1 398 ? 0.195 13.373 49.180 1.00 77.69 398 GLN A CA 1
ATOM 3130 C C . GLN A 1 398 ? 0.907 14.730 49.206 1.00 77.69 398 GLN A C 1
ATOM 3132 O O . GLN A 1 398 ? 2.088 14.783 49.530 1.00 77.69 398 GLN A O 1
ATOM 3137 N N . HIS A 1 399 ? 0.172 15.821 48.985 1.00 80.50 399 HIS A N 1
ATOM 3138 C CA . HIS A 1 399 ? 0.696 17.185 49.071 1.00 80.50 399 HIS A CA 1
ATOM 3139 C C . HIS A 1 399 ? 1.228 17.539 50.468 1.00 80.50 399 HIS A C 1
ATOM 3141 O O . HIS A 1 399 ? 2.295 18.142 50.577 1.00 80.50 399 HIS A O 1
ATOM 3147 N N . CYS A 1 400 ? 0.545 17.132 51.545 1.00 79.38 400 CYS A N 1
ATOM 3148 C CA . CYS A 1 400 ? 1.039 17.302 52.918 1.00 79.38 400 CYS A CA 1
ATOM 3149 C C . CYS A 1 400 ? 2.346 16.524 53.150 1.00 79.38 400 CYS A C 1
ATOM 3151 O O . CYS A 1 400 ? 3.291 17.067 53.724 1.00 79.38 400 CYS A O 1
ATOM 3153 N N . PHE A 1 401 ? 2.443 15.282 52.657 1.00 72.31 401 PHE A N 1
ATOM 3154 C CA . PHE A 1 401 ? 3.666 14.475 52.772 1.00 72.31 401 PHE A CA 1
ATOM 3155 C C . PHE A 1 401 ? 4.817 14.990 51.902 1.00 72.31 401 PHE A C 1
ATOM 3157 O O . PHE A 1 401 ? 5.969 14.924 52.329 1.00 72.31 401 PHE A O 1
ATOM 3164 N N . ASP A 1 402 ? 4.526 15.537 50.723 1.00 74.31 402 ASP A N 1
ATOM 3165 C CA . ASP A 1 402 ? 5.527 16.150 49.850 1.00 74.31 402 ASP A CA 1
ATOM 3166 C C . ASP A 1 402 ? 6.057 17.458 50.455 1.00 74.31 402 ASP A C 1
ATOM 3168 O O . ASP A 1 402 ? 7.263 17.692 50.440 1.00 74.31 402 ASP A O 1
ATOM 3172 N N . LYS A 1 403 ? 5.191 18.264 51.086 1.00 69.69 403 LYS A N 1
ATOM 3173 C CA . LYS A 1 403 ? 5.597 19.447 51.866 1.00 69.69 403 LYS A CA 1
ATOM 3174 C C . LYS A 1 403 ? 6.415 19.097 53.109 1.00 69.69 403 LYS A C 1
ATOM 3176 O O . LYS A 1 403 ? 7.325 19.840 53.461 1.00 69.69 403 LYS A O 1
ATOM 3181 N N . ALA A 1 404 ? 6.115 17.974 53.762 1.00 62.78 404 ALA A N 1
ATOM 3182 C CA . ALA A 1 404 ? 6.872 17.492 54.917 1.00 62.78 404 ALA A CA 1
ATOM 3183 C C . ALA A 1 404 ? 8.243 16.888 54.537 1.00 62.78 404 ALA A C 1
ATOM 3185 O O . ALA A 1 404 ? 9.093 16.677 55.404 1.00 62.78 404 ALA A O 1
ATOM 3186 N N . ARG A 1 405 ? 8.484 16.596 53.250 1.00 61.00 405 ARG A N 1
ATOM 3187 C CA . ARG A 1 405 ? 9.717 15.973 52.755 1.00 61.00 405 ARG A CA 1
ATOM 3188 C C . ARG A 1 405 ? 10.737 17.037 52.330 1.00 61.00 405 ARG A C 1
ATOM 3190 O O . ARG A 1 405 ? 10.728 17.525 51.206 1.00 61.00 405 ARG A O 1
ATOM 3197 N N . ILE A 1 406 ? 11.660 17.364 53.232 1.00 52.22 406 ILE A N 1
ATOM 3198 C CA . ILE A 1 406 ? 12.764 18.313 52.993 1.00 52.22 406 ILE A CA 1
ATOM 3199 C C . ILE A 1 406 ? 13.771 17.731 51.959 1.00 52.22 406 ILE A C 1
ATOM 3201 O O . ILE A 1 406 ? 14.120 16.549 52.06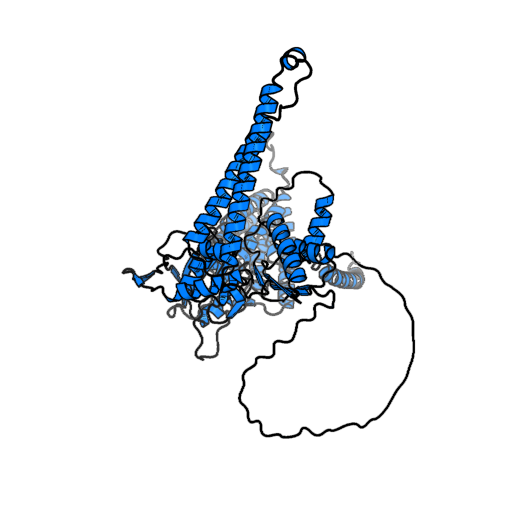4 1.00 52.22 406 ILE A O 1
ATOM 3205 N N . PRO A 1 407 ? 14.270 18.504 50.966 1.00 51.50 407 PRO A N 1
ATOM 3206 C CA . PRO A 1 407 ? 15.337 18.073 50.048 1.00 51.50 407 PRO A CA 1
ATOM 3207 C C . PRO A 1 407 ? 16.706 17.913 50.751 1.00 51.50 407 PRO A C 1
ATOM 3209 O O . PRO A 1 407 ? 16.915 18.465 51.831 1.00 51.50 407 PRO A O 1
ATOM 3212 N N . PRO A 1 408 ? 17.674 17.179 50.160 1.00 46.03 408 PRO A N 1
ATOM 3213 C CA . PRO A 1 408 ? 19.004 17.010 50.746 1.00 46.03 408 PRO A CA 1
ATOM 3214 C C . PRO A 1 408 ? 19.738 18.355 50.872 1.00 46.03 408 PRO A C 1
ATOM 3216 O O . PRO A 1 408 ? 19.865 19.111 49.910 1.00 46.03 408 PRO A O 1
ATOM 3219 N N . ILE A 1 409 ? 20.222 18.635 52.081 1.00 50.47 409 ILE A N 1
ATOM 3220 C CA . ILE A 1 409 ? 20.905 19.874 52.467 1.00 50.47 409 ILE A CA 1
ATOM 3221 C C . ILE A 1 409 ? 22.352 19.864 51.918 1.00 50.47 409 ILE A C 1
ATOM 3223 O O . ILE A 1 409 ? 23.035 18.846 52.065 1.00 50.47 409 ILE A O 1
ATOM 3227 N N . PRO A 1 410 ? 22.869 20.963 51.330 1.00 48.53 410 PRO A N 1
ATOM 3228 C CA . PRO A 1 410 ? 24.284 21.081 50.970 1.00 48.53 410 PRO A CA 1
ATOM 3229 C C . PRO A 1 410 ? 25.189 21.017 52.216 1.00 48.53 410 PRO A C 1
ATOM 3231 O O . PRO A 1 410 ? 24.832 21.564 53.263 1.00 48.53 410 PRO A O 1
ATOM 3234 N N . PRO A 1 411 ? 26.383 20.403 52.146 1.00 38.09 411 PRO A N 1
ATOM 3235 C CA . PRO A 1 411 ? 27.285 20.314 53.292 1.00 38.09 411 PRO A CA 1
ATOM 3236 C C . PRO A 1 411 ? 27.795 21.713 53.683 1.00 38.09 411 PRO A C 1
ATOM 3238 O O . PRO A 1 411 ? 28.679 22.262 53.035 1.00 38.09 411 PRO A O 1
ATOM 3241 N N . GLY A 1 412 ? 27.220 22.305 54.737 1.00 50.75 412 GLY A N 1
ATOM 3242 C CA . GLY A 1 412 ? 27.660 23.598 55.281 1.00 50.75 412 GLY A CA 1
ATOM 3243 C C . GLY A 1 412 ? 26.651 24.348 56.161 1.00 50.75 412 GLY A C 1
ATOM 3244 O O . GLY A 1 412 ? 27.060 25.144 57.000 1.00 50.75 412 GLY A O 1
ATOM 3245 N N . SER A 1 413 ? 25.345 24.082 56.062 1.00 46.72 413 SER A N 1
ATOM 3246 C CA . SER A 1 413 ? 24.311 24.880 56.752 1.00 46.72 413 SER A CA 1
ATOM 3247 C C . SER A 1 413 ? 23.815 24.283 58.081 1.00 46.72 413 SER A C 1
ATOM 3249 O O . SER A 1 413 ? 22.612 24.256 58.343 1.00 46.72 413 SER A O 1
ATOM 3251 N N . ARG A 1 414 ? 24.724 23.812 58.951 1.00 39.31 414 ARG A N 1
ATOM 3252 C CA . ARG A 1 414 ? 24.358 23.233 60.267 1.00 39.31 414 ARG A CA 1
ATOM 3253 C C . ARG A 1 414 ? 23.621 24.218 61.192 1.00 39.31 414 ARG A C 1
ATOM 3255 O O . ARG A 1 414 ? 22.758 23.794 61.945 1.00 39.31 414 ARG A O 1
ATOM 3262 N N . GLN A 1 415 ? 23.867 25.524 61.068 1.00 43.72 415 GLN A N 1
ATOM 3263 C CA . GLN A 1 415 ? 23.237 26.549 61.919 1.00 43.72 415 GLN A CA 1
ATOM 3264 C C . GLN A 1 415 ? 21.791 26.911 61.527 1.00 43.72 415 GLN A C 1
ATOM 3266 O O . GLN A 1 415 ? 21.065 27.472 62.343 1.00 43.72 415 GLN A O 1
ATOM 3271 N N . ALA A 1 416 ? 21.349 26.580 60.307 1.00 44.97 416 ALA A N 1
ATOM 3272 C CA . ALA A 1 416 ? 19.963 26.799 59.875 1.00 44.97 416 ALA A CA 1
ATOM 3273 C C . ALA A 1 416 ? 19.027 25.643 60.279 1.00 44.97 416 ALA A C 1
ATOM 3275 O O . ALA A 1 416 ? 17.816 25.816 60.287 1.00 44.97 416 ALA A O 1
ATOM 3276 N N . TYR A 1 417 ? 19.588 24.481 60.634 1.00 46.84 417 TYR A N 1
ATOM 3277 C CA . TYR A 1 417 ? 18.843 23.265 60.978 1.00 46.84 417 TYR A CA 1
ATOM 3278 C C . TYR A 1 417 ? 18.509 23.164 62.479 1.00 46.84 417 TYR A C 1
ATOM 3280 O O . TYR A 1 417 ? 17.551 22.504 62.863 1.00 46.84 417 TYR A O 1
ATOM 3288 N N . GLU A 1 418 ? 19.269 23.851 63.337 1.00 47.81 418 GLU A N 1
ATOM 3289 C CA . GLU A 1 418 ? 19.041 23.878 64.792 1.00 47.81 418 GLU A CA 1
ATOM 3290 C C . GLU A 1 418 ? 17.931 24.857 65.222 1.00 47.81 418 GLU A C 1
ATOM 3292 O O . GLU A 1 418 ? 17.450 24.786 66.353 1.00 47.81 418 GLU A O 1
ATOM 3297 N N . ARG A 1 419 ? 17.452 25.730 64.320 1.00 50.66 419 ARG A N 1
ATOM 3298 C CA . ARG A 1 419 ? 16.191 26.470 64.508 1.00 50.66 419 ARG A CA 1
ATOM 3299 C C . ARG A 1 419 ? 15.049 25.616 63.977 1.00 50.66 419 ARG A C 1
ATOM 3301 O O . ARG A 1 419 ? 14.727 25.648 62.797 1.00 50.66 419 ARG A O 1
ATOM 3308 N N . GLY A 1 420 ? 14.526 24.788 64.871 1.00 56.03 420 GLY A N 1
ATOM 3309 C CA . GLY A 1 420 ? 13.538 23.768 64.577 1.00 56.03 420 GLY A CA 1
ATOM 3310 C C . GLY A 1 420 ? 12.258 24.273 63.917 1.00 56.03 420 GLY A C 1
ATOM 3311 O O . GLY A 1 420 ? 11.640 25.229 64.367 1.00 56.03 420 GLY A O 1
ATOM 3312 N N . ASP A 1 421 ? 11.820 23.497 62.932 1.00 60.38 421 ASP A N 1
ATOM 3313 C CA . ASP A 1 421 ? 10.443 23.471 62.434 1.00 60.38 421 ASP A CA 1
ATOM 3314 C C . ASP A 1 421 ? 9.832 22.068 62.618 1.00 60.38 421 ASP A C 1
ATOM 3316 O O . ASP A 1 421 ? 8.988 21.599 61.857 1.00 60.38 421 ASP A O 1
ATOM 3320 N N . GLY A 1 422 ? 10.265 21.357 63.670 1.00 57.81 422 GLY A N 1
ATOM 3321 C CA . GLY A 1 422 ? 9.676 20.071 64.059 1.00 57.81 422 GLY A CA 1
ATOM 3322 C C . GLY A 1 422 ? 8.180 20.184 64.377 1.00 57.81 422 GLY A C 1
ATOM 3323 O O . GLY A 1 422 ? 7.440 19.230 64.153 1.00 57.81 422 GLY A O 1
ATOM 3324 N N . ALA A 1 423 ? 7.728 21.362 64.822 1.00 65.69 423 ALA A N 1
ATOM 3325 C CA . ALA A 1 423 ? 6.314 21.671 65.018 1.00 65.69 423 ALA A CA 1
ATOM 3326 C C . ALA A 1 423 ? 5.548 21.731 63.684 1.00 65.69 423 ALA A C 1
ATOM 3328 O O . ALA A 1 423 ? 4.526 21.064 63.554 1.00 65.69 423 ALA A O 1
ATOM 3329 N N . ALA A 1 424 ? 6.076 22.429 62.672 1.00 66.06 424 ALA A N 1
ATOM 3330 C CA . ALA A 1 424 ? 5.460 22.511 61.345 1.00 66.06 424 ALA A CA 1
ATOM 3331 C C . ALA A 1 424 ? 5.440 21.149 60.625 1.00 66.06 424 ALA A C 1
ATOM 3333 O O . ALA A 1 424 ? 4.446 20.775 60.004 1.00 66.06 424 ALA A O 1
ATOM 3334 N N . ALA A 1 425 ? 6.510 20.356 60.753 1.00 66.12 425 ALA A N 1
ATOM 3335 C CA . ALA A 1 425 ? 6.555 18.996 60.212 1.00 66.12 425 ALA A CA 1
ATOM 3336 C C . ALA A 1 425 ? 5.565 18.048 60.918 1.00 66.12 425 ALA A C 1
ATOM 3338 O O . ALA A 1 425 ? 4.968 17.181 60.276 1.00 66.12 425 ALA A O 1
ATOM 3339 N N . HIS A 1 426 ? 5.372 18.211 62.231 1.00 75.69 426 HIS A N 1
ATOM 3340 C CA . HIS A 1 426 ? 4.365 17.467 62.984 1.00 75.69 426 HIS A CA 1
ATOM 3341 C C . HIS A 1 426 ? 2.942 17.877 62.580 1.00 75.69 426 HIS A C 1
ATOM 3343 O O . HIS A 1 426 ? 2.111 17.003 62.350 1.00 75.69 426 HIS A O 1
ATOM 3349 N N . GLU A 1 427 ? 2.678 19.173 62.404 1.00 80.44 427 GLU A N 1
ATOM 3350 C CA . GLU A 1 427 ? 1.379 19.692 61.962 1.00 80.44 427 GLU A CA 1
ATOM 3351 C C . GLU A 1 427 ? 1.002 19.189 60.561 1.00 80.44 427 GLU A C 1
ATOM 3353 O O . GLU A 1 427 ? -0.088 18.647 60.386 1.00 80.44 427 GLU A O 1
ATOM 3358 N N . LEU A 1 428 ? 1.927 19.240 59.594 1.00 78.69 428 LEU A N 1
ATOM 3359 C CA . LEU A 1 428 ? 1.725 18.681 58.248 1.00 78.69 428 LEU A CA 1
ATOM 3360 C C . LEU A 1 428 ? 1.514 17.156 58.265 1.00 78.69 428 LEU A C 1
ATOM 3362 O O . LEU A 1 428 ? 0.784 16.615 57.434 1.00 78.69 428 LEU A O 1
ATOM 3366 N N . SER A 1 429 ? 2.137 16.448 59.213 1.00 76.44 429 SER A N 1
ATOM 3367 C CA . SER A 1 429 ? 1.938 15.006 59.406 1.00 76.44 429 SER A CA 1
ATOM 3368 C C . SER A 1 429 ? 0.552 14.695 59.976 1.00 76.44 429 SER A C 1
ATOM 3370 O O . SER A 1 429 ? -0.133 13.804 59.473 1.00 76.44 429 SER A O 1
ATOM 3372 N N . GLU A 1 430 ? 0.098 15.449 60.982 1.00 85.12 430 GLU A N 1
ATOM 3373 C CA . GLU A 1 430 ? -1.250 15.316 61.544 1.00 85.12 430 GLU A CA 1
ATOM 3374 C C . GLU A 1 430 ? -2.333 15.718 60.530 1.00 85.12 430 GLU A C 1
ATOM 3376 O O . GLU A 1 430 ? -3.341 15.024 60.404 1.00 85.12 430 GLU A O 1
ATOM 3381 N N . GLU A 1 431 ? -2.111 16.766 59.734 1.00 83.81 431 GLU A N 1
ATOM 3382 C CA . GLU A 1 431 ? -2.982 17.145 58.614 1.00 83.81 431 GLU A CA 1
ATOM 3383 C C . GLU A 1 431 ? -3.035 16.037 57.547 1.00 83.81 431 GLU A C 1
ATOM 3385 O O . GLU A 1 431 ? -4.117 15.615 57.132 1.00 83.81 431 GLU A O 1
ATOM 3390 N N . GLY A 1 432 ? -1.883 15.465 57.179 1.00 82.44 432 GLY A N 1
ATOM 3391 C CA . GLY A 1 432 ? -1.809 14.313 56.278 1.00 82.44 432 GLY A CA 1
ATOM 3392 C C . GLY A 1 432 ? -2.549 13.079 56.813 1.00 82.44 432 GLY A C 1
ATOM 3393 O O . GLY A 1 432 ? -3.196 12.363 56.043 1.00 82.44 432 GLY A O 1
ATOM 3394 N N . LYS A 1 433 ? -2.518 12.837 58.132 1.00 85.56 433 LYS A N 1
ATOM 3395 C CA . LYS A 1 433 ? -3.313 11.780 58.781 1.00 85.56 433 LYS A CA 1
ATOM 3396 C C . LYS A 1 433 ? -4.812 12.073 58.724 1.00 85.56 433 LYS A C 1
ATOM 3398 O O . LYS A 1 433 ? -5.568 11.152 58.427 1.00 85.56 433 LYS A O 1
ATOM 3403 N N . ARG A 1 434 ? -5.246 13.322 58.943 1.00 88.69 434 ARG A N 1
ATOM 3404 C CA . ARG A 1 434 ? -6.663 13.724 58.812 1.00 88.69 434 ARG A CA 1
ATOM 3405 C C . ARG A 1 434 ? -7.177 13.523 57.388 1.00 88.69 434 ARG A C 1
ATOM 3407 O O . ARG A 1 434 ? -8.233 12.925 57.211 1.00 88.69 434 ARG A O 1
ATOM 3414 N N . HIS A 1 435 ? -6.411 13.938 56.377 1.00 87.25 435 HIS A N 1
ATOM 3415 C CA . HIS A 1 435 ? -6.753 13.672 54.976 1.00 87.25 435 HIS A CA 1
ATOM 3416 C C . HIS A 1 435 ? -6.772 12.172 54.658 1.00 87.25 435 HIS A C 1
ATOM 3418 O O . HIS A 1 435 ? -7.627 11.718 53.903 1.00 87.25 435 HIS A O 1
ATOM 3424 N N . GLY A 1 436 ? -5.891 11.378 55.277 1.00 82.88 436 GLY A N 1
ATOM 3425 C CA . GLY A 1 436 ? -5.958 9.914 55.213 1.00 82.88 436 GLY A CA 1
ATOM 3426 C C . GLY A 1 436 ? -7.263 9.352 55.779 1.00 82.88 436 GLY A C 1
ATOM 3427 O O . GLY A 1 436 ? -7.923 8.569 55.108 1.00 82.88 436 GLY A O 1
ATOM 3428 N N . GLN A 1 437 ? -7.680 9.810 56.961 1.00 90.12 437 GLN A N 1
ATOM 3429 C CA . GLN A 1 437 ? -8.942 9.388 57.577 1.00 90.12 437 GLN A CA 1
ATOM 3430 C C . GLN A 1 437 ? -10.164 9.790 56.740 1.00 90.12 437 GLN A C 1
ATOM 3432 O O . GLN A 1 437 ? -11.082 8.990 56.592 1.00 90.12 437 GLN A O 1
ATOM 3437 N N . LEU A 1 438 ? -10.184 10.999 56.168 1.00 88.56 438 LEU A N 1
ATOM 3438 C CA . LEU A 1 438 ? -11.270 11.454 55.289 1.00 88.56 438 LEU A CA 1
ATOM 3439 C C . LEU A 1 438 ? -11.320 10.662 53.978 1.00 88.56 438 LEU A C 1
ATOM 3441 O O . LEU A 1 438 ? -12.397 10.266 53.540 1.00 88.56 438 LEU A O 1
ATOM 3445 N N . MET A 1 439 ? -10.162 10.380 53.375 1.00 87.50 439 MET A N 1
ATOM 3446 C CA . MET A 1 439 ? -10.056 9.500 52.210 1.00 87.50 439 MET A CA 1
ATOM 3447 C C . MET A 1 439 ? -10.634 8.111 52.517 1.00 87.50 439 MET A C 1
ATOM 3449 O O . MET A 1 439 ? -11.425 7.594 51.728 1.00 87.50 439 MET A O 1
ATOM 3453 N N . ASP A 1 440 ? -10.274 7.522 53.661 1.00 84.38 440 ASP A N 1
ATOM 3454 C CA . ASP A 1 440 ? -10.788 6.217 54.089 1.00 84.38 440 ASP A CA 1
ATOM 3455 C C . ASP A 1 440 ? -12.306 6.268 54.347 1.00 84.38 440 ASP A C 1
ATOM 3457 O O . ASP A 1 440 ? -13.025 5.352 53.951 1.00 84.38 440 ASP A O 1
ATOM 3461 N N . GLN A 1 441 ? -12.823 7.358 54.928 1.00 90.75 441 GLN A N 1
ATOM 3462 C CA . GLN A 1 441 ? -14.265 7.567 55.124 1.00 90.75 441 GLN A CA 1
ATOM 3463 C C . GLN A 1 441 ? -15.031 7.644 53.799 1.00 90.75 441 GLN A C 1
ATOM 3465 O O . GLN A 1 441 ? -16.058 6.981 53.664 1.00 90.75 441 GLN A O 1
ATOM 3470 N N . TYR A 1 442 ? -14.547 8.411 52.817 1.00 90.12 442 TYR A N 1
ATOM 3471 C CA . TYR A 1 442 ? -15.204 8.512 51.510 1.00 90.12 442 TYR A CA 1
ATOM 3472 C C . TYR A 1 442 ? -15.120 7.208 50.714 1.00 90.12 442 TYR A C 1
ATOM 3474 O O . TYR A 1 442 ? -16.110 6.811 50.103 1.00 90.12 442 TYR A O 1
ATOM 3482 N N . ASN A 1 443 ? -13.985 6.499 50.762 1.00 86.06 443 ASN A N 1
ATOM 3483 C CA . ASN A 1 443 ? -13.878 5.168 50.156 1.00 86.06 443 ASN A CA 1
ATOM 3484 C C . ASN A 1 443 ? -14.851 4.179 50.802 1.00 86.06 443 ASN A C 1
ATOM 3486 O O . ASN A 1 443 ? -15.537 3.457 50.086 1.00 86.06 443 ASN A O 1
ATOM 3490 N N . LYS A 1 444 ? -14.980 4.201 52.134 1.00 87.88 444 LYS A N 1
ATOM 3491 C CA . LYS A 1 444 ? -15.954 3.371 52.846 1.00 87.88 444 LYS A CA 1
ATOM 3492 C C . LYS A 1 444 ? -17.393 3.708 52.452 1.00 87.88 444 LYS A C 1
ATOM 3494 O O . LYS A 1 444 ? -18.159 2.804 52.153 1.00 87.88 444 LYS A O 1
ATOM 3499 N N . GLN A 1 445 ? -17.748 4.992 52.376 1.00 90.00 445 GLN A N 1
ATOM 3500 C CA . GLN A 1 445 ? -19.077 5.414 51.917 1.00 90.00 445 GLN A CA 1
ATOM 3501 C C . GLN A 1 445 ? -19.362 4.955 50.481 1.00 90.00 445 GLN A C 1
ATOM 3503 O O . GLN A 1 445 ? -20.453 4.458 50.216 1.00 90.00 445 GLN A O 1
ATOM 3508 N N . ALA A 1 446 ? -18.389 5.080 49.571 1.00 86.06 446 ALA A N 1
ATOM 3509 C CA . ALA A 1 446 ? -18.519 4.599 48.196 1.00 86.06 446 ALA A CA 1
ATOM 3510 C C . ALA A 1 446 ? -18.706 3.075 48.144 1.00 86.06 446 ALA A C 1
ATOM 3512 O O . ALA A 1 446 ? -19.588 2.595 47.435 1.00 86.06 446 ALA A O 1
ATOM 3513 N N . SER A 1 447 ? -17.905 2.338 48.921 1.00 86.88 447 SER A N 1
ATOM 3514 C CA . SER A 1 447 ? -17.957 0.877 49.053 1.00 86.88 447 SER A CA 1
ATOM 3515 C C . SER A 1 447 ? -19.302 0.392 49.588 1.00 86.88 447 SER A C 1
ATOM 3517 O O . SER A 1 447 ? -19.913 -0.509 49.017 1.00 86.88 447 SER A O 1
ATOM 3519 N N . ASP A 1 448 ? -19.796 1.001 50.666 1.00 88.00 448 ASP A N 1
ATOM 3520 C CA . ASP A 1 448 ? -21.081 0.646 51.271 1.00 88.00 448 ASP A CA 1
ATOM 3521 C C . ASP A 1 448 ? -22.244 0.971 50.320 1.00 88.00 448 ASP A C 1
ATOM 3523 O O . ASP A 1 448 ? -23.210 0.211 50.227 1.00 88.00 448 ASP A O 1
ATOM 3527 N N . TYR A 1 449 ? -22.138 2.081 49.580 1.00 87.31 449 TYR A N 1
ATOM 3528 C CA . TYR A 1 449 ? -23.131 2.486 48.591 1.00 87.31 449 TYR A CA 1
ATOM 3529 C C . TYR A 1 449 ? -23.225 1.479 47.440 1.00 87.31 449 TYR A C 1
ATOM 3531 O O . TYR A 1 449 ? -24.302 0.929 47.210 1.00 87.31 449 TYR A O 1
ATOM 3539 N N . ILE A 1 450 ? -22.106 1.175 46.768 1.00 83.88 450 ILE A N 1
ATOM 3540 C CA . ILE A 1 450 ? -22.091 0.220 45.648 1.00 83.88 450 ILE A CA 1
ATOM 3541 C C . ILE A 1 450 ? -22.475 -1.189 46.104 1.00 83.88 450 ILE A C 1
ATOM 3543 O O . ILE A 1 450 ? -23.232 -1.871 45.414 1.00 83.88 450 ILE A O 1
ATOM 3547 N N . PHE A 1 451 ? -22.040 -1.607 47.301 1.00 87.06 451 PHE A N 1
ATOM 3548 C CA . PHE A 1 451 ? -22.419 -2.899 47.867 1.00 87.06 451 PHE A CA 1
ATOM 3549 C C . PHE A 1 451 ? -23.930 -3.009 48.039 1.00 87.06 451 PHE A C 1
ATOM 3551 O O . PHE A 1 451 ? -24.532 -3.994 47.614 1.00 87.06 451 PHE A O 1
ATOM 3558 N N . ARG A 1 452 ? -24.545 -1.991 48.650 1.00 87.50 452 ARG A N 1
ATOM 3559 C CA . ARG A 1 452 ? -25.983 -1.963 48.911 1.00 87.50 452 ARG A CA 1
ATOM 3560 C C . ARG A 1 452 ? -26.788 -1.934 47.618 1.00 87.50 452 ARG A C 1
ATOM 3562 O O . ARG A 1 452 ? -27.799 -2.621 47.538 1.00 87.50 452 ARG A O 1
ATOM 3569 N N . GLU A 1 453 ? -26.351 -1.158 46.631 1.00 85.44 453 GLU A N 1
ATOM 3570 C CA . GLU A 1 453 ? -27.020 -1.085 45.331 1.00 85.44 453 GLU A CA 1
ATOM 3571 C C . GLU A 1 453 ? -26.917 -2.412 44.568 1.00 85.44 453 GLU A C 1
ATOM 3573 O O . GLU A 1 453 ? -27.924 -2.892 44.049 1.00 85.44 453 GLU A O 1
ATOM 3578 N N . ASN A 1 454 ? -25.744 -3.050 44.527 1.00 82.25 454 ASN A N 1
ATOM 3579 C CA . ASN A 1 454 ? -25.573 -4.321 43.814 1.00 82.25 454 ASN A CA 1
ATOM 3580 C C . ASN A 1 454 ? -26.258 -5.499 44.533 1.00 82.25 454 AS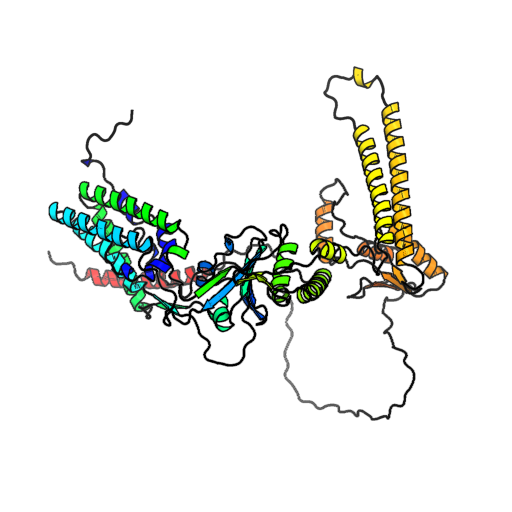N A C 1
ATOM 3582 O O . ASN A 1 454 ? -26.776 -6.392 43.872 1.00 82.25 454 ASN A O 1
ATOM 3586 N N . ASN A 1 455 ? -26.335 -5.477 45.869 1.00 84.62 455 ASN A N 1
ATOM 3587 C CA . ASN A 1 455 ? -26.913 -6.555 46.686 1.00 84.62 455 ASN A CA 1
ATOM 3588 C C . ASN A 1 455 ? -28.325 -6.235 47.220 1.00 84.62 455 ASN A C 1
ATOM 3590 O O . ASN A 1 455 ? -28.766 -6.813 48.216 1.00 84.62 455 ASN A O 1
ATOM 3594 N N . ALA A 1 456 ? -29.042 -5.294 46.598 1.00 83.88 456 ALA A N 1
ATOM 3595 C CA . ALA A 1 456 ? -30.410 -4.956 46.985 1.00 83.88 456 ALA A CA 1
ATOM 3596 C C . ALA A 1 456 ? -31.367 -6.153 46.810 1.00 83.88 456 ALA A C 1
ATOM 3598 O O . ALA A 1 456 ? -31.192 -6.995 45.925 1.00 83.88 456 ALA A O 1
ATOM 3599 N N . VAL A 1 457 ? -32.417 -6.212 47.640 1.00 76.31 457 VAL A N 1
ATOM 3600 C CA . VAL A 1 457 ? -33.414 -7.297 47.613 1.00 76.31 457 VAL A CA 1
ATOM 3601 C C . VAL A 1 457 ? -34.034 -7.404 46.215 1.00 76.31 457 VAL A C 1
ATOM 3603 O O . VAL A 1 457 ? -34.636 -6.449 45.728 1.00 76.31 457 VAL A O 1
ATOM 3606 N N . GLY A 1 458 ? -33.886 -8.570 45.580 1.00 73.94 458 GLY A N 1
ATOM 3607 C CA . GLY A 1 458 ? -34.378 -8.844 44.226 1.00 73.94 458 GLY A CA 1
ATOM 3608 C C . GLY A 1 458 ? -33.354 -8.659 43.100 1.00 73.94 458 GLY A C 1
ATOM 3609 O O . GLY A 1 458 ? -33.691 -8.962 41.959 1.00 73.94 458 GLY A O 1
ATOM 3610 N N . ARG A 1 459 ? -32.125 -8.198 43.386 1.00 74.19 459 ARG A N 1
ATOM 3611 C CA . ARG A 1 459 ? -31.026 -8.137 42.397 1.00 74.19 459 ARG A CA 1
ATOM 3612 C C . ARG A 1 459 ? -30.127 -9.371 42.407 1.00 74.19 459 ARG A C 1
ATOM 3614 O O . ARG A 1 459 ? -29.709 -9.825 41.348 1.00 74.19 459 ARG A O 1
ATOM 3621 N N . VAL A 1 460 ? -29.877 -9.931 43.587 1.00 78.00 460 VAL A N 1
ATOM 3622 C CA . VAL A 1 460 ? -29.091 -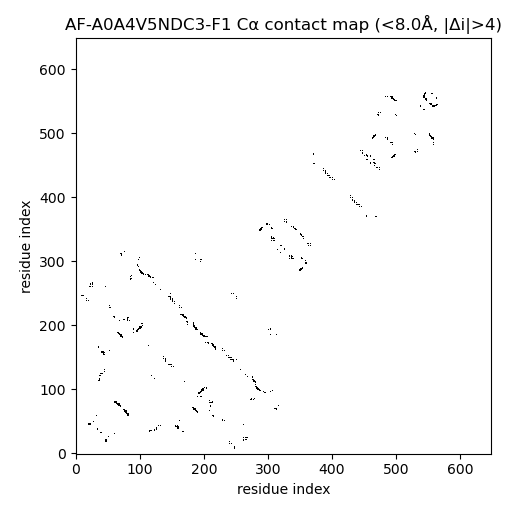11.156 43.782 1.00 78.00 460 VAL A CA 1
ATOM 3623 C C . VAL A 1 460 ? -29.880 -12.169 44.607 1.00 78.00 460 VAL A C 1
ATOM 3625 O O . VAL A 1 460 ? -30.689 -11.791 45.460 1.00 78.00 460 VAL A O 1
ATOM 3628 N N . ASP A 1 461 ? -29.644 -13.454 44.348 1.00 78.06 461 ASP A N 1
ATOM 3629 C CA . ASP A 1 461 ? -30.207 -14.547 45.139 1.00 78.06 461 ASP A CA 1
ATOM 3630 C C . ASP A 1 461 ? -29.626 -14.540 46.568 1.00 78.06 461 ASP A C 1
ATOM 3632 O O . ASP A 1 461 ? -28.533 -14.027 46.814 1.00 78.06 461 ASP A O 1
ATOM 3636 N N . GLY A 1 462 ? -30.349 -15.093 47.549 1.00 75.31 462 GLY A N 1
ATOM 3637 C CA . GLY A 1 462 ? -29.954 -15.023 48.970 1.00 75.31 462 GLY A CA 1
ATOM 3638 C C . GLY A 1 462 ? -28.644 -15.753 49.319 1.00 75.31 462 GLY A C 1
ATOM 3639 O O . GLY A 1 462 ? -28.028 -15.491 50.356 1.00 75.31 462 GLY A O 1
ATOM 3640 N N . ASP A 1 463 ? -28.206 -16.653 48.448 1.00 81.38 463 ASP A N 1
ATOM 3641 C CA . ASP A 1 463 ? -26.941 -17.388 48.480 1.00 81.38 463 ASP A CA 1
ATOM 3642 C C . ASP A 1 463 ? -25.839 -16.722 47.634 1.00 81.38 463 ASP A C 1
ATOM 3644 O O . ASP A 1 463 ? -24.748 -17.275 47.512 1.00 81.38 463 ASP A O 1
ATOM 3648 N N . THR A 1 464 ? -26.096 -15.536 47.074 1.00 82.81 464 THR A N 1
ATOM 3649 C CA . THR A 1 464 ? -25.187 -14.818 46.180 1.00 82.81 464 THR A CA 1
ATOM 3650 C C . THR A 1 464 ? -24.720 -13.497 46.797 1.00 82.81 464 THR A C 1
ATOM 3652 O O . THR A 1 464 ? -25.468 -12.812 47.493 1.00 82.81 464 THR A O 1
ATOM 3655 N N . ILE A 1 465 ? -23.461 -13.131 46.555 1.00 87.31 465 ILE A N 1
ATOM 3656 C CA . ILE A 1 465 ? -22.887 -11.837 46.930 1.00 87.31 465 ILE A CA 1
ATOM 3657 C C . ILE A 1 465 ? -22.172 -11.196 45.739 1.00 87.31 465 ILE A C 1
ATOM 3659 O O . ILE A 1 465 ? -21.328 -11.824 45.096 1.00 87.31 465 ILE A O 1
ATOM 3663 N N . ASP A 1 466 ? -22.498 -9.937 45.458 1.00 84.56 466 ASP A N 1
ATOM 3664 C CA . ASP A 1 466 ? -21.888 -9.151 44.390 1.00 84.56 466 ASP A CA 1
ATOM 3665 C C . ASP A 1 466 ? -20.824 -8.187 44.927 1.00 84.56 466 ASP A C 1
ATOM 3667 O O . ASP A 1 466 ? -21.106 -7.326 45.765 1.00 84.56 466 ASP A O 1
ATOM 3671 N N . LEU A 1 467 ? -19.591 -8.356 44.439 1.00 84.19 467 LEU A N 1
ATOM 3672 C CA . LEU A 1 467 ? -18.421 -7.558 44.804 1.00 84.19 467 LEU A CA 1
ATOM 3673 C C . LEU A 1 467 ? -17.924 -6.666 43.646 1.00 84.19 467 LEU A C 1
ATOM 3675 O O . LEU A 1 467 ? -16.816 -6.127 43.722 1.00 84.19 467 LEU A O 1
ATOM 3679 N N . HIS A 1 468 ? -18.700 -6.495 42.570 1.00 79.00 468 HIS A N 1
ATOM 3680 C CA . HIS A 1 468 ? -18.372 -5.558 41.492 1.00 79.00 468 HIS A CA 1
ATOM 3681 C C . HIS A 1 468 ? -18.312 -4.115 42.011 1.00 79.00 468 HIS A C 1
ATOM 3683 O O . HIS A 1 468 ? -19.051 -3.721 42.913 1.00 79.00 468 HIS A O 1
ATOM 3689 N N . GLY A 1 469 ? -17.381 -3.332 41.462 1.00 75.06 469 GLY A N 1
ATOM 3690 C CA . GLY A 1 469 ? -17.130 -1.949 41.883 1.00 75.06 469 GLY A CA 1
ATOM 3691 C C . GLY A 1 469 ? -16.322 -1.794 43.181 1.00 75.06 469 GLY A C 1
ATOM 3692 O O . GLY A 1 469 ? -15.878 -0.685 43.484 1.00 75.06 469 GLY A O 1
ATOM 3693 N N . GLN A 1 470 ? -16.043 -2.879 43.915 1.00 82.06 470 GLN A N 1
ATOM 3694 C CA . GLN A 1 470 ? -15.248 -2.815 45.145 1.00 82.06 470 GLN A CA 1
ATOM 3695 C C . GLN A 1 470 ? -13.739 -2.757 44.900 1.00 82.06 470 GLN A C 1
ATOM 3697 O O . GLN A 1 470 ? -13.207 -3.326 43.945 1.00 82.06 470 GLN A O 1
ATOM 3702 N N . TYR A 1 471 ? -13.003 -2.098 45.795 1.00 81.81 471 TYR A N 1
ATOM 3703 C CA . TYR A 1 471 ? -11.549 -2.239 45.856 1.00 81.81 471 TYR A CA 1
ATOM 3704 C C . TYR A 1 471 ? -11.163 -3.534 46.574 1.00 81.81 471 TYR A C 1
ATOM 3706 O O . TYR A 1 471 ? -11.932 -4.110 47.330 1.00 81.81 471 TYR A O 1
ATOM 3714 N N . VAL A 1 472 ? -9.930 -3.999 46.355 1.00 76.44 472 VAL A N 1
ATOM 3715 C CA . VAL A 1 472 ? -9.461 -5.313 46.837 1.00 76.44 472 VAL A CA 1
ATOM 3716 C C . VAL A 1 472 ? -9.640 -5.490 48.348 1.00 76.44 472 VAL A C 1
ATOM 3718 O O . VAL A 1 472 ? -10.138 -6.524 48.770 1.00 76.44 472 VAL A O 1
ATOM 3721 N N . LYS A 1 473 ? -9.262 -4.480 49.145 1.00 79.31 473 LYS A N 1
ATOM 3722 C CA . LYS A 1 473 ? -9.402 -4.527 50.610 1.00 79.31 473 LYS A CA 1
ATOM 3723 C C . LYS A 1 473 ? -10.865 -4.527 51.056 1.00 79.31 473 LYS A C 1
ATOM 3725 O O . LYS A 1 473 ? -11.225 -5.262 51.961 1.00 79.31 473 LYS A O 1
ATOM 3730 N N . GLU A 1 474 ? -11.697 -3.728 50.392 1.00 83.88 474 GLU A N 1
ATOM 3731 C CA . GLU A 1 474 ? -13.134 -3.633 50.673 1.00 83.88 474 GLU A CA 1
ATOM 3732 C C . GLU A 1 474 ? -13.817 -4.980 50.383 1.00 83.88 474 GLU A C 1
ATOM 3734 O O . GLU A 1 474 ? -14.541 -5.515 51.217 1.00 83.88 474 GLU A O 1
ATOM 3739 N N . ALA A 1 475 ? -13.512 -5.579 49.227 1.00 83.19 475 ALA A N 1
ATOM 3740 C CA . ALA A 1 475 ? -14.029 -6.883 48.826 1.00 83.19 475 ALA A CA 1
ATOM 3741 C C . ALA A 1 475 ? -13.603 -8.013 49.781 1.00 83.19 475 ALA A C 1
ATOM 3743 O O . ALA A 1 475 ? -14.401 -8.903 50.058 1.00 83.19 475 ALA A O 1
ATOM 3744 N N . GLU A 1 476 ? -12.367 -7.974 50.286 1.00 83.50 476 GLU A N 1
ATOM 3745 C CA . GLU A 1 476 ? -11.845 -8.927 51.272 1.00 83.50 476 GLU A CA 1
ATOM 3746 C C . GLU A 1 476 ? -12.617 -8.865 52.593 1.00 83.50 476 GLU A C 1
ATOM 3748 O O . GLU A 1 476 ? -13.143 -9.883 53.044 1.00 83.50 476 GLU A O 1
ATOM 3753 N N . GLU A 1 477 ? -12.761 -7.667 53.167 1.00 84.00 477 GLU A N 1
ATOM 3754 C CA . GLU A 1 477 ? -13.482 -7.468 54.428 1.00 84.00 477 GLU A CA 1
ATOM 3755 C C . GLU A 1 477 ? -14.950 -7.908 54.320 1.00 84.00 477 GLU A C 1
ATOM 3757 O O . GLU A 1 477 ? -15.467 -8.597 55.205 1.00 84.00 477 GLU A O 1
ATOM 3762 N N . ILE A 1 478 ? -15.617 -7.551 53.218 1.00 86.56 478 ILE A N 1
ATOM 3763 C CA . ILE A 1 478 ? -17.017 -7.905 52.957 1.00 86.56 478 ILE A CA 1
ATOM 3764 C C . ILE A 1 478 ? -17.176 -9.423 52.776 1.00 86.56 478 ILE A C 1
ATOM 3766 O O . ILE A 1 478 ? -18.090 -10.029 53.347 1.00 86.56 478 ILE A O 1
ATOM 3770 N N . LEU A 1 479 ? -16.290 -10.057 52.001 1.00 86.50 479 LEU A N 1
ATOM 3771 C CA . LEU A 1 479 ? -16.365 -11.490 51.727 1.00 86.50 479 LEU A CA 1
ATOM 3772 C C . LEU A 1 479 ? -16.130 -12.321 52.992 1.00 86.50 479 LEU A C 1
ATOM 3774 O O . LEU A 1 479 ? -16.898 -13.247 53.260 1.00 86.50 479 LEU A O 1
ATOM 3778 N N . GLU A 1 480 ? -15.116 -11.987 53.794 1.00 85.56 480 GLU A N 1
ATOM 3779 C CA . GLU A 1 480 ? -14.854 -12.685 55.056 1.00 85.56 480 GLU A CA 1
ATOM 3780 C C . GLU A 1 480 ? -16.055 -12.622 56.003 1.00 85.56 480 GLU A C 1
ATOM 3782 O O . GLU A 1 480 ? -16.445 -13.635 56.595 1.00 85.56 480 GLU A O 1
ATOM 3787 N N . GLN A 1 481 ? -16.673 -11.444 56.134 1.00 86.94 481 GLN A N 1
ATOM 3788 C CA . GLN A 1 481 ? -17.862 -11.267 56.966 1.00 86.94 481 GLN A CA 1
ATOM 3789 C C . GLN A 1 481 ? -19.031 -12.118 56.459 1.00 86.94 481 GLN A C 1
ATOM 3791 O O . GLN A 1 481 ? -19.686 -12.797 57.259 1.00 86.94 481 GLN A O 1
ATOM 3796 N N . ARG A 1 482 ? -19.267 -12.149 55.139 1.00 87.31 482 ARG A N 1
ATOM 3797 C CA . ARG A 1 482 ? -20.344 -12.954 54.544 1.00 87.31 482 ARG A CA 1
ATOM 3798 C C . ARG A 1 482 ? -20.118 -14.449 54.732 1.00 87.31 482 ARG A C 1
ATOM 3800 O O . ARG A 1 482 ? -21.083 -15.146 55.047 1.00 87.31 482 ARG A O 1
ATOM 3807 N N . ILE A 1 483 ? -18.884 -14.932 54.570 1.00 84.94 483 ILE A N 1
ATOM 3808 C CA . ILE A 1 483 ? -18.526 -16.344 54.771 1.00 84.94 483 ILE A CA 1
ATOM 3809 C C . ILE A 1 483 ? -18.770 -16.750 56.227 1.00 84.94 483 ILE A C 1
ATOM 3811 O O . ILE A 1 483 ? -19.439 -17.753 56.475 1.00 84.94 483 ILE A O 1
ATOM 3815 N N . ARG A 1 484 ? -18.309 -15.951 57.198 1.00 86.19 484 ARG A N 1
ATOM 3816 C CA . ARG A 1 484 ? -18.536 -16.233 58.628 1.00 86.19 484 ARG A CA 1
ATOM 3817 C C . ARG A 1 484 ? -20.023 -16.261 58.971 1.00 86.19 484 ARG A C 1
ATOM 3819 O O . ARG A 1 484 ? -20.473 -17.162 59.675 1.00 86.19 484 ARG A O 1
ATOM 3826 N N . TYR A 1 485 ? -20.796 -15.311 58.446 1.00 85.94 485 TYR A N 1
ATOM 3827 C CA . TYR A 1 485 ? -22.247 -15.284 58.624 1.00 85.94 485 TYR A CA 1
ATOM 3828 C C . TYR A 1 485 ? -22.930 -16.512 57.998 1.00 85.94 485 TYR A C 1
ATOM 3830 O O . TYR A 1 485 ? -23.799 -17.127 58.617 1.00 85.94 485 TYR A O 1
ATOM 3838 N N . ALA A 1 486 ? -22.511 -16.913 56.795 1.00 83.88 486 ALA A N 1
ATOM 3839 C CA . ALA A 1 486 ? -23.034 -18.088 56.101 1.00 83.88 486 ALA A CA 1
ATOM 3840 C C . ALA A 1 486 ? -22.767 -19.383 56.891 1.00 83.88 486 ALA A C 1
ATOM 3842 O O . ALA A 1 486 ? -23.669 -20.198 57.073 1.00 83.88 486 ALA A O 1
ATOM 3843 N N . GLN A 1 487 ? -21.558 -19.529 57.441 1.00 82.69 487 GLN A N 1
ATOM 3844 C CA . GLN A 1 487 ? -21.189 -20.658 58.299 1.00 82.69 487 GLN A CA 1
ATOM 3845 C C . GLN A 1 487 ? -22.012 -20.692 59.595 1.00 82.69 487 GLN A C 1
ATOM 3847 O O . GLN A 1 487 ? -22.499 -21.750 59.985 1.00 82.69 487 GLN A O 1
ATOM 3852 N N . GLN A 1 488 ? -22.221 -19.541 60.245 1.00 84.94 488 GLN A N 1
ATOM 3853 C CA . GLN A 1 488 ? -23.022 -19.446 61.475 1.00 84.94 488 GLN A CA 1
ATOM 3854 C C . GLN A 1 488 ? -24.506 -19.766 61.256 1.00 84.94 488 GLN A C 1
ATOM 3856 O O . GLN A 1 488 ? -25.164 -20.287 62.153 1.00 84.94 488 GLN A O 1
ATOM 3861 N N . THR A 1 489 ? -25.032 -19.460 60.072 1.00 84.44 489 THR A N 1
ATOM 3862 C CA . THR A 1 489 ? -26.440 -19.685 59.707 1.00 84.44 489 THR A CA 1
ATOM 3863 C C . THR A 1 489 ? -26.689 -21.049 59.058 1.00 84.44 489 THR A C 1
ATOM 3865 O O . THR A 1 489 ? -27.824 -21.354 58.701 1.00 84.44 489 THR A O 1
ATOM 3868 N N . GLY A 1 490 ? -25.656 -21.891 58.936 1.00 80.69 490 GLY A N 1
ATOM 3869 C CA . GLY A 1 490 ? -25.765 -23.244 58.387 1.00 80.69 490 GLY A CA 1
ATOM 3870 C C . GLY A 1 490 ? -25.926 -23.302 56.864 1.00 80.69 490 GLY A C 1
ATOM 3871 O O . GLY A 1 490 ? -26.412 -24.307 56.346 1.00 80.69 490 GLY A O 1
ATOM 3872 N N . GLN A 1 491 ? -25.541 -22.250 56.133 1.00 83.44 491 GLN A N 1
ATOM 3873 C CA . GLN A 1 491 ? -25.530 -22.267 54.668 1.00 83.44 491 GLN A CA 1
ATOM 3874 C C . GLN A 1 491 ? -24.445 -23.223 54.159 1.00 83.44 491 GLN A C 1
ATOM 3876 O O . GLN A 1 491 ? -23.330 -23.259 54.678 1.00 83.44 491 GLN A O 1
ATOM 3881 N N . THR A 1 492 ? -24.766 -24.001 53.126 1.00 81.62 492 THR A N 1
ATOM 3882 C CA . THR A 1 492 ? -23.854 -25.017 52.579 1.00 81.62 492 THR A CA 1
ATOM 3883 C C . THR A 1 492 ? -22.906 -24.461 51.518 1.00 81.62 492 THR A C 1
ATOM 3885 O O . THR A 1 492 ? -21.814 -24.996 51.329 1.00 81.62 492 THR A O 1
ATOM 3888 N N . HIS A 1 493 ? -23.298 -23.380 50.844 1.00 83.25 493 HIS A N 1
ATOM 3889 C CA . HIS A 1 493 ? -22.554 -22.779 49.743 1.00 83.25 493 HIS A CA 1
ATOM 3890 C C . HIS A 1 493 ? -22.795 -21.269 49.639 1.00 83.25 493 HIS A C 1
ATOM 3892 O O . HIS A 1 493 ? -23.734 -20.740 50.234 1.00 83.25 493 HIS A O 1
ATOM 3898 N N . LEU A 1 494 ? -21.918 -20.592 48.895 1.00 86.12 494 LEU A N 1
ATOM 3899 C CA . LEU A 1 494 ? -22.008 -19.170 48.572 1.00 86.12 494 LEU A CA 1
ATOM 3900 C C . LEU A 1 494 ? -21.568 -18.943 47.120 1.00 86.12 494 LEU A C 1
ATOM 3902 O O . LEU A 1 494 ? -20.495 -19.400 46.721 1.00 86.12 494 LEU A O 1
ATOM 3906 N N . HIS A 1 495 ? -22.363 -18.206 46.352 1.00 83.12 495 HIS A N 1
ATOM 3907 C CA . HIS A 1 495 ? -21.997 -17.713 45.029 1.00 83.12 495 HIS A CA 1
ATOM 3908 C C . HIS A 1 495 ? -21.418 -16.298 45.142 1.00 83.12 495 HIS A C 1
ATOM 3910 O O . HIS A 1 495 ? -22.021 -15.413 45.740 1.00 83.12 495 HIS A O 1
ATOM 3916 N N . VAL A 1 496 ? -20.244 -16.058 44.563 1.00 81.38 496 VAL A N 1
ATOM 3917 C CA . VAL A 1 496 ? -19.591 -14.741 44.550 1.00 81.38 496 VAL A CA 1
ATOM 3918 C C . VAL A 1 496 ? -19.510 -14.240 43.113 1.00 81.38 496 VAL A C 1
ATOM 3920 O O . VAL A 1 496 ? -18.904 -14.899 42.267 1.00 81.38 496 VAL A O 1
ATOM 3923 N N . LEU A 1 497 ? -20.102 -13.079 42.838 1.00 76.31 497 LEU A N 1
ATOM 3924 C CA . LEU A 1 497 ? -19.983 -12.379 41.559 1.00 76.31 497 LEU A CA 1
ATOM 3925 C C . LEU A 1 497 ? -18.747 -11.473 41.607 1.00 76.31 497 LEU A C 1
ATOM 3927 O O . LEU A 1 497 ? -18.655 -10.563 42.433 1.00 76.31 497 LEU A O 1
ATOM 3931 N N . VAL A 1 498 ? -17.791 -11.734 40.718 1.00 69.50 498 VAL A N 1
ATOM 3932 C CA . VAL A 1 498 ? -16.566 -10.950 40.536 1.00 69.50 498 VAL A CA 1
ATOM 3933 C C . VAL A 1 498 ? -16.359 -10.631 39.055 1.00 69.50 498 VAL A C 1
ATOM 3935 O O . VAL A 1 498 ? -16.696 -11.452 38.199 1.00 69.50 498 VAL A O 1
ATOM 3938 N N . PRO A 1 499 ? -15.727 -9.495 38.717 1.00 59.44 499 PRO A N 1
ATOM 3939 C CA . PRO A 1 499 ? -15.466 -9.161 37.325 1.00 59.44 499 PRO A CA 1
ATOM 3940 C C . PRO A 1 499 ? -14.570 -10.213 36.667 1.00 59.44 499 PRO A C 1
ATOM 3942 O O . PRO A 1 499 ? -13.614 -10.722 37.270 1.00 59.44 499 PRO A O 1
ATOM 3945 N N . ALA A 1 500 ? -14.879 -10.552 35.413 1.00 52.28 500 ALA A N 1
ATOM 3946 C CA . ALA A 1 500 ? -14.147 -11.547 34.641 1.00 52.28 500 ALA A CA 1
ATOM 3947 C C . ALA A 1 500 ? -12.673 -11.127 34.472 1.00 52.28 500 ALA A C 1
ATOM 3949 O O . ALA A 1 500 ? -12.315 -10.289 33.648 1.00 52.28 500 ALA A O 1
ATOM 3950 N N . SER A 1 501 ? -11.790 -11.704 35.290 1.00 51.44 501 SER A N 1
ATOM 3951 C CA . SER A 1 501 ? -10.360 -11.393 35.263 1.00 51.44 501 SER A CA 1
ATOM 3952 C C . SER A 1 501 ? -9.655 -12.036 34.065 1.00 51.44 501 SER A C 1
ATOM 3954 O O . SER A 1 501 ? -9.845 -13.217 33.761 1.00 51.44 501 SER A O 1
ATOM 3956 N N . ILE A 1 502 ? -8.767 -11.260 33.437 1.00 44.22 502 ILE A N 1
ATOM 3957 C CA . ILE A 1 502 ? -7.808 -11.710 32.425 1.00 44.22 502 ILE A CA 1
ATOM 3958 C C . ILE A 1 502 ? -6.949 -12.848 33.007 1.00 44.22 502 ILE A C 1
ATOM 3960 O O . ILE A 1 502 ? -6.242 -12.685 33.997 1.00 44.22 502 ILE A O 1
ATOM 3964 N N . THR A 1 503 ? -7.025 -14.008 32.357 1.00 38.91 503 THR A N 1
ATOM 3965 C CA . THR A 1 503 ? -6.448 -15.314 32.716 1.00 38.91 503 THR A CA 1
ATOM 3966 C C . THR A 1 503 ? -5.144 -15.298 33.541 1.00 38.91 503 THR A C 1
ATOM 3968 O O . THR A 1 503 ? -4.120 -14.745 33.132 1.00 38.91 503 THR A O 1
ATOM 3971 N N . ARG A 1 504 ? -5.155 -16.078 34.637 1.00 40.50 504 ARG A N 1
ATOM 3972 C CA . ARG A 1 504 ? -4.089 -16.424 35.616 1.00 40.50 504 ARG A CA 1
ATOM 3973 C C . ARG A 1 504 ? -2.664 -16.613 35.052 1.00 40.50 504 ARG A C 1
ATOM 3975 O O . ARG A 1 504 ? -1.679 -16.429 35.764 1.00 40.50 504 ARG A O 1
ATOM 3982 N N . LYS A 1 505 ? -2.537 -16.961 33.765 1.00 35.44 505 LYS A N 1
ATOM 3983 C CA . LYS A 1 505 ? -1.270 -17.267 33.075 1.00 35.44 505 LYS A CA 1
ATOM 3984 C C . LYS A 1 505 ? -0.378 -16.041 32.834 1.00 35.44 505 LYS A C 1
ATOM 3986 O O . LYS A 1 505 ? 0.834 -16.193 32.810 1.00 35.44 505 LYS A O 1
ATOM 3991 N N . ILE A 1 506 ? -0.955 -14.846 32.693 1.00 43.59 506 ILE A N 1
ATOM 3992 C CA . ILE A 1 506 ? -0.200 -13.592 32.480 1.00 43.59 506 ILE A CA 1
ATOM 3993 C C . ILE A 1 506 ? 0.309 -13.019 33.815 1.00 43.59 506 ILE A C 1
ATOM 3995 O O . ILE A 1 506 ? 1.380 -12.417 33.884 1.00 43.59 506 ILE A O 1
ATOM 3999 N N . TRP A 1 507 ? -0.430 -13.257 34.902 1.00 40.56 507 TRP A N 1
ATOM 4000 C CA . TRP A 1 507 ? -0.166 -12.656 36.208 1.00 40.56 507 TRP A CA 1
ATOM 4001 C C . TRP A 1 507 ? 1.026 -13.291 36.935 1.00 40.56 507 TRP A C 1
ATOM 4003 O O . TRP A 1 507 ? 1.868 -12.574 37.464 1.00 40.56 507 TRP A O 1
ATOM 4013 N N . LEU A 1 508 ? 1.175 -14.621 36.878 1.00 42.50 508 LEU A N 1
ATOM 4014 C CA . LEU A 1 508 ? 2.338 -15.324 37.448 1.00 42.50 508 LEU A CA 1
ATOM 4015 C C . LEU A 1 508 ? 3.661 -14.925 36.768 1.00 42.50 508 LEU A C 1
ATOM 4017 O O . LEU A 1 508 ? 4.711 -14.905 37.410 1.00 42.50 508 LEU A O 1
ATOM 4021 N N . THR A 1 509 ? 3.617 -14.559 35.484 1.00 42.56 509 THR A N 1
ATOM 4022 C CA . THR A 1 509 ? 4.787 -14.076 34.736 1.00 42.56 509 THR A CA 1
ATOM 4023 C C . THR A 1 509 ? 5.147 -12.632 35.104 1.00 42.56 509 THR A C 1
ATOM 4025 O O . THR A 1 509 ? 6.328 -12.308 35.201 1.00 42.56 509 THR A O 1
ATOM 4028 N N . LEU A 1 510 ? 4.154 -11.781 35.384 1.00 40.22 510 LEU A N 1
ATOM 4029 C CA . LEU A 1 510 ? 4.361 -10.400 35.842 1.00 40.22 510 LEU A CA 1
ATOM 4030 C C . LEU A 1 510 ? 4.788 -10.317 37.316 1.00 40.22 510 LEU A C 1
ATOM 4032 O O . LEU A 1 510 ? 5.675 -9.531 37.646 1.00 40.22 510 LEU A O 1
ATOM 4036 N N . LEU A 1 511 ? 4.238 -11.164 38.193 1.00 36.62 511 LEU A N 1
ATOM 4037 C CA . LEU A 1 511 ? 4.579 -11.187 39.621 1.00 36.62 511 LEU A CA 1
ATOM 4038 C C . LEU A 1 511 ? 6.042 -11.595 39.862 1.00 36.62 511 LEU A C 1
ATOM 4040 O O . LEU A 1 511 ? 6.693 -11.074 40.763 1.00 36.62 511 LEU A O 1
ATOM 4044 N N . ARG A 1 512 ? 6.590 -12.469 39.006 1.00 35.06 512 ARG A N 1
ATOM 4045 C CA . ARG A 1 512 ? 7.996 -12.902 39.064 1.00 35.06 512 ARG A CA 1
ATOM 4046 C C . ARG A 1 512 ? 8.985 -11.862 38.515 1.00 35.06 512 ARG A C 1
ATOM 4048 O O . ARG A 1 512 ? 10.162 -11.916 38.849 1.00 35.06 512 ARG A O 1
ATOM 4055 N N . LEU A 1 513 ? 8.519 -10.916 37.695 1.00 36.34 513 LEU A N 1
ATOM 4056 C CA . LEU A 1 513 ? 9.320 -9.796 37.176 1.00 36.34 513 LEU A CA 1
ATOM 4057 C C . LEU A 1 513 ? 9.286 -8.570 38.105 1.00 36.34 513 LEU A C 1
ATOM 4059 O O . LEU A 1 513 ? 10.259 -7.823 38.171 1.00 36.34 513 LEU A O 1
ATOM 4063 N N . LEU A 1 514 ? 8.203 -8.387 38.865 1.00 34.44 514 LEU A N 1
ATOM 4064 C CA . LEU A 1 514 ? 8.029 -7.263 39.793 1.00 34.44 514 LEU A CA 1
ATOM 4065 C C . LEU A 1 514 ? 8.714 -7.456 41.158 1.00 34.44 514 LEU A C 1
ATOM 4067 O O . LEU A 1 514 ? 8.914 -6.476 41.871 1.00 34.44 514 LEU A O 1
ATOM 4071 N N . SER A 1 515 ? 9.155 -8.668 41.516 1.00 29.36 515 SER A N 1
ATOM 4072 C CA . SER A 1 515 ? 9.857 -8.922 42.786 1.00 29.36 515 SER A CA 1
ATOM 4073 C C . SER A 1 515 ? 11.334 -8.485 42.806 1.00 29.36 515 SER A C 1
ATOM 4075 O O . SER A 1 515 ? 12.005 -8.697 43.812 1.00 29.36 515 SER A O 1
ATOM 4077 N N . ILE A 1 516 ? 11.862 -7.891 41.724 1.00 37.03 516 ILE A N 1
ATOM 4078 C CA . ILE A 1 516 ? 13.286 -7.499 41.605 1.00 37.03 516 ILE A CA 1
ATOM 4079 C C . ILE A 1 516 ? 13.507 -5.975 41.696 1.00 37.03 516 ILE A C 1
ATOM 4081 O O . ILE A 1 516 ? 14.642 -5.524 41.823 1.00 37.03 516 ILE A O 1
ATOM 4085 N N . VAL A 1 517 ? 12.458 -5.147 41.749 1.00 29.22 517 VAL A N 1
ATOM 4086 C CA . VAL A 1 517 ? 12.622 -3.694 41.945 1.00 29.22 517 VAL A CA 1
ATOM 4087 C C . VAL A 1 517 ? 11.701 -3.208 43.055 1.00 29.22 517 VAL A C 1
ATOM 4089 O O . VAL A 1 517 ? 10.516 -2.958 42.857 1.00 29.22 517 VAL A O 1
ATOM 4092 N N . GLY A 1 518 ? 12.261 -3.050 44.253 1.00 33.25 518 GLY A N 1
ATOM 4093 C CA . GLY A 1 518 ? 11.590 -2.345 45.335 1.00 33.25 518 GLY A CA 1
ATOM 4094 C C . GLY A 1 518 ? 11.444 -0.864 44.990 1.00 33.25 518 GLY A C 1
ATOM 4095 O O . GLY A 1 518 ? 12.442 -0.148 44.997 1.00 33.25 518 GLY A O 1
ATOM 4096 N N . LYS A 1 519 ? 10.215 -0.421 44.684 1.00 26.80 519 LYS A N 1
ATOM 4097 C CA . LYS A 1 519 ? 9.645 0.919 44.951 1.00 26.80 519 LYS A CA 1
ATOM 4098 C C . LYS A 1 519 ? 8.315 1.103 44.206 1.00 26.80 519 LYS A C 1
ATOM 4100 O O . LYS A 1 519 ? 8.264 0.965 42.993 1.00 26.80 519 LYS A O 1
ATOM 4105 N N . GLY A 1 520 ? 7.286 1.531 44.944 1.00 26.66 520 GLY A N 1
ATOM 4106 C CA . GLY A 1 520 ? 6.111 2.224 44.402 1.00 26.66 520 GLY A CA 1
ATOM 4107 C C . GLY A 1 520 ? 4.949 1.337 43.950 1.00 26.66 520 GLY A C 1
ATOM 4108 O O . GLY A 1 520 ? 4.727 1.162 42.758 1.00 26.66 520 GLY A O 1
ATOM 4109 N N . ASN A 1 521 ? 4.131 0.861 44.894 1.00 26.11 521 ASN A N 1
ATOM 4110 C CA . ASN A 1 521 ? 2.816 0.288 44.588 1.00 26.11 521 ASN A CA 1
ATOM 4111 C C . ASN A 1 521 ? 1.801 1.397 44.271 1.00 26.11 521 ASN A C 1
ATOM 4113 O O . ASN A 1 521 ? 0.916 1.680 45.070 1.00 26.11 521 ASN A O 1
ATOM 4117 N N . HIS A 1 522 ? 1.911 2.003 43.092 1.00 30.08 522 HIS A N 1
ATOM 4118 C CA . HIS A 1 522 ? 0.805 2.723 42.466 1.00 30.08 522 HIS A CA 1
ATOM 4119 C C . HIS A 1 522 ? 0.794 2.378 40.979 1.00 30.08 522 HIS A C 1
ATOM 4121 O O . HIS A 1 522 ? 1.492 2.989 40.177 1.00 30.08 522 HIS A O 1
ATOM 4127 N N . SER A 1 523 ? 0.024 1.353 40.610 1.00 30.75 523 SER A N 1
ATOM 4128 C CA . SER A 1 523 ? -0.294 1.083 39.208 1.00 30.75 523 SER A CA 1
ATOM 4129 C C . SER A 1 523 ? -1.377 2.080 38.760 1.00 30.75 523 SER A C 1
ATOM 4131 O O . SER A 1 523 ? -2.464 2.046 39.335 1.00 30.75 523 SER A O 1
ATOM 4133 N N . PRO A 1 524 ? -1.141 2.940 37.748 1.00 29.88 524 PRO A N 1
ATOM 4134 C CA . PRO A 1 524 ? -2.121 3.915 37.243 1.00 29.88 524 PRO A CA 1
ATOM 4135 C C . PRO A 1 524 ? -3.192 3.308 36.322 1.00 29.88 524 PRO A C 1
ATOM 4137 O O . PRO A 1 524 ? -3.872 4.024 35.597 1.00 29.88 524 PRO A O 1
ATOM 4140 N N . ALA A 1 525 ? -3.338 1.986 36.311 1.00 30.41 525 ALA A N 1
ATOM 4141 C CA . ALA A 1 525 ? -4.320 1.285 35.504 1.00 30.41 525 ALA A CA 1
ATOM 4142 C C . ALA A 1 525 ? -5.113 0.375 36.437 1.00 30.41 525 ALA A C 1
ATOM 4144 O O . ALA A 1 525 ? -4.541 -0.503 37.086 1.00 30.41 525 ALA A O 1
ATOM 4145 N N . HIS A 1 526 ? -6.415 0.634 36.524 1.00 38.38 526 HIS A N 1
ATOM 4146 C CA . HIS A 1 526 ? -7.418 -0.088 37.300 1.00 38.38 526 HIS A CA 1
ATOM 4147 C C . HIS A 1 526 ? -7.581 -1.531 36.773 1.00 38.38 526 HIS A C 1
ATOM 4149 O O . HIS A 1 526 ? -8.594 -1.896 36.193 1.00 38.38 526 HIS A O 1
ATOM 4155 N N . VAL A 1 527 ? -6.540 -2.357 36.911 1.00 39.62 527 VAL A N 1
ATOM 4156 C CA . VAL A 1 527 ? -6.593 -3.795 36.632 1.00 39.62 527 VAL A CA 1
ATOM 4157 C C . VAL A 1 527 ? -7.111 -4.468 37.897 1.00 39.62 527 VAL A C 1
ATOM 4159 O O . VAL A 1 527 ? -6.426 -4.509 38.920 1.00 39.62 527 VAL A O 1
ATOM 4162 N N . GLN A 1 528 ? -8.352 -4.937 37.823 1.00 51.91 528 GLN A N 1
ATOM 4163 C CA . GLN A 1 528 ? -9.142 -5.470 38.929 1.00 51.91 528 GLN A CA 1
ATOM 4164 C C . GLN A 1 528 ? -8.533 -6.778 39.468 1.00 51.91 528 GLN A C 1
ATOM 4166 O O . GLN A 1 528 ? -8.542 -7.821 38.815 1.00 51.91 528 GLN A O 1
ATOM 4171 N N . LYS A 1 529 ? -7.975 -6.706 40.686 1.00 63.22 529 LYS A N 1
ATOM 4172 C CA . LYS A 1 529 ? -7.305 -7.807 41.411 1.00 63.22 529 LYS A CA 1
ATOM 4173 C C . LYS A 1 529 ? -8.245 -8.572 42.362 1.00 63.22 529 LYS A C 1
ATOM 4175 O O . LYS A 1 529 ? -7.763 -9.261 43.254 1.00 63.22 529 LYS A O 1
ATOM 4180 N N . ILE A 1 530 ? -9.564 -8.440 42.207 1.00 71.06 530 ILE A N 1
ATOM 4181 C CA . ILE A 1 530 ? -10.543 -8.989 43.163 1.00 71.06 530 ILE A CA 1
ATOM 4182 C C . ILE A 1 530 ? -10.543 -10.521 43.120 1.00 71.06 530 ILE A C 1
ATOM 4184 O O . ILE A 1 530 ? -10.303 -11.155 44.139 1.00 71.06 530 ILE A O 1
ATOM 4188 N N . LYS A 1 531 ? -10.706 -11.126 41.935 1.00 73.06 531 LYS A N 1
ATOM 4189 C CA . LYS A 1 531 ? -10.768 -12.589 41.787 1.00 73.06 531 LYS A CA 1
ATOM 4190 C C . LYS A 1 531 ? -9.558 -13.333 42.395 1.00 73.06 531 LYS A C 1
ATOM 4192 O O . LYS A 1 531 ? -9.788 -14.230 43.197 1.00 73.06 531 LYS A O 1
ATOM 4197 N N . PRO A 1 532 ? -8.289 -12.959 42.119 1.00 77.19 532 PRO A N 1
ATOM 4198 C CA . PRO A 1 532 ? -7.141 -13.594 42.773 1.00 77.19 532 PRO A CA 1
ATOM 4199 C C . PRO A 1 532 ? -7.148 -13.490 44.304 1.00 77.19 532 PRO A C 1
ATOM 4201 O O . PRO A 1 532 ? -6.718 -14.428 44.965 1.00 77.19 532 PRO A O 1
ATOM 4204 N N . ARG A 1 533 ? -7.643 -12.381 44.877 1.00 78.88 533 ARG A N 1
ATOM 4205 C CA . ARG A 1 533 ? -7.733 -12.231 46.338 1.00 78.88 533 ARG A CA 1
ATOM 4206 C C . ARG A 1 533 ? -8.850 -13.095 46.924 1.00 78.88 533 ARG A C 1
ATOM 4208 O O . ARG A 1 533 ? -8.645 -13.716 47.956 1.00 78.88 533 ARG A O 1
ATOM 4215 N N . VAL A 1 534 ? -9.990 -13.210 46.240 1.00 78.81 534 VAL A N 1
ATOM 4216 C CA . VAL A 1 534 ? -11.070 -14.137 46.624 1.00 78.81 534 VAL A CA 1
ATOM 4217 C C . VAL A 1 534 ? -10.574 -15.592 46.625 1.00 78.81 534 VAL A C 1
ATOM 4219 O O . VAL A 1 534 ? -10.858 -16.333 47.564 1.00 78.81 534 VAL A O 1
ATOM 4222 N N . GLU A 1 535 ? -9.779 -15.993 45.625 1.00 81.25 535 GLU A N 1
ATOM 4223 C CA . GLU A 1 535 ? -9.128 -17.316 45.583 1.00 81.25 535 GLU A CA 1
ATOM 4224 C C . GLU A 1 535 ? -8.169 -17.543 46.768 1.00 81.25 535 GLU A C 1
ATOM 4226 O O . GLU A 1 535 ? -8.063 -18.669 47.260 1.00 81.25 535 GLU A O 1
ATOM 4231 N N . GLU A 1 536 ? -7.452 -16.503 47.203 1.00 80.75 536 GLU A N 1
ATOM 4232 C CA . GLU A 1 536 ? -6.522 -16.538 48.341 1.00 80.75 536 GLU A CA 1
ATOM 4233 C C . GLU A 1 536 ? -7.270 -16.662 49.676 1.00 80.75 536 GLU A C 1
ATOM 4235 O O . GLU A 1 536 ? -6.950 -17.548 50.459 1.00 80.75 536 GLU A O 1
ATOM 4240 N N . ILE A 1 537 ? -8.340 -15.888 49.885 1.00 82.00 537 ILE A N 1
ATOM 4241 C CA . ILE A 1 537 ? -9.201 -15.979 51.080 1.00 82.00 537 ILE A CA 1
ATOM 4242 C C . ILE A 1 537 ? -9.824 -17.375 51.200 1.00 82.00 537 ILE A C 1
ATOM 4244 O O . ILE A 1 537 ? -9.860 -17.954 52.284 1.00 82.00 537 ILE A O 1
ATOM 4248 N N . CYS A 1 538 ? -10.275 -17.964 50.086 1.00 82.06 538 CYS A N 1
ATOM 4249 C CA . CYS A 1 538 ? -10.784 -19.337 50.104 1.00 82.06 538 CYS A CA 1
ATOM 4250 C C . CYS A 1 538 ? -9.702 -20.336 50.548 1.00 82.06 538 CYS A C 1
ATOM 4252 O O . CYS A 1 538 ? -9.995 -21.243 51.322 1.00 82.06 538 CYS A O 1
ATOM 4254 N N . GLN A 1 539 ? -8.451 -20.157 50.109 1.00 82.19 539 GLN A N 1
ATOM 4255 C CA . GLN A 1 539 ? -7.322 -21.000 50.527 1.00 82.19 539 GLN A CA 1
ATOM 4256 C C . GLN A 1 539 ? -6.957 -20.793 52.003 1.00 82.19 539 GLN A C 1
ATOM 4258 O O . GLN A 1 539 ? -6.747 -21.778 52.708 1.00 82.19 539 GLN A O 1
ATOM 4263 N N . GLU A 1 540 ? -6.916 -19.544 52.477 1.00 81.50 540 GLU A N 1
ATOM 4264 C CA . GLU A 1 540 ? -6.645 -19.189 53.879 1.00 81.50 540 GLU A CA 1
ATOM 4265 C C . GLU A 1 540 ? -7.692 -19.791 54.831 1.00 81.50 540 GLU A C 1
ATOM 4267 O O . GLU A 1 540 ? -7.351 -20.273 55.910 1.00 81.50 540 GLU A O 1
ATOM 4272 N N . LEU A 1 541 ? -8.959 -19.828 54.407 1.00 81.19 541 LEU A N 1
ATOM 4273 C CA . LEU A 1 541 ? -10.070 -20.404 55.169 1.00 81.19 541 LEU A CA 1
ATOM 4274 C C . LEU A 1 541 ? -10.250 -21.919 54.957 1.00 81.19 541 LEU A C 1
ATOM 4276 O O . LEU A 1 541 ? -11.154 -22.512 55.545 1.00 81.19 541 LEU A O 1
ATOM 4280 N N . GLY A 1 542 ? -9.413 -22.559 54.131 1.00 79.88 542 GLY A N 1
ATOM 4281 C CA . GLY A 1 542 ? -9.493 -23.996 53.840 1.00 79.88 542 GLY A CA 1
ATOM 4282 C C . GLY A 1 542 ? -10.742 -24.416 53.053 1.00 79.88 542 GLY A C 1
ATOM 4283 O O . GLY A 1 542 ? -11.152 -25.574 53.122 1.00 79.88 542 GLY A O 1
ATOM 4284 N N . LEU A 1 543 ? -11.360 -23.489 52.319 1.00 84.75 543 LEU A N 1
ATOM 4285 C CA . LEU A 1 543 ? -12.576 -23.705 51.539 1.00 84.75 543 LEU A CA 1
ATOM 4286 C C . LEU A 1 543 ? -12.240 -24.111 50.101 1.00 84.75 543 LEU A C 1
ATOM 4288 O O . LEU A 1 543 ? -11.350 -23.547 49.459 1.00 84.75 543 LEU A O 1
ATOM 4292 N N . GLN A 1 544 ? -12.989 -25.074 49.568 1.00 81.75 544 GLN A N 1
ATOM 4293 C CA . GLN A 1 544 ? -12.912 -25.442 48.155 1.00 81.75 544 GLN A CA 1
ATOM 4294 C C . GLN A 1 544 ? -13.834 -24.538 47.334 1.00 81.75 544 GLN A C 1
ATOM 4296 O O . GLN A 1 544 ? -14.951 -24.227 47.754 1.00 81.75 544 GLN A O 1
ATOM 4301 N N . TYR A 1 545 ? -13.380 -24.146 46.144 1.00 80.75 545 TYR A N 1
ATOM 4302 C CA . TYR A 1 545 ? -14.145 -23.300 45.233 1.00 80.75 545 TYR A CA 1
ATOM 4303 C C . TYR A 1 545 ? -14.080 -23.811 43.792 1.00 80.75 545 TYR A C 1
ATOM 4305 O O . TYR A 1 545 ? -13.118 -24.463 43.388 1.00 80.75 545 TYR A O 1
ATOM 4313 N N . SER A 1 546 ? -15.097 -23.471 43.003 1.00 79.12 546 SER A N 1
ATOM 4314 C CA . SER A 1 546 ? -15.153 -23.705 41.560 1.00 79.12 546 SER A CA 1
ATOM 4315 C C . SER A 1 546 ? -15.540 -22.412 40.844 1.00 79.12 546 SER A C 1
ATOM 4317 O O . SER A 1 546 ? -16.300 -21.603 41.370 1.00 79.12 546 SER A O 1
ATOM 4319 N N . THR A 1 547 ? -14.976 -22.170 39.661 1.00 70.69 547 THR A N 1
ATOM 4320 C CA . THR A 1 547 ? -15.307 -20.993 38.841 1.00 70.69 547 THR A CA 1
ATOM 4321 C C . THR A 1 547 ? -16.177 -21.425 37.672 1.00 70.69 547 THR A C 1
ATOM 4323 O O . THR A 1 547 ? -15.768 -22.280 36.885 1.00 70.69 547 THR A O 1
ATOM 4326 N N . GLU A 1 548 ? -17.325 -20.778 37.500 1.00 67.12 548 GLU A N 1
ATOM 4327 C CA . GLU A 1 548 ? -18.161 -20.976 36.322 1.00 67.12 548 GLU A CA 1
ATOM 4328 C C . GLU A 1 548 ? -17.532 -20.281 35.095 1.00 67.12 548 GLU A C 1
ATOM 4330 O O . GLU A 1 548 ? -17.197 -19.093 35.172 1.00 67.12 548 GLU A O 1
ATOM 4335 N N . PRO A 1 549 ? -17.361 -20.974 33.950 1.00 47.03 549 PRO A N 1
ATOM 4336 C CA . PRO A 1 549 ? -16.601 -20.460 32.806 1.00 47.03 549 PRO A CA 1
ATOM 4337 C C . PRO A 1 549 ? -17.113 -19.159 32.165 1.00 47.03 549 PRO A C 1
ATOM 4339 O O . PRO A 1 549 ? -16.340 -18.523 31.455 1.00 47.03 549 PRO A O 1
ATOM 4342 N N . ASN A 1 550 ? -18.367 -18.747 32.401 1.00 48.84 550 ASN A N 1
ATOM 4343 C CA . ASN A 1 550 ? -19.046 -17.770 31.537 1.00 48.84 550 ASN A CA 1
ATOM 4344 C C . ASN A 1 550 ? -19.669 -16.548 32.240 1.00 48.84 550 ASN A C 1
ATOM 4346 O O . ASN A 1 550 ? -20.228 -15.713 31.545 1.00 48.84 550 ASN A O 1
ATOM 4350 N N . ALA A 1 551 ? -19.607 -16.415 33.573 1.00 50.56 551 ALA A N 1
ATOM 4351 C CA . ALA A 1 551 ? -20.413 -15.391 34.269 1.00 50.56 551 ALA A CA 1
ATOM 4352 C C . ALA A 1 551 ? -19.692 -14.599 35.374 1.00 50.56 551 ALA A C 1
ATOM 4354 O O . ALA A 1 551 ? -20.339 -13.882 36.132 1.00 50.56 551 ALA A O 1
ATOM 4355 N N . GLY A 1 552 ? -18.373 -14.763 35.545 1.00 59.50 552 GLY A N 1
ATOM 4356 C CA . GLY A 1 552 ? -17.683 -14.149 36.690 1.00 59.50 552 GLY A CA 1
ATOM 4357 C C . GLY A 1 552 ? -18.181 -14.673 38.050 1.00 59.50 552 GLY A C 1
ATOM 4358 O O . GLY A 1 552 ? -17.948 -14.045 39.076 1.00 59.50 552 GLY A O 1
ATOM 4359 N N . ARG A 1 553 ? -18.863 -15.828 38.070 1.00 73.69 553 ARG A N 1
ATOM 4360 C CA . ARG A 1 553 ? -19.402 -16.473 39.273 1.00 73.69 553 ARG A CA 1
ATOM 4361 C C . ARG A 1 553 ? -18.411 -17.483 39.839 1.00 73.69 553 ARG A C 1
ATOM 4363 O O . ARG A 1 553 ? -17.891 -18.336 39.115 1.00 73.69 553 ARG A O 1
ATOM 4370 N N . MET A 1 554 ? -18.158 -17.394 41.138 1.00 79.12 554 MET A N 1
ATOM 4371 C CA . MET A 1 554 ? -17.423 -18.394 41.908 1.00 79.12 554 MET A CA 1
ATOM 4372 C C . MET A 1 554 ? -18.363 -19.087 42.888 1.00 79.12 554 MET A C 1
ATOM 4374 O O . MET A 1 554 ? -19.007 -18.422 43.690 1.00 79.12 554 MET A O 1
ATOM 4378 N N . TYR A 1 555 ? -18.407 -20.414 42.843 1.00 81.94 555 TYR A N 1
ATOM 4379 C CA . TYR A 1 555 ? -19.080 -21.247 43.832 1.00 81.94 555 TYR A CA 1
ATOM 4380 C C . TYR A 1 555 ? -18.094 -21.602 44.943 1.00 81.94 555 TYR A C 1
ATOM 4382 O O . TYR A 1 555 ? -17.043 -22.184 44.669 1.00 81.94 555 TYR A O 1
ATOM 4390 N N . ILE A 1 556 ? -18.425 -21.268 46.187 1.00 84.44 556 ILE A N 1
ATOM 4391 C CA . ILE A 1 556 ? -17.631 -21.585 47.375 1.00 84.44 556 ILE A CA 1
ATOM 4392 C C . ILE A 1 556 ? -18.405 -22.604 48.207 1.00 84.44 556 ILE A C 1
ATOM 4394 O O . ILE A 1 556 ? -19.524 -22.332 48.644 1.00 84.44 556 ILE A O 1
ATOM 4398 N N . ASN A 1 557 ? -17.799 -23.765 48.459 1.00 83.56 557 ASN A N 1
ATOM 4399 C CA . ASN A 1 557 ? -18.364 -24.764 49.358 1.00 83.56 557 ASN A CA 1
ATOM 4400 C C . ASN A 1 557 ? -17.964 -24.443 50.805 1.00 83.56 557 ASN A C 1
ATOM 4402 O O . ASN A 1 557 ? -16.783 -24.473 51.154 1.00 83.56 557 ASN A O 1
ATOM 4406 N N . LEU A 1 558 ? -18.953 -24.174 51.658 1.00 82.56 558 LEU A N 1
ATOM 4407 C CA . LEU A 1 558 ? -18.747 -23.787 53.056 1.00 82.56 558 LEU A CA 1
ATOM 4408 C C . LEU A 1 558 ? -18.608 -24.988 54.007 1.00 82.56 558 LEU A C 1
ATOM 4410 O O . LEU A 1 558 ? -18.244 -24.808 55.166 1.00 82.56 558 LEU A O 1
ATOM 4414 N N . THR A 1 559 ? -18.871 -26.209 53.525 1.00 73.50 559 THR A N 1
ATOM 4415 C CA . THR A 1 559 ? -18.863 -27.456 54.318 1.00 73.50 559 THR A CA 1
ATOM 4416 C C . THR A 1 559 ? -17.508 -28.175 54.349 1.00 73.50 559 THR A C 1
ATOM 4418 O O . THR A 1 559 ? -17.372 -29.197 55.019 1.00 73.50 559 THR A O 1
ATOM 4421 N N . GLY A 1 560 ? -16.500 -27.670 53.627 1.00 64.19 560 GLY A N 1
ATOM 4422 C CA . GLY A 1 560 ? -15.162 -28.277 53.549 1.00 64.19 560 GLY A CA 1
ATOM 4423 C C . GLY A 1 560 ? -15.058 -29.513 52.639 1.00 64.19 560 GLY A C 1
ATOM 4424 O O . GLY A 1 560 ? -13.988 -30.112 52.547 1.00 64.19 560 GLY A O 1
ATOM 4425 N N . GLY A 1 561 ? -16.145 -29.898 51.960 1.00 68.56 561 GLY A N 1
ATOM 4426 C CA . GLY A 1 561 ? -16.153 -30.937 50.923 1.00 68.56 561 GLY A CA 1
ATOM 4427 C C . GLY A 1 561 ? -15.713 -30.431 49.537 1.00 68.56 561 GLY A C 1
ATOM 4428 O O . GLY A 1 561 ? -15.469 -29.234 49.365 1.00 68.56 561 GLY A O 1
ATOM 4429 N N . PRO A 1 562 ? -15.619 -31.316 48.522 1.00 63.16 562 PRO A N 1
ATOM 4430 C CA . PRO A 1 562 ? -15.315 -30.912 47.149 1.00 63.16 562 PRO A CA 1
ATOM 4431 C C . PRO A 1 562 ? -16.352 -29.905 46.628 1.00 63.16 562 PRO A C 1
ATOM 4433 O O . PRO A 1 562 ? -17.544 -29.995 46.931 1.00 63.16 562 PRO A O 1
ATOM 4436 N N . ALA A 1 563 ? -15.896 -28.913 45.862 1.00 65.75 563 ALA A N 1
ATOM 4437 C CA . ALA A 1 563 ? -16.743 -27.894 45.242 1.00 65.75 563 ALA A CA 1
ATOM 4438 C C . ALA A 1 563 ? -17.365 -28.410 43.930 1.00 65.75 563 ALA A C 1
ATOM 4440 O O . ALA A 1 563 ? -17.197 -27.804 42.872 1.00 65.75 563 ALA A O 1
ATOM 4441 N N . ASP A 1 564 ? -18.053 -29.552 44.003 1.00 58.41 564 ASP A N 1
ATOM 4442 C CA . ASP A 1 564 ? -18.800 -30.107 42.875 1.00 58.41 564 ASP A CA 1
ATOM 4443 C C . ASP A 1 564 ? -20.144 -29.384 42.762 1.00 58.41 564 ASP A C 1
ATOM 4445 O O . ASP A 1 564 ? -20.933 -29.349 43.709 1.00 58.41 564 ASP A O 1
ATOM 4449 N N . MET A 1 565 ? -20.394 -28.765 41.606 1.00 56.31 565 MET A N 1
ATOM 4450 C CA . MET A 1 565 ? -21.645 -28.049 41.366 1.00 56.31 565 MET A CA 1
ATOM 4451 C C . MET A 1 565 ? -22.828 -29.030 41.364 1.00 56.31 565 MET A C 1
ATOM 4453 O O . MET A 1 565 ? -22.782 -30.021 40.628 1.00 56.31 565 MET A O 1
ATOM 4457 N N . PRO A 1 566 ? -23.918 -28.764 42.107 1.00 48.69 566 PRO A N 1
ATOM 4458 C CA . PRO A 1 566 ? -25.150 -29.514 41.928 1.00 48.69 566 PRO A CA 1
ATOM 4459 C C . PRO A 1 566 ? -25.706 -29.229 40.526 1.00 48.69 566 PRO A C 1
ATOM 4461 O O . PRO A 1 566 ? -25.953 -28.085 40.151 1.00 48.69 566 PRO A O 1
ATOM 4464 N N . SER A 1 567 ? -25.896 -30.278 39.726 1.00 38.12 567 SER A N 1
ATOM 4465 C CA . SER A 1 567 ? -26.553 -30.191 38.422 1.00 38.12 567 SER A CA 1
ATOM 4466 C C . SER A 1 567 ? -27.961 -29.608 38.588 1.00 38.12 567 SER A C 1
ATOM 4468 O O . SER A 1 567 ? -28.807 -30.240 39.220 1.00 38.12 567 SER A O 1
ATOM 4470 N N . GLN A 1 568 ? -28.218 -28.419 38.030 1.00 37.06 568 GLN A N 1
ATOM 4471 C CA . GLN A 1 568 ? -29.545 -27.798 38.026 1.00 37.06 568 GLN A CA 1
ATOM 4472 C C . GLN A 1 568 ? -30.559 -28.725 37.333 1.00 37.06 568 GLN A C 1
ATOM 4474 O O . GLN A 1 568 ? -30.604 -28.842 36.109 1.00 37.06 568 GLN A O 1
ATOM 4479 N N . HIS A 1 569 ? -31.389 -29.402 38.125 1.00 30.75 569 HIS A N 1
ATOM 4480 C CA . HIS A 1 569 ? -32.629 -30.003 37.656 1.00 30.75 569 HIS A CA 1
ATOM 4481 C C . HIS A 1 569 ? -33.705 -28.919 37.616 1.00 30.75 569 HIS A C 1
ATOM 4483 O O . HIS A 1 569 ? -34.179 -28.461 38.652 1.00 30.75 569 HIS A O 1
ATOM 4489 N N . HIS A 1 570 ? -34.101 -28.523 36.407 1.00 33.12 570 HIS A N 1
ATOM 4490 C CA . HIS A 1 570 ? -35.316 -27.749 36.184 1.00 33.12 570 HIS A CA 1
ATOM 4491 C C . HIS A 1 570 ? -36.533 -28.556 36.659 1.00 33.12 570 HIS A C 1
ATOM 4493 O O . HIS A 1 570 ? -36.902 -29.567 36.061 1.00 33.12 570 HIS A O 1
ATOM 4499 N N . THR A 1 571 ? -37.169 -28.110 37.739 1.00 27.11 571 THR A N 1
ATOM 4500 C CA . THR A 1 571 ? -38.455 -28.618 38.218 1.00 27.11 571 THR A CA 1
ATOM 4501 C C . THR A 1 571 ? -39.599 -27.945 37.454 1.00 27.11 571 THR A C 1
ATOM 4503 O O . THR A 1 571 ? -40.038 -26.849 37.785 1.00 27.11 571 THR A O 1
ATOM 4506 N N . GLY A 1 572 ? -40.106 -28.626 36.424 1.00 28.41 572 GLY A N 1
ATOM 4507 C CA . GLY A 1 572 ? -41.406 -28.356 35.806 1.00 28.41 572 GLY A CA 1
ATOM 4508 C C . GLY A 1 572 ? -42.288 -29.599 35.919 1.00 28.41 572 GLY A C 1
ATOM 4509 O O . GLY A 1 572 ? -41.981 -30.632 35.332 1.00 28.41 572 GLY A O 1
ATOM 4510 N N . ALA A 1 573 ? -43.350 -29.522 36.720 1.00 29.23 573 ALA A N 1
ATOM 4511 C CA . ALA A 1 573 ? -44.281 -30.617 36.977 1.00 29.23 573 ALA A CA 1
ATOM 4512 C C . ALA A 1 573 ? -45.308 -30.798 35.836 1.00 29.23 573 ALA A C 1
ATOM 4514 O O . ALA A 1 573 ? -45.902 -29.818 35.395 1.00 29.23 573 ALA A O 1
ATOM 4515 N N . GLY A 1 574 ? -45.573 -32.055 35.438 1.00 26.31 574 GLY A N 1
ATOM 4516 C CA . GLY A 1 574 ? -46.787 -32.464 34.703 1.00 26.31 574 GLY A CA 1
ATOM 4517 C C . GLY A 1 574 ? -46.577 -33.420 33.515 1.00 26.31 574 GLY A C 1
ATOM 4518 O O . GLY A 1 574 ? -46.533 -32.979 32.374 1.00 26.31 574 GLY A O 1
ATOM 4519 N N . ALA A 1 575 ? -46.479 -34.728 33.782 1.00 25.97 575 ALA A N 1
ATOM 4520 C CA . ALA A 1 575 ? -46.370 -35.834 32.808 1.00 25.97 575 ALA A CA 1
ATOM 4521 C C . ALA A 1 575 ? -47.750 -36.204 32.158 1.00 25.97 575 ALA A C 1
ATOM 4523 O O . ALA A 1 575 ? -48.751 -35.629 32.588 1.00 25.97 575 ALA A O 1
ATOM 4524 N N . PRO A 1 576 ? -47.874 -37.133 31.167 1.00 30.05 576 PRO A N 1
ATOM 4525 C CA . PRO A 1 576 ? -47.356 -38.505 31.239 1.00 30.05 576 PRO A CA 1
ATOM 4526 C C . PRO A 1 576 ? -46.546 -38.979 30.018 1.00 30.05 576 PRO A C 1
ATOM 4528 O O . PRO A 1 576 ? -46.904 -38.784 28.859 1.00 30.05 576 PRO A O 1
ATOM 4531 N N . HIS A 1 577 ? -45.465 -39.690 30.328 1.00 27.44 577 HIS A N 1
ATOM 4532 C CA . HIS A 1 577 ? -44.583 -40.382 29.398 1.00 27.44 577 HIS A CA 1
ATOM 4533 C C . HIS A 1 577 ? -45.094 -41.818 29.185 1.00 27.44 577 HIS A C 1
ATOM 4535 O O . HIS A 1 577 ? -45.281 -42.554 30.155 1.00 27.44 577 HIS A O 1
ATOM 4541 N N . TYR A 1 578 ? -45.280 -42.230 27.927 1.00 26.70 578 TYR A N 1
ATOM 4542 C CA . TYR A 1 578 ? -45.346 -43.644 27.547 1.00 26.70 578 TYR A CA 1
ATOM 4543 C C . TYR A 1 578 ? -43.927 -44.206 27.418 1.00 26.70 578 TYR A C 1
ATOM 4545 O O . TYR A 1 578 ? -43.022 -43.558 26.896 1.00 26.70 578 TYR A O 1
ATOM 4553 N N . GLN A 1 579 ? -43.748 -45.410 27.938 1.00 25.28 579 GLN A N 1
ATOM 4554 C CA . GLN A 1 579 ? -42.497 -46.143 28.083 1.00 25.28 579 GLN A CA 1
ATOM 4555 C C . GLN A 1 579 ? -42.186 -46.925 26.797 1.00 25.28 579 GLN A C 1
ATOM 4557 O O . GLN A 1 579 ? -43.043 -47.670 26.324 1.00 25.28 579 GLN A O 1
ATOM 4562 N N . GLN A 1 580 ? -40.964 -46.834 26.256 1.00 28.23 580 GLN A N 1
ATOM 4563 C CA . GLN A 1 580 ? -40.450 -47.892 25.379 1.00 28.23 580 GLN A CA 1
ATOM 4564 C C . GLN A 1 580 ? -38.929 -48.072 25.488 1.00 28.23 580 GLN A C 1
ATOM 4566 O O . GLN A 1 580 ? -38.149 -47.126 25.492 1.00 28.23 580 GLN A O 1
ATOM 4571 N N . HIS A 1 581 ? -38.570 -49.343 25.651 1.00 26.27 581 HIS A N 1
ATOM 4572 C CA . HIS A 1 581 ? -37.278 -49.926 25.993 1.00 26.27 581 HIS A CA 1
ATOM 4573 C C . HIS A 1 581 ? -36.192 -49.772 24.916 1.00 26.27 581 HIS A C 1
ATOM 4575 O O . HIS A 1 581 ? -36.443 -50.049 23.746 1.00 26.27 581 HIS A O 1
ATOM 4581 N N . HIS A 1 582 ? -34.947 -49.533 25.347 1.00 24.81 582 HIS A N 1
ATOM 4582 C CA . HIS A 1 582 ? -33.746 -49.938 24.608 1.00 24.81 582 HIS A CA 1
ATOM 4583 C C . HIS A 1 582 ? -33.232 -51.285 25.134 1.00 24.81 582 HIS A C 1
ATOM 4585 O O . HIS A 1 582 ? -32.930 -51.432 26.319 1.00 24.81 582 HIS A O 1
ATOM 4591 N N . GLY A 1 583 ? -33.158 -52.266 24.230 1.00 26.02 583 GLY A N 1
ATOM 4592 C CA . GLY A 1 583 ? -32.540 -53.575 24.425 1.00 26.02 583 GLY A CA 1
ATOM 4593 C C . GLY A 1 583 ? -31.146 -53.652 23.793 1.00 26.02 583 GLY A C 1
ATOM 4594 O O . GLY A 1 583 ? -30.870 -53.017 22.780 1.00 26.02 583 GLY A O 1
ATOM 4595 N N . GLN A 1 584 ? -30.301 -54.434 24.459 1.00 27.02 584 GLN A N 1
ATOM 4596 C CA . GLN A 1 584 ? -28.880 -54.740 24.259 1.00 27.02 584 GLN A CA 1
ATOM 4597 C C . GLN A 1 584 ? -28.455 -55.174 22.846 1.00 27.02 584 GLN A C 1
ATOM 4599 O O . GLN A 1 584 ? -29.223 -55.821 22.143 1.00 27.02 584 GLN A O 1
ATOM 4604 N N . GLN A 1 585 ? -27.154 -55.027 22.551 1.00 26.78 585 GLN A N 1
ATOM 4605 C CA . GLN A 1 585 ? -26.370 -56.111 21.939 1.00 26.78 585 GLN A CA 1
ATOM 4606 C C . GLN A 1 585 ? -24.877 -56.031 22.313 1.00 26.78 585 GLN A C 1
ATOM 4608 O O . GLN A 1 585 ? -24.251 -54.974 22.249 1.00 26.78 585 GLN A O 1
ATOM 4613 N N . GLN A 1 586 ? -24.333 -57.178 22.730 1.00 24.36 586 GLN A N 1
ATOM 4614 C CA . GLN A 1 586 ? -22.946 -57.433 23.124 1.00 24.36 586 GLN A CA 1
ATOM 4615 C C . GLN A 1 586 ? -22.284 -58.393 22.113 1.00 24.36 586 GLN A C 1
ATOM 4617 O O . GLN A 1 586 ? -22.907 -59.371 21.719 1.00 24.36 586 GLN A O 1
ATOM 4622 N N . GLN A 1 587 ? -21.008 -58.108 21.811 1.00 26.47 587 GLN A N 1
ATOM 4623 C CA . GLN A 1 587 ? -19.869 -58.990 21.465 1.00 26.47 587 GLN A CA 1
ATOM 4624 C C . GLN A 1 587 ? -19.913 -59.971 20.272 1.00 26.47 587 GLN A C 1
ATOM 4626 O O . GLN A 1 587 ? -20.733 -60.877 20.228 1.00 26.47 587 GLN A O 1
ATOM 4631 N N . GLN A 1 588 ? -18.849 -59.927 19.443 1.00 24.64 588 GLN A N 1
ATOM 4632 C CA . GLN A 1 588 ? -17.912 -61.056 19.243 1.00 24.64 588 GLN A CA 1
ATOM 4633 C C . GLN A 1 588 ? -16.598 -60.642 18.529 1.00 24.64 588 GLN A C 1
ATOM 4635 O O . GLN A 1 588 ? -16.462 -59.529 18.036 1.00 24.64 588 GLN A O 1
ATOM 4640 N N . GLN A 1 589 ? -15.611 -61.540 18.571 1.00 23.27 589 GLN A N 1
ATOM 4641 C CA . GLN A 1 589 ? -14.152 -61.364 18.695 1.00 23.27 589 GLN A CA 1
ATOM 4642 C C . GLN A 1 589 ? -13.382 -62.089 17.570 1.00 23.27 589 GLN A C 1
ATOM 4644 O O . GLN A 1 589 ? -13.843 -63.145 17.173 1.00 23.27 589 GLN A O 1
ATOM 4649 N N . TYR A 1 590 ? -12.194 -61.602 17.157 1.00 24.12 590 TYR A N 1
ATOM 4650 C CA . TYR A 1 590 ? -11.005 -62.326 16.602 1.00 24.12 590 TYR A CA 1
ATOM 4651 C C . TYR A 1 590 ? -9.878 -61.257 16.444 1.00 24.12 590 TYR A C 1
ATOM 4653 O O . TYR A 1 590 ? -10.154 -60.230 15.838 1.00 24.12 590 TYR A O 1
ATOM 4661 N N . GLY A 1 591 ? -8.675 -61.239 17.058 1.00 24.20 591 GLY A N 1
ATOM 4662 C CA . GLY A 1 591 ? -7.562 -62.207 17.214 1.00 24.20 591 GLY A CA 1
ATOM 4663 C C . GLY A 1 591 ? -6.523 -61.987 16.084 1.00 24.20 591 GLY A C 1
ATOM 4664 O O . GLY A 1 591 ? -6.926 -62.080 14.937 1.00 24.20 591 GLY A O 1
ATOM 4665 N N . GLY A 1 592 ? -5.216 -61.696 16.215 1.00 23.27 592 GLY A N 1
ATOM 4666 C CA . GLY A 1 592 ? -4.230 -61.471 17.288 1.00 23.27 592 GLY A CA 1
ATOM 4667 C C . GLY A 1 592 ? -2.827 -61.230 16.650 1.00 23.27 592 GLY A C 1
ATOM 4668 O O . GLY A 1 592 ? -2.649 -61.509 15.467 1.00 23.27 592 GLY A O 1
ATOM 4669 N N . GLY A 1 593 ? -1.835 -60.728 17.407 1.00 24.27 593 GLY A N 1
ATOM 4670 C CA . GLY A 1 593 ? -0.419 -60.634 16.981 1.00 24.27 593 GLY A CA 1
ATOM 4671 C C . GLY A 1 593 ? 0.469 -59.799 17.927 1.00 24.27 593 GLY A C 1
ATOM 4672 O O . GLY A 1 593 ? 0.251 -58.602 18.068 1.00 24.27 593 GLY A O 1
ATOM 4673 N N . GLN A 1 594 ? 1.432 -60.442 18.602 1.00 23.33 594 GLN A N 1
ATOM 4674 C CA . GLN A 1 594 ? 2.288 -59.919 19.691 1.00 23.33 594 GLN A CA 1
ATOM 4675 C C . GLN A 1 594 ? 3.634 -59.312 19.230 1.00 23.33 594 GLN A C 1
ATOM 4677 O O . GLN A 1 594 ? 4.166 -59.764 18.223 1.00 23.33 594 GLN A O 1
ATOM 4682 N N . GLN A 1 595 ? 4.210 -58.419 20.067 1.00 25.44 595 GLN A N 1
ATOM 4683 C CA . GLN A 1 595 ? 5.639 -58.238 20.488 1.00 25.44 595 GLN A CA 1
ATOM 4684 C C . GLN A 1 595 ? 5.933 -56.743 20.776 1.00 25.44 595 GLN A C 1
ATOM 4686 O O . GLN A 1 595 ? 5.318 -55.889 20.156 1.00 25.44 595 GLN A O 1
ATOM 4691 N N . GLN A 1 596 ? 6.906 -56.277 21.569 1.00 23.22 596 GLN A N 1
ATOM 4692 C CA . GLN A 1 596 ? 7.520 -56.612 22.864 1.00 23.22 596 GLN A CA 1
ATOM 4693 C C . GLN A 1 596 ? 8.247 -55.314 23.336 1.00 23.22 596 GLN A C 1
ATOM 4695 O O . GLN A 1 596 ? 8.565 -54.451 22.523 1.00 23.22 596 GLN A O 1
ATOM 4700 N N . TYR A 1 597 ? 8.463 -55.166 24.648 1.00 23.92 597 TYR A N 1
ATOM 4701 C CA . TYR A 1 597 ? 9.021 -54.011 25.386 1.00 23.92 597 TYR A CA 1
ATOM 4702 C C . TYR A 1 597 ? 10.357 -53.409 24.887 1.00 23.92 597 TYR A C 1
ATOM 4704 O O . TYR A 1 597 ? 11.264 -54.141 24.499 1.00 23.92 597 TYR A O 1
ATOM 4712 N N . GLY A 1 598 ? 10.532 -52.092 25.106 1.00 24.17 598 GLY A N 1
ATOM 4713 C CA . GLY A 1 598 ? 11.825 -51.386 25.090 1.00 24.17 598 GLY A CA 1
ATOM 4714 C C . GLY A 1 598 ? 11.779 -50.020 25.808 1.00 24.17 598 GLY A C 1
ATOM 4715 O O . GLY A 1 598 ? 10.873 -49.230 25.577 1.00 24.17 598 GLY A O 1
ATOM 4716 N N . GLN A 1 599 ? 12.729 -49.787 26.720 1.00 24.53 599 GLN A N 1
ATOM 4717 C CA . GLN A 1 599 ? 12.819 -48.709 27.720 1.00 24.53 599 GLN A CA 1
ATOM 4718 C C . GLN A 1 599 ? 13.295 -47.328 27.209 1.00 24.53 599 GLN A C 1
ATOM 4720 O O . GLN A 1 599 ? 13.975 -47.214 26.198 1.00 24.53 599 GLN A O 1
ATOM 4725 N N . GLN A 1 600 ? 12.965 -46.314 28.025 1.00 25.75 600 GLN A N 1
ATOM 4726 C CA . GLN A 1 600 ? 13.594 -45.001 28.283 1.00 25.75 600 GLN A CA 1
ATOM 4727 C C . GLN A 1 600 ? 14.847 -44.570 27.491 1.00 25.75 600 GLN A C 1
ATOM 4729 O O . GLN A 1 600 ? 15.891 -45.212 27.550 1.00 25.75 600 GLN A O 1
ATOM 4734 N N . THR A 1 601 ? 14.813 -43.333 26.976 1.00 23.70 601 THR A N 1
ATOM 4735 C CA . THR A 1 601 ? 15.908 -42.345 27.110 1.00 23.70 601 THR A CA 1
ATOM 4736 C C . THR A 1 601 ? 15.398 -40.935 26.782 1.00 23.70 601 THR A C 1
ATOM 4738 O O . THR A 1 601 ? 14.614 -40.745 25.856 1.00 23.70 601 THR A O 1
ATOM 4741 N N . GLY A 1 602 ? 15.756 -39.957 27.621 1.00 24.42 602 GLY A N 1
ATOM 4742 C CA . GLY A 1 602 ? 15.176 -38.612 27.635 1.00 24.42 602 GLY A CA 1
ATOM 4743 C C . GLY A 1 602 ? 15.784 -37.618 26.643 1.00 24.42 602 GLY A C 1
ATOM 4744 O O . GLY A 1 602 ? 16.889 -37.813 26.151 1.00 24.42 602 GLY A O 1
ATOM 4745 N N . TYR A 1 603 ? 15.063 -36.511 26.434 1.00 25.39 603 TYR A N 1
ATOM 4746 C CA . TYR A 1 603 ? 15.574 -35.268 25.851 1.00 25.39 603 TYR A CA 1
ATOM 4747 C C . TYR A 1 603 ? 14.940 -34.038 26.535 1.00 25.39 603 TYR A C 1
ATOM 4749 O O . TYR A 1 603 ? 13.836 -34.138 27.076 1.00 25.39 603 TYR A O 1
ATOM 4757 N N . PRO A 1 604 ? 15.657 -32.897 26.565 1.00 26.80 604 PRO A N 1
ATOM 4758 C CA . PRO A 1 604 ? 15.408 -31.773 27.454 1.00 26.80 604 PRO A CA 1
ATOM 4759 C C . PRO A 1 604 ? 14.441 -30.734 26.874 1.00 26.80 604 PRO A C 1
ATOM 4761 O O . PRO A 1 604 ? 14.238 -30.618 25.668 1.00 26.80 604 PRO A O 1
ATOM 4764 N N . ALA A 1 605 ? 13.893 -29.934 27.788 1.00 27.02 605 ALA A N 1
ATOM 4765 C CA . ALA A 1 605 ? 13.112 -28.739 27.518 1.00 27.02 605 ALA A CA 1
ATOM 4766 C C . ALA A 1 605 ? 13.911 -27.702 26.711 1.00 27.02 605 ALA A C 1
ATOM 4768 O O . ALA A 1 605 ? 15.046 -27.373 27.061 1.00 27.02 605 ALA A O 1
ATOM 4769 N N . GLN A 1 606 ? 13.287 -27.141 25.672 1.00 25.11 606 GLN A N 1
ATOM 4770 C CA . GLN A 1 606 ? 13.836 -26.034 24.898 1.00 25.11 606 GLN A CA 1
ATOM 4771 C C . GLN A 1 606 ? 12.939 -24.800 25.030 1.00 25.11 606 GLN A C 1
ATOM 4773 O O . GLN A 1 606 ? 11.748 -24.816 24.721 1.00 25.11 606 GLN A O 1
ATOM 4778 N N . HIS A 1 607 ? 13.554 -23.728 25.520 1.00 26.16 607 HIS A N 1
ATOM 4779 C CA . HIS A 1 607 ? 13.036 -22.370 25.543 1.00 26.16 607 HIS A CA 1
ATOM 4780 C C . HIS A 1 607 ? 12.781 -21.871 24.111 1.00 26.16 607 HIS A C 1
ATOM 4782 O O . HIS A 1 607 ? 13.695 -21.862 23.289 1.00 26.16 607 HIS A O 1
ATOM 4788 N N . GLN A 1 608 ? 11.564 -21.402 23.821 1.00 26.95 608 GLN A N 1
ATOM 4789 C CA . GLN A 1 608 ? 11.274 -20.644 22.602 1.00 26.95 608 GLN A CA 1
ATOM 4790 C C . GLN A 1 608 ? 11.518 -19.154 22.849 1.00 26.95 608 GLN A C 1
ATOM 4792 O O . GLN A 1 608 ? 10.736 -18.464 23.502 1.00 26.95 608 GLN A O 1
ATOM 4797 N N . GLN A 1 609 ? 12.641 -18.689 22.310 1.00 26.52 609 GLN A N 1
ATOM 4798 C CA . GLN A 1 609 ? 13.015 -17.292 22.154 1.00 26.52 609 GLN A CA 1
ATOM 4799 C C . GLN A 1 609 ? 12.620 -16.826 20.743 1.00 26.52 609 GLN A C 1
ATOM 4801 O O . GLN A 1 609 ? 12.825 -17.533 19.758 1.00 26.52 609 GLN A O 1
ATOM 4806 N N . TYR A 1 610 ? 12.037 -15.630 20.667 1.00 26.78 610 TYR A N 1
ATOM 4807 C CA . TYR A 1 610 ? 11.701 -14.903 19.443 1.00 26.78 610 TYR A CA 1
ATOM 4808 C C . TYR A 1 610 ? 12.915 -14.750 18.505 1.00 26.78 610 TYR A C 1
ATOM 4810 O O . TYR A 1 610 ? 13.974 -14.301 18.940 1.00 26.78 610 TYR A O 1
ATOM 4818 N N . GLY A 1 611 ? 12.736 -15.051 17.213 1.00 25.47 611 GLY A N 1
ATOM 4819 C CA . GLY A 1 611 ? 13.760 -14.862 16.177 1.00 25.47 611 GLY A CA 1
ATOM 4820 C C . GLY A 1 611 ? 13.299 -15.304 14.783 1.00 25.47 611 GLY A C 1
ATOM 4821 O O . GLY A 1 611 ? 13.808 -16.273 14.237 1.00 25.47 611 GLY A O 1
ATOM 4822 N N . GLY A 1 612 ? 12.299 -14.631 14.208 1.00 26.97 612 GLY A N 1
ATOM 4823 C CA . GLY A 1 612 ? 11.787 -14.930 12.866 1.00 26.97 612 GLY A CA 1
ATOM 4824 C C . GLY A 1 612 ? 12.397 -14.034 11.790 1.00 26.97 612 GLY A C 1
ATOM 4825 O O . GLY A 1 612 ? 11.759 -13.066 11.397 1.00 26.97 612 GLY A O 1
ATOM 4826 N N . GLN A 1 613 ? 13.606 -14.345 11.314 1.00 33.22 613 GLN A N 1
ATOM 4827 C CA . GLN A 1 613 ? 14.164 -13.805 10.061 1.00 33.22 613 GLN A CA 1
ATOM 4828 C C . GLN A 1 613 ? 15.405 -14.614 9.638 1.00 33.22 613 GLN A C 1
ATOM 4830 O O . GLN A 1 613 ? 16.529 -14.165 9.809 1.00 33.22 613 GLN A O 1
ATOM 4835 N N . GLN A 1 614 ? 15.231 -15.838 9.121 1.00 30.88 614 GLN A N 1
ATOM 4836 C CA . GLN A 1 614 ? 16.345 -16.555 8.460 1.00 30.88 614 GLN A CA 1
ATOM 4837 C C . GLN A 1 614 ? 15.950 -17.696 7.504 1.00 30.88 614 GLN A C 1
ATOM 4839 O O . GLN A 1 614 ? 16.818 -18.369 6.957 1.00 30.88 614 GLN A O 1
ATOM 4844 N N . GLN A 1 615 ? 14.662 -17.916 7.222 1.00 31.06 615 GLN A N 1
ATOM 4845 C CA . GLN A 1 615 ? 14.246 -19.108 6.466 1.00 31.06 615 GLN A CA 1
ATOM 4846 C C . GLN A 1 615 ? 14.282 -18.972 4.931 1.00 31.06 615 GLN A C 1
ATOM 4848 O O . GLN A 1 615 ? 14.037 -19.952 4.242 1.00 31.06 615 GLN A O 1
ATOM 4853 N N . HIS A 1 616 ? 14.635 -17.805 4.377 1.00 32.41 616 HIS A N 1
ATOM 4854 C CA . HIS A 1 616 ? 14.717 -17.600 2.918 1.00 32.41 616 HIS A CA 1
ATOM 4855 C C . HIS A 1 616 ? 16.129 -17.728 2.319 1.00 32.41 616 HIS A C 1
ATOM 4857 O O . HIS A 1 616 ? 16.279 -17.649 1.104 1.00 32.41 616 HIS A O 1
ATOM 4863 N N . GLN A 1 617 ? 17.169 -17.952 3.131 1.00 32.97 617 GLN A N 1
ATOM 4864 C CA . GLN A 1 617 ? 18.548 -18.016 2.623 1.00 32.97 617 GLN A CA 1
ATOM 4865 C C . GLN A 1 617 ? 19.043 -19.449 2.363 1.00 32.97 617 GLN A C 1
ATOM 4867 O O . GLN A 1 617 ? 19.904 -19.649 1.511 1.00 32.97 617 GLN A O 1
ATOM 4872 N N . ASN A 1 618 ? 18.449 -20.457 3.011 1.00 33.44 618 ASN A N 1
ATOM 4873 C CA . ASN A 1 618 ? 18.963 -21.831 2.946 1.00 33.44 618 ASN A CA 1
ATOM 4874 C C . ASN A 1 618 ? 18.537 -22.595 1.673 1.00 33.44 618 ASN A C 1
ATOM 4876 O O . ASN A 1 618 ? 19.216 -23.519 1.238 1.00 33.44 618 ASN A O 1
ATOM 4880 N N . GLN A 1 619 ? 17.444 -22.186 1.017 1.00 36.56 619 GLN A N 1
ATOM 4881 C CA . GLN A 1 619 ? 16.988 -22.831 -0.224 1.00 36.56 619 GLN A CA 1
ATOM 4882 C C . GLN A 1 619 ? 17.806 -22.392 -1.454 1.00 36.56 619 GLN A C 1
ATOM 4884 O O . GLN A 1 619 ? 17.963 -23.162 -2.397 1.00 36.56 619 GLN A O 1
ATOM 4889 N N . ASN A 1 620 ? 18.393 -21.189 -1.410 1.00 36.78 620 ASN A N 1
ATOM 4890 C CA . ASN A 1 620 ? 19.253 -20.654 -2.471 1.00 36.78 620 ASN A CA 1
ATOM 4891 C C . ASN A 1 620 ? 20.702 -21.177 -2.380 1.00 36.78 620 ASN A C 1
ATOM 4893 O O . ASN A 1 620 ? 21.428 -21.159 -3.370 1.00 36.78 620 ASN A O 1
ATOM 4897 N N . GLN A 1 621 ? 21.131 -21.656 -1.206 1.00 39.38 621 GLN A N 1
ATOM 4898 C CA . GLN A 1 621 ? 22.469 -22.227 -1.010 1.00 39.38 621 GLN A CA 1
ATOM 4899 C C . GLN A 1 621 ? 22.581 -23.639 -1.602 1.00 39.38 621 GLN A C 1
ATOM 4901 O O . GLN A 1 621 ? 23.517 -23.893 -2.354 1.00 39.38 621 GLN A O 1
ATOM 4906 N N . ASN A 1 622 ? 21.580 -24.504 -1.394 1.00 41.78 622 ASN A N 1
ATOM 4907 C CA . ASN A 1 622 ? 21.579 -25.858 -1.968 1.00 41.78 622 ASN A CA 1
ATOM 4908 C C . ASN A 1 622 ? 21.558 -25.865 -3.509 1.00 41.78 622 ASN A C 1
ATOM 4910 O O . ASN A 1 622 ? 22.249 -26.667 -4.130 1.00 41.78 622 ASN A O 1
ATOM 4914 N N . GLN A 1 623 ? 20.813 -24.952 -4.146 1.00 45.41 623 GLN A N 1
ATOM 4915 C CA . GLN A 1 623 ? 20.804 -24.843 -5.615 1.00 45.41 623 GLN A CA 1
ATOM 4916 C C . GLN A 1 623 ? 22.127 -24.299 -6.173 1.00 45.41 623 GLN A C 1
ATOM 4918 O O . GLN A 1 623 ? 22.570 -24.723 -7.242 1.00 45.41 623 GLN A O 1
ATOM 4923 N N . ASN A 1 624 ? 22.781 -23.388 -5.446 1.00 50.41 624 ASN A N 1
ATOM 4924 C CA . ASN A 1 624 ? 24.096 -22.883 -5.832 1.00 50.41 624 ASN A CA 1
ATOM 4925 C C . ASN A 1 624 ? 25.189 -23.951 -5.680 1.00 50.41 624 ASN A C 1
ATOM 4927 O O . ASN A 1 624 ? 26.069 -24.014 -6.534 1.00 50.41 624 ASN A O 1
ATOM 4931 N N . GLU A 1 625 ? 25.111 -24.829 -4.675 1.00 59.56 625 GLU A N 1
ATOM 4932 C CA . GLU A 1 625 ? 26.054 -25.945 -4.517 1.00 59.56 625 GLU A CA 1
ATOM 4933 C C . GLU A 1 625 ? 25.934 -26.979 -5.648 1.00 59.56 625 GLU A C 1
ATOM 4935 O O . GLU A 1 625 ? 26.955 -27.434 -6.171 1.00 59.56 625 GLU A O 1
ATOM 4940 N N . GLU A 1 626 ? 24.716 -27.304 -6.099 1.00 60.19 626 GLU A N 1
ATOM 4941 C CA . GLU A 1 626 ? 24.511 -28.192 -7.255 1.00 60.19 626 GLU A CA 1
ATOM 4942 C C . GLU A 1 626 ? 25.055 -27.581 -8.557 1.00 60.19 626 GLU A C 1
ATOM 4944 O O . GLU A 1 626 ? 25.729 -28.265 -9.335 1.00 60.19 626 GLU A O 1
ATOM 4949 N N . LEU A 1 627 ? 24.831 -26.281 -8.782 1.00 61.50 627 LEU A N 1
ATOM 4950 C CA . LEU A 1 627 ? 25.369 -25.556 -9.938 1.00 61.50 627 LEU A CA 1
ATOM 4951 C C . LEU A 1 627 ? 26.898 -25.442 -9.892 1.00 61.50 627 LEU A C 1
ATOM 4953 O O . LEU A 1 627 ? 27.555 -25.596 -10.925 1.00 61.50 627 LEU A O 1
ATOM 4957 N N . GLU A 1 628 ? 27.485 -25.232 -8.712 1.00 64.94 628 GLU A N 1
ATOM 4958 C CA . GLU A 1 628 ? 28.937 -25.162 -8.532 1.00 64.94 628 GLU A CA 1
ATOM 4959 C C . GLU A 1 628 ? 29.598 -26.535 -8.743 1.00 64.94 628 GLU A C 1
ATOM 4961 O O . GLU A 1 628 ? 30.662 -26.630 -9.363 1.00 64.94 628 GLU A O 1
ATOM 4966 N N . GLN A 1 629 ? 28.948 -27.623 -8.313 1.00 71.06 629 GLN A N 1
ATOM 4967 C CA . GLN A 1 629 ? 29.395 -28.990 -8.596 1.00 71.06 629 GLN A CA 1
ATOM 4968 C C . GLN A 1 629 ? 29.302 -29.324 -10.091 1.00 71.06 629 GLN A C 1
ATOM 4970 O O . GLN A 1 629 ? 30.219 -29.942 -10.645 1.00 71.06 629 GLN A O 1
ATOM 4975 N N . LEU A 1 630 ? 28.245 -28.872 -10.775 1.00 66.75 630 LEU A N 1
ATOM 4976 C CA . LEU A 1 630 ? 28.108 -29.035 -12.223 1.00 66.75 630 LEU A CA 1
ATOM 4977 C C . LEU A 1 630 ? 29.188 -28.238 -12.976 1.00 66.75 630 LEU A C 1
ATOM 4979 O O . LEU A 1 630 ? 29.826 -28.765 -13.891 1.00 66.75 630 LEU A O 1
ATOM 4983 N N . ALA A 1 631 ? 29.456 -27.002 -12.542 1.00 68.06 631 ALA A N 1
ATOM 4984 C CA . ALA A 1 631 ? 30.499 -26.145 -13.098 1.00 68.06 631 ALA A CA 1
ATOM 4985 C C . ALA A 1 631 ? 31.897 -26.750 -12.897 1.00 68.06 631 ALA A C 1
ATOM 4987 O O . ALA A 1 631 ? 32.650 -26.860 -13.864 1.00 68.06 631 ALA A O 1
ATOM 4988 N N . LYS A 1 632 ? 32.223 -27.250 -11.695 1.00 72.56 632 LYS A N 1
ATOM 4989 C CA . LYS A 1 632 ? 33.496 -27.946 -11.408 1.00 72.56 632 LYS A CA 1
ATOM 4990 C C . LYS A 1 632 ? 33.685 -29.209 -12.254 1.00 72.56 632 LYS A C 1
ATOM 4992 O O . LYS A 1 632 ? 34.817 -29.554 -12.586 1.00 72.56 632 LYS A O 1
ATOM 4997 N N . LYS A 1 633 ? 32.600 -29.882 -12.652 1.00 74.50 633 LYS A N 1
ATOM 4998 C CA . LYS A 1 633 ? 32.641 -31.086 -13.500 1.00 74.50 633 LYS A CA 1
ATOM 4999 C C . LYS A 1 633 ? 32.770 -30.768 -14.997 1.00 74.50 633 LYS A C 1
ATOM 5001 O O . LYS A 1 633 ? 33.349 -31.564 -15.741 1.00 74.50 633 LYS A O 1
ATOM 5006 N N . LEU A 1 634 ? 32.247 -29.624 -15.444 1.00 66.31 634 LEU A N 1
ATOM 5007 C CA . LEU A 1 634 ? 32.230 -29.214 -16.854 1.00 66.31 634 LEU A CA 1
ATOM 5008 C C . LEU A 1 634 ? 33.425 -28.332 -17.251 1.00 66.31 634 LEU A C 1
ATOM 5010 O O . LEU A 1 634 ? 33.928 -28.481 -18.367 1.00 66.31 634 LEU A O 1
ATOM 5014 N N . LEU A 1 635 ? 33.948 -27.497 -16.343 1.00 67.31 635 LEU A N 1
ATOM 5015 C CA . LEU A 1 635 ? 35.110 -26.630 -16.596 1.00 67.31 635 LEU A CA 1
ATOM 5016 C C . LEU A 1 635 ? 36.341 -27.399 -17.117 1.00 67.31 635 LEU A C 1
ATOM 5018 O O . LEU A 1 635 ? 36.911 -26.987 -18.126 1.00 67.31 635 LEU A O 1
ATOM 5022 N N . PRO A 1 636 ? 36.753 -28.538 -16.519 1.00 72.44 636 PRO A N 1
ATOM 5023 C CA . PRO A 1 636 ? 37.934 -29.272 -16.976 1.00 72.44 636 PRO A CA 1
ATOM 5024 C C . PRO A 1 636 ? 37.755 -29.888 -18.370 1.00 72.44 636 PRO A C 1
ATOM 5026 O O . PRO A 1 636 ? 38.728 -30.044 -19.109 1.00 72.44 636 PRO A O 1
ATOM 5029 N N . LYS A 1 637 ? 36.514 -30.231 -18.746 1.00 68.00 637 LYS A N 1
ATOM 5030 C CA . LYS A 1 637 ? 36.188 -30.772 -20.074 1.00 68.00 637 LYS A CA 1
ATOM 5031 C C . LYS A 1 637 ? 36.234 -29.682 -21.145 1.00 68.00 637 LYS A C 1
ATOM 5033 O O . LYS A 1 637 ? 36.793 -29.921 -22.210 1.00 68.00 637 LYS A O 1
ATOM 5038 N N . LEU A 1 638 ? 35.741 -28.483 -20.830 1.00 56.22 638 LEU A N 1
ATOM 5039 C CA . LEU A 1 638 ? 35.844 -27.306 -21.699 1.00 56.22 638 LEU A CA 1
ATOM 5040 C C . LEU A 1 638 ? 37.300 -26.843 -21.865 1.00 56.22 638 LEU A C 1
ATOM 5042 O O . LEU A 1 638 ? 37.740 -26.605 -22.985 1.00 56.22 638 LEU A O 1
ATOM 5046 N N . PHE A 1 639 ? 38.097 -26.829 -20.792 1.00 61.94 639 PHE A N 1
ATOM 5047 C CA . PHE A 1 639 ? 39.526 -26.499 -20.880 1.00 61.94 639 PHE A CA 1
ATOM 5048 C C . PHE A 1 639 ? 40.348 -27.539 -21.660 1.00 61.94 639 PHE A C 1
ATOM 5050 O O . PHE A 1 639 ? 41.304 -27.166 -22.342 1.00 61.94 639 PHE A O 1
ATOM 5057 N N . ARG A 1 640 ? 39.987 -28.832 -21.614 1.00 61.81 640 ARG A N 1
ATOM 5058 C CA . ARG A 1 640 ? 40.611 -29.858 -22.474 1.00 61.81 640 ARG A CA 1
ATOM 5059 C C . ARG A 1 640 ? 40.209 -29.720 -23.942 1.00 61.81 640 ARG A C 1
ATOM 5061 O O . ARG A 1 640 ? 41.065 -29.930 -24.793 1.00 61.81 640 ARG A O 1
ATOM 5068 N N . ALA A 1 641 ? 38.969 -29.325 -24.232 1.00 54.53 641 ALA A N 1
ATOM 5069 C CA . ALA A 1 641 ? 38.521 -29.055 -25.599 1.00 54.53 641 ALA A CA 1
ATOM 5070 C C . ALA A 1 641 ? 39.215 -27.817 -26.201 1.00 54.53 641 ALA A C 1
ATOM 5072 O O . ALA A 1 641 ? 39.625 -27.848 -27.357 1.00 54.53 641 ALA A O 1
ATOM 5073 N N . CYS A 1 642 ? 39.453 -26.767 -25.405 1.00 43.97 642 CYS A N 1
ATOM 5074 C CA . CYS A 1 642 ? 40.138 -25.555 -25.871 1.00 43.97 642 CYS A CA 1
ATOM 5075 C C . CYS A 1 642 ? 41.668 -25.701 -26.003 1.00 43.97 642 CYS A C 1
ATOM 5077 O O . CYS A 1 642 ? 42.285 -24.945 -26.747 1.00 43.97 642 CYS A O 1
ATOM 5079 N N . ARG A 1 643 ? 42.302 -26.683 -25.342 1.00 46.38 643 ARG A N 1
ATOM 5080 C CA . ARG A 1 643 ? 43.740 -26.979 -25.525 1.00 46.38 643 ARG A CA 1
ATOM 5081 C C . ARG A 1 643 ? 44.068 -27.715 -26.834 1.00 46.38 643 ARG A C 1
ATOM 5083 O O . ARG A 1 643 ? 45.243 -27.830 -27.160 1.00 46.38 643 ARG A O 1
ATOM 5090 N N . GLY A 1 644 ? 43.066 -28.190 -27.580 1.00 48.12 644 GLY A N 1
ATOM 5091 C CA . GLY A 1 644 ? 43.253 -28.860 -28.873 1.00 48.12 644 GLY A CA 1
ATOM 5092 C C . GLY A 1 644 ? 43.365 -27.929 -30.087 1.00 48.12 644 GLY A C 1
ATOM 5093 O O . GLY A 1 644 ? 43.684 -28.415 -31.166 1.00 48.12 644 GLY A O 1
ATOM 5094 N N . CYS A 1 645 ? 43.124 -26.618 -29.936 1.00 47.38 645 CYS A N 1
ATOM 5095 C CA . CYS A 1 645 ? 43.006 -25.690 -31.073 1.00 47.38 645 CYS A CA 1
ATOM 5096 C C . CYS A 1 645 ? 44.085 -24.597 -31.168 1.00 47.38 645 CYS A C 1
ATOM 5098 O O . CYS A 1 645 ? 43.968 -23.732 -32.028 1.00 47.38 645 CYS A O 1
ATOM 5100 N N . CYS A 1 646 ? 45.148 -24.626 -30.356 1.00 46.66 646 CYS A N 1
ATOM 5101 C CA . CYS A 1 646 ? 46.233 -23.639 -30.456 1.00 46.66 646 CYS A CA 1
ATOM 5102 C C . CYS A 1 646 ? 47.620 -24.295 -30.433 1.00 46.66 646 CYS A C 1
ATOM 5104 O O . CYS A 1 646 ? 48.357 -24.156 -29.460 1.00 46.66 646 CYS A O 1
ATOM 5106 N N . VAL A 1 647 ? 47.972 -24.995 -31.515 1.00 43.41 647 VAL A N 1
ATOM 5107 C CA . VAL A 1 647 ? 49.363 -25.149 -31.975 1.00 43.41 647 VAL A CA 1
ATOM 5108 C C . VAL A 1 647 ? 49.355 -25.135 -33.504 1.00 43.41 647 VAL A C 1
ATOM 5110 O O . VAL A 1 647 ? 49.219 -26.195 -34.096 1.00 43.41 647 VAL A O 1
ATOM 5113 N N . VAL A 1 648 ? 49.475 -23.958 -34.125 1.00 36.56 648 VAL A N 1
ATOM 5114 C CA . VAL A 1 648 ? 50.312 -23.678 -35.312 1.00 36.56 648 VAL A CA 1
ATOM 5115 C C . VAL A 1 648 ? 50.608 -22.169 -35.286 1.00 36.56 648 VAL A C 1
ATOM 5117 O O . VAL A 1 648 ? 49.723 -21.390 -34.940 1.00 36.56 648 VAL A O 1
ATOM 5120 N N . MET A 1 649 ? 51.877 -21.846 -35.564 1.00 35.41 649 MET A N 1
ATOM 5121 C CA . MET A 1 649 ? 52.552 -20.537 -35.615 1.00 35.41 649 MET A CA 1
ATOM 5122 C C . MET A 1 649 ? 51.741 -19.346 -36.119 1.00 35.41 649 MET A C 1
ATOM 5124 O O . MET A 1 649 ? 50.989 -19.514 -37.104 1.00 35.41 649 MET A O 1
#

Sequence (649 aa):
MMIFLKNYSDLRLDIVGFLAILGEGSVLANAQVASLSRLFYLPRLLPAPQALLRPSRPEILAPHIADVAGVQSGNHKRHVNHVAHVLINGEAFPKHSVRVYEIRRNANAAPDLPKAKTKAPLSIVALLGCAFSLPLLILSISMNDGMALLATILLSFLSTVIGIGQKWKLELTKRTSKDIVPPGDVVIRYPKGNFLVVKCTEETSRELYFAPEEIEYQVTHPEIYRLISLLGTLMLMFGVICLGNATLTLQVCFAASYMLLNAAYWIVAALPHKLHWNLTCFMVEEQKIEKSEPTTFTEALWQAIVVTKSTEWCKIGKAAPMTEAWNQWLHDAEVQAKTVGQYVDGMDYTTYQLPDWDPQKALRELMNPTFNHDSSGSAEAEYDRLRDLARQEQGKRQHCFDKARIPPIPPGSRQAYERGDGAAAHELSEEGKRHGQLMDQYNKQASDYIFRENNAVGRVDGDTIDLHGQYVKEAEEILEQRIRYAQQTGQTHLHVLVPASITRKIWLTLLRLLSIVGKGNHSPAHVQKIKPRVEEICQELGLQYSTEPNAGRMYINLTGGPADMPSQHHTGAGAPHYQQHHGQQQQQQYGGGQQQYGQQTGYPAQHQQYGGQQQHQNQNQNQNEELEQLAKKLLPKLFRACRGCCVVM

Foldseek 3Di:
DPPDDPDLVVPLPLVLLVLQQPQLVLCVLCVVLLLLDPLLLFQFFDRNLLSLLDLDDDFFDDWAAKWKAWLPQRDIDRTFGDVLCLVPVQVPDDQLFEWEKEKDFDPPPDVDDKGWDCPFLVVVLSVLRNVLLVVQCVVCVVVVWPLSNLLSVLNRNLSNLSSLLRHWDKDFDFDPDPDDDPFRWMWIADPSLAIYTYGYHVRCSCRGGPDTTGIGHPPPDSVVSNVSSVSSVVSSVSSSVSLSVTDSVSSVSSSVSSVVSSVSSNVSSPDRPNRTMDPVSMDMDIAEEDDDTDPDSQVSVLVSCLVSLGCSRCVSSVVDDPDPLVVVLRVVSSVQSVVWDWDQPPVRHIYTYDDPDDSVVSSVCSVQVLAPDDDDPVLVVVLVVLLVQLVVLVVLLVVLVVVLDDDDDDPDPPVVPVPDPVVVSVVSVVSSVVSVVSSVVSLVVSLVSSQCRCPPPPNDDPQEGECRNHAQVSLLVVVVVVLVVCVVVVNFKHKYADPDADDPPVVVVVVVVVVPDDDDPDDVDCRHPNVVSVVVSCVVVLWEWDDDPPGSIIMIGSPNDHSDDDDDDDDDDDDDDDDDDDDDDDDDDDDDDDDDDDDDDDDDDDDDDDDPDDPPPPVVVVVVVVVVVVCVVVVVVVVVVVVVPDDDD

Radius of gyration: 39.22 Å; Cα contacts (8 Å, |Δi|>4): 848; chains: 1; bounding box: 100×89×102 Å

Mean predicted aligned error: 19.05 Å

pLDDT: mean 74.81, std 21.42, range [23.22, 96.62]

Organism: NCBI:txid331657

Nearest PDB structures (foldseek):
  4bne-assembly1_B  TM=3.452E-01  e=3.850E+00  Gallus gallus

Secondary structure (DSSP, 8-state):
-----S-GGG---THHHHHHH--HHHHHHHHHHHHHSGGGGS----SSGGGG--SS--SB---EEEEEEETTT--EEEEE-HHHHHHS-GGGSPTT-EEEEEEEE-SSS-S---EE-TT-HHHHHHHHHHHHHHHHHHHHHHTT-HHHHHHHHHHHHHHHHHHHHH-EEEEE-------------EEEE-TTS-EEEEEE-HHHHIIIIIS-EEEEES---HHHHHHHHHHHHHHHHHHHHHHHTS-HHHHHHHHHHHHHHHHHHHHHHTS-GGGTEE-TTEEEEEEEESSPPPSSHHHHHHHHHHHHS-SHHHHHTT-S-SSHHHHHHHHHHHHHHHH--EEE-TTS-EEE---S--HHHHHHHHHS-S-SS---HHHHHHHHHHHHHHHHHHHHHHHHHHHH-PPPPPTT-HHHHSS--HHHHHHHHHHHHHHHHHHHHHHHHHHHHHHHHHT-BTTB-TTEEE-TT--HHHHHHHHHHHHHHHHHTT--EEEEE------HHHHHHHHHHHTT-------SS----HHHHHHHHHHHTT-EEEE-TTSSEEEEETTSS--PPP----------PPP-PPPP------------------------------TTSHHHHHHHHHHHHHHHHHHHHHHHHHTTS----

Solvent-accessible surface area (backbone atoms only — not comparable to full-atom values): 37362 Å² total; per-residue (Å²): 133,84,83,69,79,90,57,76,89,76,62,78,60,70,60,39,45,51,46,42,53,40,50,38,69,30,46,58,71,41,40,71,52,44,32,46,32,77,69,32,53,49,54,11,53,54,54,14,58,69,71,73,54,56,96,68,80,77,56,52,66,75,62,43,80,23,39,33,16,22,55,68,70,71,48,73,40,76,35,36,31,40,70,44,39,51,74,50,60,70,81,78,52,59,65,9,29,69,47,39,34,39,48,44,76,39,84,84,42,69,98,61,61,74,40,42,34,84,88,14,72,66,48,52,52,50,51,49,20,28,60,50,42,51,57,53,41,52,50,18,60,75,68,70,35,66,36,34,37,49,14,45,51,31,41,15,45,31,33,22,48,44,26,56,55,52,23,42,47,68,48,69,59,73,80,88,74,86,69,95,69,66,63,19,30,33,39,36,39,35,89,65,47,21,37,40,38,37,47,30,48,43,67,55,33,35,39,43,53,68,43,71,55,40,52,48,46,75,57,72,54,67,69,60,41,51,50,44,38,50,51,35,53,50,31,47,54,52,16,37,55,24,41,58,66,27,56,64,72,58,38,50,52,50,37,54,49,34,50,54,48,42,53,51,40,40,56,52,48,72,47,67,66,58,62,42,50,37,57,75,44,50,45,79,45,79,42,50,66,76,67,78,82,35,87,40,56,60,47,18,52,47,53,52,30,48,75,64,49,50,52,60,28,38,65,76,53,58,70,59,70,97,42,71,43,49,52,51,46,46,50,54,48,32,57,58,19,64,75,52,63,74,49,69,45,102,81,78,38,54,34,43,63,75,74,101,68,63,60,63,59,56,46,50,50,50,71,53,63,56,56,98,58,98,67,59,75,66,57,57,51,52,39,51,51,27,46,48,52,17,50,52,26,48,51,52,20,50,50,28,51,55,72,54,53,77,78,91,77,72,97,79,59,69,79,67,62,75,63,71,56,64,64,60,43,47,49,34,48,53,50,23,48,50,27,46,52,51,19,52,50,28,43,48,53,27,44,54,49,46,38,50,65,53,54,31,94,83,68,47,58,96,54,44,47,53,46,50,72,50,53,58,69,58,40,49,58,54,48,55,54,51,53,54,51,34,57,75,72,68,44,59,54,41,36,37,39,35,70,78,62,85,60,74,76,61,52,63,59,48,56,69,62,56,75,77,58,95,76,78,97,71,76,96,61,95,71,76,61,46,58,67,48,54,57,47,52,31,56,77,70,63,36,32,64,36,72,52,96,85,72,31,35,32,42,36,22,66,75,62,47,81,45,72,77,80,79,85,74,85,89,76,91,82,84,88,83,84,88,82,87,88,81,89,89,82,89,90,88,85,89,87,89,90,89,83,92,85,83,90,83,88,83,81,92,77,86,87,73,93,81,94,81,70,84,79,59,63,70,60,49,59,56,48,52,55,52,49,52,50,46,68,64,46,50,63,56,53,53,56,60,61,67,72,76,76,88,79,136